Protein AF-A0A2P6U2V3-F1 (afdb_monomer_lite)

Foldseek 3Di:
DVVVVVVVPDDDDPPDPPVLVVLQVVLLVLLVVLLVLLVCPPDPDDRPVVVNLVSLVVNLVSLPDPPHDHDPVSLVVSLVSLVVSLVVQVVVLVVVVDPDDDDDPDDDDDDDDRDPVNVSSVSSNVSSVVSVVVVPVPDPVVVVVVLVPDDPVVNVVVLVVVLVPDPPVVNVVSVVVVVPPDPVVVVVVVVVVVVVVVDDPVVLVVVVVVVCVVQPVPQWDQDDDDDDDDPDVVVVVSLQETEGAHDPDDDQPQVVLLVVLQSHDLQHQEYEDNGDHAEANLLSQLSNQNHAYYAYAAQQQRYDLQPQVSLLSNLCNYQEYHDFNWHFDQDPPDVVDRDTDTAFAAHDLSVLVSQLSNQNHAYYAYHGEDDCSLLSNLVRHHPNYQEYEYAYEQDAQPDPLVSVLVSLLVHDLNHQYAYHYYNHRRLDPDPPCPPPGDARAHEDNLSNNNYAHYAYEDRYDDYPNNLNNLNHQEYHYYADPVVPCPVVVVSCPRHNYYHYDDPPPPPPDPVPVVVVVVVVVQLVVQLVVLVVVLVVVCVDPPDPDLCVVANPVRCVVPSSVVSSLVSVCVVQPQQWDWDCDPNHIHTGGLAGPDAAEDDPPQWAWDAPPDPLGIFIFGQAKDAFFHWDFKLAADKDFPVRQCVVVVVNDQLQWAQLDPTIIGRPVVVVPPRVGDHCSRAEEDDVPAQKDWDHPSVVSIIIIGGSGIHHGGDTHYDHSDPVNCVVVVVVHDD

Structure (mmCIF, N/CA/C/O backbone):
data_AF-A0A2P6U2V3-F1
#
_entry.id   AF-A0A2P6U2V3-F1
#
loop_
_atom_site.group_PDB
_atom_site.id
_atom_site.type_symbol
_atom_site.label_atom_id
_atom_site.label_alt_id
_atom_site.label_comp_id
_atom_site.label_asym_id
_atom_site.label_entity_id
_atom_site.label_seq_id
_atom_site.pdbx_PDB_ins_code
_atom_site.Cartn_x
_atom_site.Cartn_y
_atom_site.Cartn_z
_atom_site.occupancy
_atom_site.B_iso_or_equiv
_atom_site.auth_seq_id
_atom_site.auth_comp_id
_atom_site.auth_asym_id
_atom_site.auth_atom_id
_atom_site.pdbx_PDB_model_num
ATOM 1 N N . MET A 1 1 ? -65.143 -5.814 -38.657 1.00 44.12 1 MET A N 1
ATOM 2 C CA . MET A 1 1 ? -64.408 -4.543 -38.857 1.00 44.12 1 MET A CA 1
ATOM 3 C C . MET A 1 1 ? -65.270 -3.385 -39.364 1.00 44.12 1 MET A C 1
ATOM 5 O O . MET A 1 1 ? -65.677 -2.604 -38.521 1.00 44.12 1 MET A O 1
ATOM 9 N N . GLN A 1 2 ? -65.619 -3.233 -40.656 1.00 37.72 2 GLN A N 1
ATOM 10 C CA . GLN A 1 2 ? -66.459 -2.084 -41.091 1.00 37.72 2 GLN A CA 1
ATOM 11 C C . GLN A 1 2 ? -67.856 -2.068 -40.437 1.00 37.72 2 GLN A C 1
ATOM 13 O O . GLN A 1 2 ? -68.348 -1.009 -40.062 1.00 37.72 2 GLN A O 1
ATOM 18 N N . ALA A 1 3 ? -68.454 -3.244 -40.221 1.00 44.84 3 ALA A N 1
ATOM 19 C CA . ALA A 1 3 ? -69.717 -3.374 -39.491 1.00 44.84 3 ALA A CA 1
ATOM 20 C C . ALA A 1 3 ? -69.583 -3.120 -37.971 1.00 44.84 3 ALA A C 1
ATOM 22 O O . ALA A 1 3 ? -70.525 -2.641 -37.351 1.00 44.84 3 ALA A O 1
ATOM 23 N N . GLU A 1 4 ? -68.412 -3.378 -37.374 1.00 46.75 4 GLU A N 1
ATOM 24 C CA . GLU A 1 4 ? -68.149 -3.109 -35.944 1.00 46.75 4 GLU A CA 1
ATOM 25 C C . GLU A 1 4 ? -67.859 -1.628 -35.686 1.00 46.75 4 GLU A C 1
ATOM 27 O O . GLU A 1 4 ? -68.325 -1.075 -34.696 1.00 46.75 4 GLU A O 1
ATOM 32 N N . ALA A 1 5 ? -67.165 -0.956 -36.610 1.00 47.19 5 ALA A N 1
ATOM 33 C CA . ALA A 1 5 ? -66.918 0.483 -36.532 1.00 47.19 5 ALA A CA 1
ATOM 34 C C . ALA A 1 5 ? -68.221 1.302 -36.621 1.00 47.19 5 ALA A C 1
ATOM 36 O O . ALA A 1 5 ? -68.357 2.319 -35.945 1.00 47.19 5 ALA A O 1
ATOM 37 N N . ALA A 1 6 ? -69.207 0.828 -37.394 1.00 46.38 6 ALA A N 1
ATOM 38 C CA . ALA A 1 6 ? -70.525 1.457 -37.493 1.00 46.38 6 ALA A CA 1
ATOM 39 C C . ALA A 1 6 ? -71.377 1.287 -36.218 1.00 46.38 6 ALA A C 1
ATOM 41 O O . ALA A 1 6 ? -72.174 2.165 -35.898 1.00 46.38 6 ALA A O 1
ATOM 42 N N . ALA A 1 7 ? -71.191 0.198 -35.464 1.00 53.69 7 ALA A N 1
ATOM 43 C CA . ALA A 1 7 ? -71.913 -0.044 -34.212 1.00 53.69 7 ALA A CA 1
ATOM 44 C C . ALA A 1 7 ? -71.367 0.775 -33.022 1.00 53.69 7 ALA A C 1
ATOM 46 O O . ALA A 1 7 ? -72.086 0.989 -32.049 1.00 53.69 7 ALA A O 1
ATOM 47 N N . ALA A 1 8 ? -70.121 1.259 -33.099 1.00 56.78 8 ALA A N 1
ATOM 48 C CA . ALA A 1 8 ? -69.430 1.950 -32.005 1.00 56.78 8 ALA A CA 1
ATOM 49 C C . ALA A 1 8 ? -69.517 3.492 -32.044 1.00 56.78 8 ALA A C 1
ATOM 51 O O . ALA A 1 8 ? -68.922 4.158 -31.200 1.00 56.78 8 ALA A O 1
ATOM 52 N N . GLY A 1 9 ? -70.233 4.082 -33.010 1.00 48.62 9 GLY A N 1
ATOM 53 C CA . GLY A 1 9 ? -70.494 5.529 -33.049 1.00 48.62 9 GLY A CA 1
ATOM 54 C C . GLY A 1 9 ? -69.266 6.432 -33.251 1.00 48.62 9 GLY A C 1
ATOM 55 O O . GLY A 1 9 ? -69.324 7.612 -32.910 1.00 48.62 9 GLY A O 1
ATOM 56 N N . GLN A 1 10 ? -68.154 5.921 -33.793 1.00 40.56 10 GLN A N 1
ATOM 57 C CA . GLN A 1 10 ? -66.978 6.748 -34.088 1.00 40.56 10 GLN A CA 1
ATOM 58 C C . GLN A 1 10 ? -67.164 7.563 -35.386 1.00 40.56 10 GLN A C 1
ATOM 60 O O . GLN A 1 10 ? -67.693 7.034 -36.367 1.00 40.56 10 GLN A O 1
ATOM 65 N N . PRO A 1 11 ? -66.723 8.837 -35.434 1.00 43.31 11 PRO A N 1
ATOM 66 C CA . PRO A 1 11 ? -66.778 9.641 -36.652 1.00 43.31 11 PRO A CA 1
ATOM 67 C C . PRO A 1 11 ? -65.886 9.033 -37.743 1.00 43.31 11 PRO A C 1
ATOM 69 O O . PRO A 1 11 ? -64.780 8.567 -37.472 1.00 43.31 11 PRO A O 1
ATOM 72 N N . ALA A 1 12 ? -66.381 9.038 -38.983 1.00 44.44 12 ALA A N 1
ATOM 73 C CA . ALA A 1 12 ? -65.763 8.383 -40.132 1.00 44.44 12 ALA A CA 1
ATOM 74 C C . ALA A 1 12 ? -64.383 8.978 -40.485 1.00 44.44 12 ALA A C 1
ATOM 76 O O . ALA A 1 12 ? -64.274 9.916 -41.273 1.00 44.44 12 ALA A O 1
ATOM 77 N N . GLY A 1 13 ? -63.319 8.407 -39.919 1.00 52.81 13 GLY A N 1
ATOM 78 C CA . GLY A 1 13 ? -61.969 8.509 -40.468 1.00 52.81 13 GLY A CA 1
ATOM 79 C C . GLY A 1 13 ? -61.869 7.721 -41.776 1.00 52.81 13 GLY A C 1
ATOM 80 O O . GLY A 1 13 ? -62.538 6.699 -41.943 1.00 52.81 13 GLY A O 1
ATOM 81 N N . ALA A 1 14 ? -61.060 8.210 -42.721 1.00 50.09 14 ALA A N 1
ATOM 82 C CA . ALA A 1 14 ? -60.868 7.566 -44.019 1.00 50.09 14 ALA A CA 1
ATOM 83 C C . ALA A 1 14 ? -60.501 6.076 -43.842 1.00 50.09 14 ALA A C 1
ATOM 85 O O . ALA A 1 14 ? -59.654 5.760 -43.002 1.00 50.09 14 ALA A O 1
ATOM 86 N N . PRO A 1 15 ? -61.125 5.152 -44.598 1.00 56.94 15 PRO A N 1
ATOM 87 C CA . PRO A 1 15 ? -60.857 3.729 -44.446 1.00 56.94 15 PRO A CA 1
ATOM 88 C C . PRO A 1 15 ? -59.365 3.449 -44.688 1.00 56.94 15 PRO A C 1
ATOM 90 O O . PRO A 1 15 ? -58.782 4.045 -45.601 1.00 56.94 15 PRO A O 1
ATOM 93 N N . PRO A 1 16 ? -58.738 2.550 -43.904 1.00 60.53 16 PRO A N 1
ATOM 94 C CA . PRO A 1 16 ? -57.352 2.166 -44.131 1.00 60.53 16 PRO A CA 1
ATOM 95 C C . PRO A 1 16 ? -57.192 1.703 -45.577 1.00 60.53 16 PRO A C 1
ATOM 97 O O . PRO A 1 16 ? -58.056 1.007 -46.123 1.00 60.53 16 PRO A O 1
ATOM 100 N N . SER A 1 17 ? -56.097 2.115 -46.216 1.00 70.75 17 SER A N 1
ATOM 101 C CA . SER A 1 17 ? -55.851 1.752 -47.606 1.00 70.75 17 SER A CA 1
ATOM 102 C C . SER A 1 17 ? -55.858 0.227 -47.747 1.00 70.75 17 SER A C 1
ATOM 104 O O . SER A 1 17 ? -55.349 -0.514 -46.901 1.00 70.75 17 SER A O 1
ATOM 106 N N . VAL A 1 18 ? -56.436 -0.268 -48.842 1.00 69.00 18 VAL A N 1
ATOM 107 C CA . VAL A 1 18 ? -56.505 -1.709 -49.139 1.00 69.00 18 VAL A CA 1
ATOM 108 C C . VAL A 1 18 ? -55.108 -2.356 -49.127 1.00 69.00 18 VAL A C 1
ATOM 110 O O . VAL A 1 18 ? -54.987 -3.550 -48.860 1.00 69.00 18 VAL A O 1
ATOM 113 N N . SER A 1 19 ? -54.040 -1.587 -49.374 1.00 67.56 19 SER A N 1
ATOM 114 C CA . SER A 1 19 ? -52.655 -2.051 -49.254 1.00 67.56 19 SER A CA 1
ATOM 115 C C . SER A 1 19 ? -52.228 -2.317 -47.807 1.00 67.56 19 SER A C 1
ATOM 117 O O . SER A 1 19 ? -51.605 -3.347 -47.561 1.00 67.56 19 SER A O 1
ATOM 119 N N . LEU A 1 20 ? -52.607 -1.468 -46.846 1.00 71.44 20 LEU A N 1
ATOM 120 C CA . LEU A 1 20 ? -52.285 -1.662 -45.428 1.00 71.44 20 LEU A CA 1
ATOM 121 C C . LEU A 1 20 ? -52.978 -2.912 -44.868 1.00 71.44 20 LEU A C 1
ATOM 123 O O . LEU A 1 20 ? -52.335 -3.751 -44.240 1.00 71.44 20 LEU A O 1
ATOM 127 N N . LEU A 1 21 ? -54.264 -3.097 -45.189 1.00 71.31 21 LEU A N 1
ATOM 128 C CA . LEU A 1 21 ? -55.024 -4.294 -44.805 1.00 71.31 21 LEU A CA 1
ATOM 129 C C . LEU A 1 21 ? -54.423 -5.576 -45.403 1.00 71.31 21 LEU A C 1
ATOM 131 O O . LEU A 1 21 ? -54.316 -6.593 -44.719 1.00 71.31 21 LEU A O 1
ATOM 135 N N . LYS A 1 22 ? -53.979 -5.531 -46.667 1.00 72.56 22 LYS A N 1
ATOM 136 C CA . LYS A 1 22 ? -53.291 -6.664 -47.309 1.00 72.56 22 LYS A CA 1
ATOM 137 C C . LYS A 1 22 ? -51.947 -6.976 -46.651 1.00 72.56 22 LYS A C 1
ATOM 139 O O . LYS A 1 22 ? -51.613 -8.152 -46.519 1.00 72.56 22 LYS A O 1
ATOM 144 N N . ASN A 1 23 ? -51.194 -5.960 -46.235 1.00 74.88 23 ASN A N 1
ATOM 145 C CA . ASN A 1 23 ? -49.907 -6.149 -45.569 1.00 74.88 23 ASN A CA 1
ATOM 146 C C . ASN A 1 23 ? -50.081 -6.719 -44.155 1.00 74.88 23 ASN A C 1
ATOM 148 O O . ASN A 1 23 ? -49.405 -7.687 -43.824 1.00 74.88 23 ASN A O 1
ATOM 152 N N . ASN A 1 24 ? -51.044 -6.230 -43.369 1.00 73.69 24 ASN A N 1
ATOM 153 C CA . ASN A 1 24 ? -51.336 -6.797 -42.047 1.00 73.69 24 ASN A CA 1
ATOM 154 C C . ASN A 1 24 ? -51.828 -8.245 -42.132 1.00 73.69 24 ASN A C 1
ATOM 156 O O . ASN A 1 24 ? -51.367 -9.098 -41.375 1.00 73.69 24 ASN A O 1
ATOM 160 N N . LEU A 1 25 ? -52.683 -8.569 -43.109 1.00 75.88 25 LEU A N 1
ATOM 161 C CA . LEU A 1 25 ? -53.128 -9.949 -43.314 1.00 75.88 25 LEU A CA 1
ATOM 162 C C . LEU A 1 25 ? -51.969 -10.875 -43.726 1.00 75.88 25 LEU A C 1
ATOM 164 O O . LEU A 1 25 ? -51.863 -11.990 -43.219 1.00 75.88 25 LEU A O 1
ATOM 168 N N . ARG A 1 26 ? -51.074 -10.415 -44.614 1.00 75.56 26 ARG A N 1
ATOM 169 C CA . ARG A 1 26 ? -49.864 -11.166 -45.000 1.00 75.56 26 ARG A CA 1
ATOM 170 C C . ARG A 1 26 ? -48.926 -11.386 -43.818 1.00 75.56 26 ARG A C 1
ATOM 172 O O . ARG A 1 26 ? -48.443 -12.501 -43.646 1.00 75.56 26 ARG A O 1
ATOM 179 N N . PHE A 1 27 ? -48.716 -10.360 -42.997 1.00 81.25 27 PHE A N 1
ATOM 180 C CA . PHE A 1 27 ? -47.897 -10.461 -41.794 1.00 81.25 27 PHE A CA 1
ATOM 181 C C . PHE A 1 27 ? -48.481 -11.476 -40.818 1.00 81.25 27 PHE A C 1
ATOM 183 O O . PHE A 1 27 ? -47.773 -12.370 -40.379 1.00 81.25 27 PHE A O 1
ATOM 190 N N . LYS A 1 28 ? -49.791 -11.410 -40.555 1.00 79.69 28 LYS A N 1
ATOM 191 C CA . LYS A 1 28 ? -50.484 -12.340 -39.657 1.00 79.69 28 LYS A CA 1
ATOM 192 C C . LYS A 1 28 ? -50.369 -13.793 -40.124 1.00 79.69 28 LYS A C 1
ATOM 194 O O . LYS A 1 28 ? -50.131 -14.679 -39.306 1.00 79.69 28 LYS A O 1
ATOM 199 N N . LEU A 1 29 ? -50.473 -14.046 -41.431 1.00 77.06 29 LEU A N 1
ATOM 200 C CA . LEU A 1 29 ? -50.285 -15.383 -42.005 1.00 77.06 29 LEU A CA 1
ATOM 201 C C . LEU A 1 29 ? -48.837 -15.879 -41.862 1.00 77.06 29 LEU A C 1
ATOM 203 O O . LEU A 1 29 ? -48.628 -17.025 -41.468 1.00 77.06 29 LEU A O 1
ATOM 207 N N . LEU A 1 30 ? -47.845 -15.024 -42.129 1.00 74.38 30 LEU A N 1
ATOM 208 C CA . LEU A 1 30 ? -46.426 -15.367 -41.973 1.00 74.38 30 LEU A CA 1
ATOM 209 C C . LEU A 1 30 ? -46.040 -15.579 -40.506 1.00 74.38 30 LEU A C 1
ATOM 211 O O . LEU A 1 30 ? -45.373 -16.560 -40.196 1.00 74.38 30 LEU A O 1
ATOM 215 N N . ALA A 1 31 ? -46.517 -14.722 -39.604 1.00 74.88 31 ALA A N 1
ATOM 216 C CA . ALA A 1 31 ? -46.341 -14.836 -38.160 1.00 74.88 31 ALA A CA 1
ATOM 217 C C . ALA A 1 31 ? -46.933 -16.147 -37.631 1.00 74.88 31 ALA A C 1
ATOM 219 O O . ALA A 1 31 ? -46.287 -16.870 -36.877 1.00 74.88 31 ALA A O 1
ATOM 220 N N . THR A 1 32 ? -48.136 -16.503 -38.092 1.00 79.56 32 THR A N 1
ATOM 221 C CA . THR A 1 32 ? -48.788 -17.770 -37.734 1.00 79.56 32 THR A CA 1
ATOM 222 C C . THR A 1 32 ? -48.001 -18.967 -38.269 1.00 79.56 32 THR A C 1
ATOM 224 O O . THR A 1 32 ? -47.780 -19.927 -37.535 1.00 79.56 32 THR A O 1
ATOM 227 N N . SER A 1 33 ? -47.525 -18.910 -39.519 1.00 76.81 33 SER A N 1
ATOM 228 C CA . SER A 1 33 ? -46.702 -19.973 -40.108 1.00 76.81 33 SER A CA 1
ATOM 229 C C . SER A 1 33 ? -45.363 -20.133 -39.385 1.00 76.81 33 SER A C 1
ATOM 231 O O . SER A 1 33 ? -44.932 -21.257 -39.154 1.00 76.81 33 SER A O 1
ATOM 233 N N . PHE A 1 34 ? -44.714 -19.031 -39.011 1.00 78.00 34 PHE A N 1
ATOM 234 C CA . PHE A 1 34 ? -43.460 -19.036 -38.263 1.00 78.00 34 PHE A CA 1
ATOM 235 C C . PHE A 1 34 ? -43.651 -19.593 -36.850 1.00 78.00 34 PHE A C 1
ATOM 237 O O . PHE A 1 34 ? -42.895 -20.459 -36.422 1.00 78.00 34 PHE A O 1
ATOM 244 N N . ASN A 1 35 ? -44.724 -19.186 -36.167 1.00 74.44 35 ASN A N 1
ATOM 245 C CA . ASN A 1 35 ? -45.099 -19.733 -34.867 1.00 74.44 35 ASN A CA 1
ATOM 246 C C . ASN A 1 35 ? -45.448 -21.226 -34.938 1.00 74.44 35 ASN A C 1
ATOM 248 O O . ASN A 1 35 ? -45.136 -21.950 -33.998 1.00 74.44 35 ASN A O 1
ATOM 252 N N . SER A 1 36 ? -46.074 -21.701 -36.021 1.00 77.69 36 SER A N 1
ATOM 253 C CA . SER A 1 36 ? -46.295 -23.139 -36.234 1.00 77.69 36 SER A CA 1
ATOM 254 C C . SER A 1 36 ? -44.968 -23.869 -36.410 1.00 77.69 36 SER A C 1
ATOM 256 O O . SER A 1 36 ? -44.715 -24.824 -35.690 1.00 77.69 36 SER A O 1
ATOM 258 N N . LEU A 1 37 ? -44.076 -23.366 -37.273 1.00 73.62 37 LEU A N 1
ATOM 259 C CA . LEU A 1 37 ? -42.754 -23.960 -37.499 1.00 73.62 37 LEU A CA 1
ATOM 260 C C . LEU A 1 37 ? -41.916 -24.020 -36.211 1.00 73.62 37 LEU A C 1
ATOM 262 O O . LEU A 1 37 ? -41.277 -25.033 -35.959 1.00 73.62 37 LEU A O 1
ATOM 266 N N . LEU A 1 38 ? -41.974 -22.985 -35.364 1.00 74.19 38 LEU A N 1
ATOM 267 C CA . LEU A 1 38 ? -41.325 -22.956 -34.043 1.00 74.19 38 LEU A CA 1
ATOM 268 C C . LEU A 1 38 ? -41.960 -23.899 -33.010 1.00 74.19 38 LEU A C 1
ATOM 270 O O . LEU A 1 38 ? -41.327 -24.225 -32.006 1.00 74.19 38 LEU A O 1
ATOM 274 N N . ARG A 1 39 ? -43.220 -24.307 -33.192 1.00 73.81 39 ARG A N 1
ATOM 275 C CA . ARG A 1 39 ? -43.846 -25.352 -32.365 1.00 73.81 39 ARG A CA 1
ATOM 276 C C . ARG A 1 39 ? -43.484 -26.738 -32.887 1.00 73.81 39 ARG A C 1
ATOM 278 O O . ARG A 1 39 ? -43.159 -27.611 -32.085 1.00 73.81 39 ARG A O 1
ATOM 285 N N . ASP A 1 40 ? -43.482 -26.902 -34.206 1.00 69.56 40 ASP A N 1
ATOM 286 C CA . ASP A 1 40 ? -43.179 -28.153 -34.900 1.00 69.56 40 ASP A CA 1
ATOM 287 C C . ASP A 1 40 ? -41.690 -28.525 -34.801 1.00 69.56 40 ASP A C 1
ATOM 289 O O . ASP A 1 40 ? -41.364 -29.708 -34.812 1.00 69.56 40 ASP A O 1
ATOM 293 N N . THR A 1 41 ? -40.788 -27.558 -34.565 1.00 61.59 41 THR A N 1
ATOM 294 C CA . THR A 1 41 ? -39.362 -27.805 -34.255 1.00 61.59 41 THR A CA 1
ATOM 295 C C . THR A 1 41 ? -39.120 -28.665 -33.011 1.00 61.59 41 THR A C 1
ATOM 297 O O . THR A 1 41 ? -37.984 -29.024 -32.724 1.00 61.59 41 THR A O 1
ATOM 300 N N . TRP A 1 42 ? -40.168 -28.998 -32.258 1.00 65.19 42 TRP A N 1
ATOM 301 C CA . TRP A 1 42 ? -40.085 -29.825 -31.055 1.00 65.19 42 TRP A CA 1
ATOM 302 C C . TRP A 1 42 ? -40.798 -31.176 -31.193 1.00 65.19 42 TRP A C 1
ATOM 304 O O . TRP A 1 42 ? -40.917 -31.902 -30.204 1.00 65.19 42 TRP A O 1
ATOM 314 N N . ALA A 1 43 ? -41.267 -31.515 -32.398 1.00 59.00 43 ALA A N 1
ATOM 315 C CA . ALA A 1 43 ? -41.661 -32.868 -32.772 1.00 59.00 43 ALA A CA 1
ATOM 316 C C . ALA A 1 43 ? -40.409 -33.712 -33.120 1.00 59.00 43 ALA A C 1
ATOM 318 O O . ALA A 1 43 ? -39.371 -33.148 -33.455 1.00 59.00 43 ALA A O 1
ATOM 319 N N . PRO A 1 44 ? -40.466 -35.054 -33.046 1.00 47.06 44 PRO A N 1
ATOM 320 C CA . PRO A 1 44 ? -39.307 -35.927 -33.288 1.00 47.06 44 PRO A CA 1
ATOM 321 C C . PRO A 1 44 ? -38.817 -36.001 -34.752 1.00 47.06 44 PRO A C 1
ATOM 323 O O . PRO A 1 44 ? -37.866 -36.733 -35.025 1.00 47.06 44 PRO A O 1
ATOM 326 N N . ASP A 1 45 ? -39.433 -35.271 -35.683 1.00 51.16 45 ASP A N 1
ATOM 327 C CA . ASP A 1 45 ? -39.071 -35.264 -37.105 1.00 51.16 45 ASP A CA 1
ATOM 328 C C . ASP A 1 45 ? -37.977 -34.221 -37.431 1.00 51.16 45 ASP A C 1
ATOM 330 O O . ASP A 1 45 ? -37.838 -33.219 -36.724 1.00 51.16 45 ASP A O 1
ATOM 334 N N . PRO A 1 46 ? -37.173 -34.424 -38.496 1.00 57.84 46 PRO A N 1
ATOM 335 C CA . PRO A 1 46 ? -36.079 -33.521 -38.848 1.00 57.84 46 PRO A CA 1
ATOM 336 C C . PRO A 1 46 ? -36.578 -32.109 -39.188 1.00 57.84 46 PRO A C 1
ATOM 338 O O . PRO A 1 46 ? -37.432 -31.916 -40.053 1.00 57.84 46 PRO A O 1
ATOM 341 N N . ILE A 1 47 ? -35.992 -31.118 -38.514 1.00 72.06 47 ILE A N 1
ATOM 342 C CA . ILE A 1 47 ? -36.326 -29.700 -38.660 1.00 72.06 47 ILE A CA 1
ATOM 343 C C . ILE A 1 47 ? -35.892 -29.192 -40.040 1.00 72.06 47 ILE A C 1
ATOM 345 O O . ILE A 1 47 ? -34.715 -29.256 -40.402 1.00 72.06 47 ILE A O 1
ATOM 349 N N . ASP A 1 48 ? -36.829 -28.604 -40.784 1.00 79.12 48 ASP A N 1
ATOM 350 C CA . ASP A 1 48 ? -36.539 -27.874 -42.020 1.00 79.12 48 ASP A CA 1
ATOM 351 C C . ASP A 1 48 ? -36.056 -26.448 -41.695 1.00 79.12 48 ASP A C 1
ATOM 353 O O . ASP A 1 48 ? -36.799 -25.462 -41.761 1.00 79.12 48 ASP A O 1
ATOM 357 N N . TYR A 1 49 ? -34.788 -26.347 -41.287 1.00 76.69 49 TYR A N 1
ATOM 358 C CA . TYR A 1 49 ? -34.149 -25.078 -40.927 1.00 76.69 49 TYR A CA 1
ATOM 359 C C . TYR A 1 49 ? -34.155 -24.067 -42.076 1.00 76.69 49 TYR A C 1
ATOM 361 O O . TYR A 1 49 ? -34.283 -22.870 -41.827 1.00 76.69 49 TYR A O 1
ATOM 369 N N . ALA A 1 50 ? -34.075 -24.533 -43.325 1.00 72.94 50 ALA A N 1
ATOM 370 C CA . ALA A 1 50 ? -34.116 -23.665 -44.497 1.00 72.94 50 ALA A CA 1
ATOM 371 C C . ALA A 1 50 ? -35.479 -22.970 -44.623 1.00 72.94 50 ALA A C 1
ATOM 373 O O . ALA A 1 50 ? -35.555 -21.778 -44.931 1.00 72.94 50 ALA A O 1
ATOM 374 N N . ARG A 1 51 ? -36.568 -23.686 -44.322 1.00 75.75 51 ARG A N 1
ATOM 375 C CA . ARG A 1 51 ? -37.914 -23.108 -44.304 1.00 75.75 51 ARG A CA 1
ATOM 376 C C . ARG A 1 51 ? -38.131 -22.153 -43.131 1.00 75.75 51 ARG A C 1
ATOM 378 O O . ARG A 1 51 ? -38.789 -21.127 -43.318 1.00 75.75 51 ARG A O 1
ATOM 385 N N . LEU A 1 52 ? -37.586 -22.453 -41.948 1.00 76.44 52 LEU A N 1
ATOM 386 C CA . LEU A 1 52 ? -37.661 -21.558 -40.786 1.00 76.44 52 LEU A CA 1
ATOM 387 C C . LEU A 1 52 ? -36.910 -20.244 -41.047 1.00 76.44 52 LEU A C 1
ATOM 389 O O . LEU A 1 52 ? -37.478 -19.171 -40.844 1.00 76.44 52 LEU A O 1
ATOM 393 N N . ASP A 1 53 ? -35.683 -20.329 -41.562 1.00 77.19 53 ASP A N 1
ATOM 394 C CA . ASP A 1 53 ? -34.846 -19.169 -41.883 1.00 77.19 53 ASP A CA 1
ATOM 395 C C . ASP A 1 53 ? -35.471 -18.322 -43.004 1.00 77.19 53 ASP A C 1
ATOM 397 O O . ASP A 1 53 ? -35.665 -17.118 -42.848 1.00 77.19 53 ASP A O 1
ATOM 401 N N . SER A 1 54 ? -35.956 -18.956 -44.079 1.00 78.81 54 SER A N 1
ATOM 402 C CA . SER A 1 54 ? -36.667 -18.252 -45.157 1.00 78.81 54 SER A CA 1
ATOM 403 C C . SER A 1 54 ? -37.948 -17.554 -44.676 1.00 78.81 54 SER A C 1
ATOM 405 O O . SER A 1 54 ? -38.300 -16.473 -45.159 1.00 78.81 54 SER A O 1
ATOM 407 N N . THR A 1 55 ? -38.662 -18.139 -43.708 1.00 78.12 55 THR A N 1
ATOM 408 C CA . THR A 1 55 ? -39.853 -17.507 -43.117 1.00 78.12 55 THR A CA 1
ATOM 409 C C . THR A 1 55 ? -39.462 -16.320 -42.226 1.00 78.12 55 THR A C 1
ATOM 411 O O . THR A 1 55 ? -40.120 -15.278 -42.280 1.00 78.12 55 THR A O 1
ATOM 414 N N . ALA A 1 56 ? -38.368 -16.437 -41.464 1.00 77.44 56 ALA A N 1
ATOM 415 C CA . ALA A 1 56 ? -37.813 -15.351 -40.658 1.00 77.44 56 ALA A CA 1
ATOM 416 C C . ALA A 1 56 ? -37.354 -14.167 -41.527 1.00 77.44 56 ALA A C 1
ATOM 418 O O . ALA A 1 56 ? -37.700 -13.024 -41.235 1.00 77.44 56 ALA A O 1
ATOM 419 N N . GLU A 1 57 ? -36.652 -14.418 -42.634 1.00 80.56 57 GLU A N 1
ATOM 420 C CA . GLU A 1 57 ? -36.216 -13.363 -43.558 1.00 80.56 57 GLU A CA 1
ATOM 421 C C . GLU A 1 57 ? -37.395 -12.604 -44.182 1.00 80.56 57 GLU A C 1
ATOM 423 O O . GLU A 1 57 ? -37.360 -11.375 -44.290 1.00 80.56 57 GLU A O 1
ATOM 428 N N . HIS A 1 58 ? -38.475 -13.301 -44.550 1.00 79.12 58 HIS A N 1
ATOM 429 C CA . HIS A 1 58 ? -39.680 -12.646 -45.061 1.00 79.12 58 HIS A CA 1
ATOM 430 C C . HIS A 1 58 ? -40.363 -11.767 -44.006 1.00 79.12 58 HIS A C 1
ATOM 432 O O . HIS A 1 58 ? -40.823 -10.672 -44.343 1.00 79.12 58 HIS A O 1
ATOM 438 N N . LEU A 1 59 ? -40.400 -12.205 -42.743 1.00 77.69 59 LEU A N 1
ATOM 439 C CA . LEU A 1 59 ? -40.917 -11.404 -41.630 1.00 77.69 59 LEU A CA 1
ATOM 440 C C . LEU A 1 59 ? -40.068 -10.152 -41.401 1.00 77.69 59 LEU A C 1
ATOM 442 O O . LEU A 1 59 ? -40.613 -9.052 -41.334 1.00 77.69 59 LEU A O 1
ATOM 446 N N . LEU A 1 60 ? -38.741 -10.296 -41.375 1.00 78.50 60 LEU A N 1
ATOM 447 C CA . LEU A 1 60 ? -37.806 -9.178 -41.229 1.00 78.50 60 LEU A CA 1
ATOM 448 C C . LEU A 1 60 ? -37.943 -8.164 -42.368 1.00 78.50 60 LEU A C 1
ATOM 450 O O . LEU A 1 60 ? -37.986 -6.958 -42.133 1.00 78.50 60 LEU A O 1
ATOM 454 N N . LYS A 1 61 ? -38.084 -8.642 -43.609 1.00 81.69 61 LYS A N 1
ATOM 455 C CA . LYS A 1 61 ? -38.289 -7.778 -44.776 1.00 81.69 61 LYS A CA 1
ATOM 456 C C . LYS A 1 61 ? -39.612 -7.016 -44.718 1.00 81.69 61 LYS A C 1
ATOM 458 O O . LYS A 1 61 ? -39.688 -5.921 -45.268 1.00 81.69 61 LYS A O 1
ATOM 463 N N . MET A 1 62 ? -40.651 -7.588 -44.107 1.00 77.00 62 MET A N 1
ATOM 464 C CA . MET A 1 62 ? -41.929 -6.904 -43.902 1.00 77.00 62 MET A CA 1
ATOM 465 C C . MET A 1 62 ? -41.857 -5.861 -42.790 1.00 77.00 62 MET A C 1
ATOM 467 O O . MET A 1 62 ? -42.353 -4.757 -42.991 1.00 77.00 62 MET A O 1
ATOM 471 N N . LEU A 1 63 ? -41.217 -6.194 -41.666 1.00 76.69 63 LEU A N 1
ATOM 472 C CA . LEU A 1 63 ? -41.000 -5.275 -40.545 1.00 76.69 63 LEU A CA 1
ATOM 473 C C . LEU A 1 63 ? -40.192 -4.041 -40.981 1.00 76.69 63 LEU A C 1
ATOM 475 O O . LEU A 1 63 ? -40.587 -2.918 -40.704 1.00 76.69 63 LEU A O 1
ATOM 479 N N . GLY A 1 64 ? -39.175 -4.229 -41.827 1.00 73.06 64 GLY A N 1
ATOM 480 C CA . GLY A 1 64 ? -38.389 -3.127 -42.390 1.00 73.06 64 GLY A CA 1
ATOM 481 C C . GLY A 1 64 ? -39.074 -2.277 -43.476 1.00 73.06 64 GLY A C 1
ATOM 482 O O . GLY A 1 64 ? -38.411 -1.412 -44.053 1.00 73.06 64 GLY A O 1
ATOM 483 N N . GLN A 1 65 ? -40.351 -2.505 -43.826 1.00 80.50 65 GLN A N 1
ATOM 484 C CA . GLN A 1 65 ? -41.038 -1.669 -44.824 1.00 80.50 65 GLN A CA 1
ATOM 485 C C . GLN A 1 65 ? -41.460 -0.317 -44.223 1.00 80.50 65 GLN A C 1
ATOM 487 O O . GLN A 1 65 ? -42.160 -0.294 -43.210 1.00 80.50 65 GLN A O 1
ATOM 492 N N . PRO A 1 66 ? -41.137 0.824 -44.866 1.00 70.69 66 PRO A N 1
ATOM 493 C CA . PRO A 1 66 ? -41.528 2.139 -44.367 1.00 70.69 66 PRO A CA 1
ATOM 494 C C . PRO A 1 66 ? -43.047 2.258 -44.180 1.00 70.69 66 PRO A C 1
ATOM 496 O O . PRO A 1 66 ? -43.815 2.070 -45.124 1.00 70.69 66 PRO A O 1
ATOM 499 N N . GLY A 1 67 ? -43.477 2.594 -42.961 1.00 77.31 67 GLY A N 1
ATOM 500 C CA . GLY A 1 67 ? -44.890 2.785 -42.618 1.00 77.31 67 GLY A CA 1
ATOM 501 C C . GLY A 1 67 ? -45.676 1.499 -42.345 1.00 77.31 67 GLY A C 1
ATOM 502 O O . GLY A 1 67 ? -46.890 1.571 -42.155 1.00 77.31 67 GLY A O 1
ATOM 503 N N . PHE A 1 68 ? -45.022 0.334 -42.314 1.00 79.56 68 PHE A N 1
ATOM 504 C CA . PHE A 1 68 ? -45.631 -0.895 -41.820 1.00 79.56 68 PHE A CA 1
ATOM 505 C C . PHE A 1 68 ? -45.490 -0.974 -40.293 1.00 79.56 68 PHE A C 1
ATOM 507 O O . PHE A 1 68 ? -44.403 -0.814 -39.753 1.00 79.56 68 PHE A O 1
ATOM 514 N N . SER A 1 69 ? -46.597 -1.214 -39.592 1.00 79.25 69 SER A N 1
ATOM 515 C CA . SER A 1 69 ? -46.610 -1.491 -38.155 1.00 79.25 69 SER A CA 1
ATOM 516 C C . SER A 1 69 ? -47.600 -2.632 -37.918 1.00 79.25 69 SER A C 1
ATOM 518 O O . SER A 1 69 ? -48.759 -2.500 -38.332 1.00 79.25 69 SER A O 1
ATOM 520 N N . PRO A 1 70 ? -47.159 -3.770 -37.350 1.00 78.62 70 PRO A N 1
ATOM 521 C CA . PRO A 1 70 ? -48.040 -4.909 -37.135 1.00 78.62 70 PRO A CA 1
ATOM 522 C C . PRO A 1 70 ? -49.134 -4.566 -36.119 1.00 78.62 70 PRO A C 1
ATOM 524 O O . PRO A 1 70 ? -48.948 -3.727 -35.238 1.00 78.62 70 PRO A O 1
ATOM 527 N N . GLU A 1 71 ? -50.282 -5.242 -36.221 1.00 78.88 71 GLU A N 1
ATOM 528 C CA . GLU A 1 71 ? -51.315 -5.144 -35.186 1.00 78.88 71 GLU A CA 1
ATOM 529 C C . GLU A 1 71 ? -50.725 -5.555 -33.820 1.00 78.88 71 GLU A C 1
ATOM 531 O O . GLU A 1 71 ? -50.060 -6.597 -33.754 1.00 78.88 71 GLU A O 1
ATOM 536 N N . PRO A 1 72 ? -50.964 -4.781 -32.740 1.00 69.31 72 PRO A N 1
ATOM 537 C CA . PRO A 1 72 ? -50.354 -5.016 -31.429 1.00 69.31 72 PRO A CA 1
ATOM 538 C C . PRO A 1 72 ? -50.515 -6.451 -30.923 1.00 69.31 72 PRO A C 1
ATOM 540 O O . PRO A 1 72 ? -49.542 -7.053 -30.479 1.00 69.31 72 PRO A O 1
ATOM 543 N N . ASP A 1 73 ? -51.707 -7.030 -31.079 1.00 64.62 73 ASP A N 1
ATOM 544 C CA . ASP A 1 73 ? -52.005 -8.394 -30.628 1.00 64.62 73 ASP A CA 1
ATOM 545 C C . ASP A 1 73 ? -51.143 -9.440 -31.359 1.00 64.62 73 ASP A C 1
ATOM 547 O O . ASP A 1 73 ? -50.645 -10.385 -30.754 1.00 64.62 73 ASP A O 1
ATOM 551 N N . VAL A 1 74 ? -50.877 -9.237 -32.656 1.00 70.44 74 VAL A N 1
ATOM 552 C CA . VAL A 1 74 ? -50.042 -10.146 -33.463 1.00 70.44 74 VAL A CA 1
ATOM 553 C C . VAL A 1 74 ? -48.563 -10.025 -33.080 1.00 70.44 74 VAL A C 1
ATOM 555 O O . VAL A 1 74 ? -47.841 -11.023 -33.080 1.00 70.44 74 VAL A O 1
ATOM 558 N N . ALA A 1 75 ? -48.104 -8.817 -32.743 1.00 66.81 75 ALA A N 1
ATOM 559 C CA . ALA A 1 75 ? -46.739 -8.592 -32.271 1.00 66.81 75 ALA A CA 1
ATOM 560 C C . ALA A 1 75 ? -46.504 -9.225 -30.889 1.00 66.81 75 ALA A C 1
ATOM 562 O O . ALA A 1 75 ? -45.467 -9.857 -30.677 1.00 66.81 75 ALA A O 1
ATOM 563 N N . VAL A 1 76 ? -47.477 -9.114 -29.977 1.00 64.62 76 VAL A N 1
ATOM 564 C CA . VAL A 1 76 ? -47.436 -9.742 -28.646 1.00 64.62 76 VAL A CA 1
ATOM 565 C C . VAL A 1 76 ? -47.399 -11.268 -28.762 1.00 64.62 76 VAL A C 1
ATOM 567 O O . VAL A 1 76 ? -46.502 -11.893 -28.198 1.00 64.62 76 VAL A O 1
ATOM 570 N N . ASP A 1 77 ? -48.275 -11.862 -29.577 1.00 67.94 77 ASP A N 1
ATOM 571 C CA . ASP A 1 77 ? -48.308 -13.315 -29.793 1.00 67.94 77 ASP A CA 1
ATOM 572 C C . ASP A 1 77 ? -46.983 -13.866 -30.362 1.00 67.94 77 ASP A C 1
ATOM 574 O O . ASP A 1 77 ? -46.559 -14.978 -30.029 1.00 67.94 77 ASP A O 1
ATOM 578 N N . MET A 1 78 ? -46.301 -13.107 -31.229 1.00 70.06 78 MET A N 1
ATOM 579 C CA . MET A 1 78 ? -44.974 -13.477 -31.740 1.00 70.06 78 MET A CA 1
ATOM 580 C C . MET A 1 78 ? -43.875 -13.353 -30.682 1.00 70.06 78 MET A C 1
ATOM 582 O O . MET A 1 78 ? -43.007 -14.224 -30.603 1.00 70.06 78 MET A O 1
ATOM 586 N N . LEU A 1 79 ? -43.891 -12.287 -29.878 1.00 62.34 79 LEU A N 1
ATOM 587 C CA . LEU A 1 79 ? -42.897 -12.068 -28.824 1.00 62.34 79 LEU A CA 1
ATOM 588 C C . LEU A 1 79 ? -42.966 -13.158 -27.750 1.00 62.34 79 LEU A C 1
ATOM 590 O O . LEU A 1 79 ? -41.919 -13.644 -27.309 1.00 62.34 79 LEU A O 1
ATOM 594 N N . ASP A 1 80 ? -44.169 -13.591 -27.380 1.00 61.34 80 ASP A N 1
ATOM 595 C CA . ASP A 1 80 ? -44.366 -14.686 -26.430 1.00 61.34 80 ASP A CA 1
ATOM 596 C C . ASP A 1 80 ? -43.868 -16.023 -26.994 1.00 61.34 80 ASP A C 1
ATOM 598 O O . ASP A 1 80 ? -43.139 -16.755 -26.313 1.00 61.34 80 ASP A O 1
ATOM 602 N N . ALA A 1 81 ? -44.171 -16.321 -28.262 1.00 68.06 81 ALA A N 1
ATOM 603 C CA . ALA A 1 81 ? -43.701 -17.538 -28.923 1.00 68.06 81 ALA A CA 1
ATOM 604 C C . ALA A 1 81 ? -42.165 -17.593 -29.040 1.00 68.06 81 ALA A C 1
ATOM 606 O O . ALA A 1 81 ? -41.555 -18.622 -28.734 1.00 68.06 81 ALA A O 1
ATOM 607 N N . LEU A 1 82 ? -41.525 -16.483 -29.424 1.00 66.44 82 LEU A N 1
ATOM 608 C CA . LEU A 1 82 ? -40.067 -16.389 -29.558 1.00 66.44 82 LEU A CA 1
ATOM 609 C C . LEU A 1 82 ? -39.347 -16.464 -28.212 1.00 66.44 82 LEU A C 1
ATOM 611 O O . LEU A 1 82 ? -38.327 -17.146 -28.091 1.00 66.44 82 LEU A O 1
ATOM 615 N N . SER A 1 83 ? -39.905 -15.817 -27.188 1.00 53.00 83 SER A N 1
ATOM 616 C CA . SER A 1 83 ? -39.383 -15.883 -25.821 1.00 53.00 83 SER A CA 1
ATOM 617 C C . SER A 1 83 ? -39.448 -17.310 -25.273 1.00 53.00 83 SER A C 1
ATOM 619 O O . SER A 1 83 ? -38.478 -17.794 -24.688 1.00 53.00 83 SER A O 1
ATOM 621 N N . GLY A 1 84 ? -40.562 -18.013 -25.506 1.00 66.81 84 GLY A N 1
ATOM 622 C CA . GLY A 1 84 ? -40.714 -19.417 -25.130 1.00 66.81 84 GLY A CA 1
ATOM 623 C C . GLY A 1 84 ? -39.697 -20.333 -25.821 1.00 66.81 84 GLY A C 1
ATOM 624 O O . GLY A 1 84 ? -39.097 -21.186 -25.164 1.00 66.81 84 GLY A O 1
ATOM 625 N N . ALA A 1 85 ? -39.454 -20.129 -27.120 1.00 66.12 85 ALA A N 1
ATOM 626 C CA . ALA A 1 85 ? -38.478 -20.904 -27.886 1.00 66.12 85 ALA A CA 1
ATOM 627 C C . ALA A 1 85 ? -37.031 -20.677 -27.404 1.00 66.12 85 ALA A C 1
ATOM 629 O O . ALA A 1 85 ? -36.294 -21.644 -27.215 1.00 66.12 85 ALA A O 1
ATOM 630 N N . ALA A 1 86 ? -36.640 -19.426 -27.128 1.00 54.59 86 ALA A N 1
ATOM 631 C CA . ALA A 1 86 ? -35.302 -19.092 -26.632 1.00 54.59 86 ALA A CA 1
ATOM 632 C C . ALA A 1 86 ? -35.010 -19.709 -25.253 1.00 54.59 86 ALA A C 1
ATOM 634 O O . ALA A 1 86 ? -33.941 -20.280 -25.037 1.00 54.59 86 ALA A O 1
ATOM 635 N N . ILE A 1 87 ? -35.974 -19.642 -24.326 1.00 49.38 87 ILE A N 1
ATOM 636 C CA . ILE A 1 87 ? -35.841 -20.218 -22.977 1.00 49.38 87 ILE A CA 1
ATOM 637 C C . ILE A 1 87 ? -35.668 -21.738 -23.049 1.00 49.38 87 ILE A C 1
ATOM 639 O O . ILE A 1 87 ? -34.822 -22.310 -22.358 1.00 49.38 87 ILE A O 1
ATOM 643 N N . LYS A 1 88 ? -36.463 -22.400 -23.895 1.00 62.69 88 LYS A N 1
ATOM 644 C CA . LYS A 1 88 ? -36.429 -23.857 -24.037 1.00 62.69 88 LYS A CA 1
ATOM 645 C C . LYS A 1 88 ? -35.118 -24.343 -24.663 1.00 62.69 88 LYS A C 1
ATOM 647 O O . LYS A 1 88 ? -34.596 -25.371 -24.242 1.00 62.69 88 LYS A O 1
ATOM 652 N N . GLU A 1 89 ? -34.545 -23.576 -25.589 1.00 63.97 89 GLU A N 1
ATOM 653 C CA . GLU A 1 89 ? -33.255 -23.901 -26.203 1.00 63.97 89 GLU A CA 1
ATOM 654 C C . GLU A 1 89 ? -32.088 -23.792 -25.213 1.00 63.97 89 GLU A C 1
ATOM 656 O O . GLU A 1 89 ? -31.237 -24.682 -25.144 1.00 63.97 89 GLU A O 1
ATOM 661 N N . VAL A 1 90 ? -32.082 -22.754 -24.371 1.00 47.66 90 VAL A N 1
ATOM 662 C CA . VAL A 1 90 ? -31.102 -22.618 -23.279 1.00 47.66 90 VAL A CA 1
ATOM 663 C C . VAL A 1 90 ? -31.199 -23.805 -22.312 1.00 47.66 90 VAL A C 1
ATOM 665 O O . VAL A 1 90 ? -30.175 -24.333 -21.875 1.00 47.66 90 VAL A O 1
ATOM 668 N N . HIS A 1 91 ? -32.417 -24.273 -22.024 1.00 51.56 91 HIS A N 1
ATOM 669 C CA . HIS A 1 91 ? -32.647 -25.419 -21.145 1.00 51.56 91 HIS A CA 1
ATOM 670 C C . HIS A 1 91 ? -32.124 -26.739 -21.737 1.00 51.56 91 HIS A C 1
ATOM 672 O O . HIS A 1 91 ? -31.331 -27.423 -21.094 1.00 51.56 91 HIS A O 1
ATOM 678 N N . ASN A 1 92 ? -32.472 -27.053 -22.990 1.00 60.19 92 ASN A N 1
ATOM 679 C CA . ASN A 1 92 ? -32.010 -28.272 -23.669 1.00 60.19 92 ASN A CA 1
ATOM 680 C C . ASN A 1 92 ? -30.481 -28.308 -23.830 1.00 60.19 92 ASN A C 1
ATOM 682 O O . ASN A 1 92 ? -29.851 -29.361 -23.714 1.00 60.19 92 ASN A O 1
ATOM 686 N N . THR A 1 93 ? -29.874 -27.143 -24.062 1.00 54.03 93 THR A N 1
ATOM 687 C CA . THR A 1 93 ? -28.418 -27.007 -24.179 1.00 54.03 93 THR A CA 1
ATOM 688 C C . THR A 1 93 ? -27.726 -27.289 -22.840 1.00 54.03 93 THR A C 1
ATOM 690 O O . THR A 1 93 ? -26.715 -27.994 -22.807 1.00 54.03 93 THR A O 1
ATOM 693 N N . SER A 1 94 ? -28.311 -26.813 -21.733 1.00 47.09 94 SER A N 1
ATOM 694 C CA . SER A 1 94 ? -27.832 -27.053 -20.366 1.00 47.09 94 SER A CA 1
ATOM 695 C C . SER A 1 94 ? -27.917 -28.528 -19.958 1.00 47.09 94 SER A C 1
ATOM 697 O O . SER A 1 94 ? -27.000 -29.033 -19.310 1.00 47.09 94 SER A O 1
ATOM 699 N N . ASP A 1 95 ? -28.975 -29.237 -20.353 1.00 47.16 95 ASP A N 1
ATOM 700 C CA . ASP A 1 95 ? -29.143 -30.656 -20.013 1.00 47.16 95 ASP A CA 1
ATOM 701 C C . ASP A 1 95 ? -28.152 -31.558 -20.770 1.00 47.16 95 ASP A C 1
ATOM 703 O O . ASP A 1 95 ? -27.654 -32.536 -20.206 1.00 47.16 95 ASP A O 1
ATOM 707 N N . SER A 1 96 ? -27.772 -31.207 -22.008 1.00 51.06 96 SER A N 1
ATOM 708 C CA . SER A 1 96 ? -26.757 -31.969 -22.762 1.00 51.06 96 SER A CA 1
ATOM 709 C C . SER A 1 96 ? -25.344 -31.861 -22.163 1.00 51.06 96 SER A C 1
ATOM 711 O O . SER A 1 96 ? -24.533 -32.777 -22.309 1.00 51.06 96 SER A O 1
ATOM 713 N N . LEU A 1 97 ? -25.063 -30.773 -21.435 1.00 45.91 97 LEU A N 1
ATOM 714 C CA . LEU A 1 97 ? -23.779 -30.525 -20.772 1.00 45.91 97 LEU A CA 1
ATOM 715 C C . LEU A 1 97 ? -23.614 -31.319 -19.462 1.00 45.91 97 LEU A C 1
ATOM 717 O O . LEU A 1 97 ? -22.491 -31.487 -18.991 1.00 45.91 97 LEU A O 1
ATOM 721 N N . MET A 1 98 ? -24.706 -31.841 -18.888 1.00 41.12 98 MET A N 1
ATOM 722 C CA . MET A 1 98 ? -24.746 -32.424 -17.535 1.00 41.12 98 MET A CA 1
ATOM 723 C C . MET A 1 98 ? -24.922 -33.956 -17.508 1.00 41.12 98 MET A C 1
ATOM 725 O O . MET A 1 98 ? -25.357 -34.524 -16.505 1.00 41.12 98 MET A O 1
ATOM 729 N N . GLY A 1 99 ? -24.559 -34.662 -18.586 1.00 39.44 99 GLY A N 1
ATOM 730 C CA . GLY A 1 99 ? -24.611 -36.130 -18.632 1.00 39.44 99 GLY A CA 1
ATOM 731 C C . GLY A 1 99 ? -23.788 -36.816 -17.515 1.00 39.44 99 GLY A C 1
ATOM 732 O O . GLY A 1 99 ? -22.752 -36.294 -17.091 1.00 39.44 99 GLY A O 1
ATOM 733 N N . PRO A 1 100 ? -24.199 -38.007 -17.027 1.00 42.28 100 PRO A N 1
ATOM 734 C CA . PRO A 1 100 ? -23.614 -38.628 -15.840 1.00 42.28 100 PRO A CA 1
ATOM 735 C C . PRO A 1 100 ? -22.194 -39.139 -16.119 1.00 42.28 100 PRO A C 1
ATOM 737 O O . PRO A 1 100 ? -21.994 -40.218 -16.677 1.00 42.28 100 PRO A O 1
ATOM 740 N N . THR A 1 101 ? -21.180 -38.389 -15.692 1.00 41.06 101 THR A N 1
ATOM 741 C CA . THR A 1 101 ? -19.772 -38.781 -15.825 1.00 41.06 101 THR A CA 1
ATOM 742 C C . THR A 1 101 ? -19.282 -39.495 -14.564 1.00 41.06 101 THR A C 1
ATOM 744 O O . THR A 1 101 ? -18.768 -38.900 -13.622 1.00 41.06 101 THR A O 1
ATOM 747 N N . LYS A 1 102 ? -19.392 -40.830 -14.551 1.00 38.09 102 LYS A N 1
ATOM 748 C CA . LYS A 1 102 ? -18.572 -41.672 -13.667 1.00 38.09 102 LYS A CA 1
ATOM 749 C C . LYS A 1 102 ? -17.234 -41.974 -14.349 1.00 38.09 102 LYS A C 1
ATOM 751 O O . LYS A 1 102 ? -17.171 -42.789 -15.259 1.00 38.09 102 LYS A O 1
ATOM 756 N N . GLY A 1 103 ? -16.171 -41.344 -13.845 1.00 41.72 103 GLY A N 1
ATOM 757 C CA . GLY A 1 103 ? -14.800 -41.867 -13.849 1.00 41.72 103 GLY A CA 1
ATOM 758 C C . GLY A 1 103 ? -14.013 -41.841 -15.167 1.00 41.72 103 GLY A C 1
ATOM 759 O O . GLY A 1 103 ? -14.000 -42.828 -15.893 1.00 41.72 103 GLY A O 1
ATOM 760 N N . ARG A 1 104 ? -13.241 -40.766 -15.388 1.00 34.25 104 ARG A N 1
ATOM 761 C CA . ARG A 1 104 ? -11.829 -40.757 -15.856 1.00 34.25 104 ARG A CA 1
ATOM 762 C C . ARG A 1 104 ? -11.394 -39.310 -16.137 1.00 34.25 104 ARG A C 1
ATOM 764 O O . ARG A 1 104 ? -11.958 -38.652 -17.004 1.00 34.25 104 ARG A O 1
ATOM 771 N N . ARG A 1 105 ? -10.385 -38.824 -15.400 1.00 44.38 105 ARG A N 1
ATOM 772 C CA . ARG A 1 105 ? -9.691 -37.550 -15.666 1.00 44.38 105 ARG A CA 1
ATOM 773 C C . ARG A 1 105 ? -8.911 -37.652 -16.985 1.00 44.38 105 ARG A C 1
ATOM 775 O O . ARG A 1 105 ? -8.356 -38.708 -17.276 1.00 44.38 105 ARG A O 1
ATOM 782 N N . ASN A 1 106 ? -8.859 -36.537 -17.715 1.00 44.50 106 ASN A N 1
ATOM 783 C CA . ASN A 1 106 ? -8.223 -36.289 -19.021 1.00 44.50 106 ASN A CA 1
ATOM 784 C C . ASN A 1 106 ? -9.089 -36.534 -20.269 1.00 44.50 106 ASN A C 1
ATOM 786 O O . ASN A 1 106 ? -8.842 -37.462 -21.037 1.00 44.50 106 ASN A O 1
ATOM 790 N N . LYS A 1 107 ? -10.007 -35.601 -20.558 1.00 36.66 107 LYS A N 1
ATOM 791 C CA . LYS A 1 107 ? -10.290 -35.175 -21.940 1.00 36.66 107 LYS A CA 1
ATOM 792 C C . LYS A 1 107 ? -10.476 -33.657 -21.990 1.00 36.66 107 LYS A C 1
ATOM 794 O O . LYS A 1 107 ? -11.213 -33.101 -21.184 1.00 36.66 107 LYS A O 1
ATOM 799 N N . ARG A 1 108 ? -9.777 -33.015 -22.935 1.00 44.75 108 ARG A N 1
ATOM 800 C CA . ARG A 1 108 ? -9.950 -31.608 -23.327 1.00 44.75 108 ARG A CA 1
ATOM 801 C C . ARG A 1 108 ? -11.431 -31.357 -23.634 1.00 44.75 108 ARG A C 1
ATOM 803 O O . ARG A 1 108 ? -12.008 -32.103 -24.425 1.00 44.75 108 ARG A O 1
ATOM 810 N N . GLN A 1 109 ? -12.025 -30.346 -23.005 1.00 39.00 109 GLN A N 1
ATOM 811 C CA . GLN A 1 109 ? -13.372 -29.881 -23.336 1.00 39.00 109 GLN A CA 1
ATOM 812 C C . GLN A 1 109 ? -13.359 -29.346 -24.776 1.00 39.00 109 GLN A C 1
ATOM 814 O O . GLN A 1 109 ? -12.488 -28.552 -25.130 1.00 39.00 109 GLN A O 1
ATOM 819 N N . GLN A 1 110 ? -14.264 -29.834 -25.628 1.00 36.75 110 GLN A N 1
ATOM 820 C CA . GLN A 1 110 ? -14.472 -29.242 -26.949 1.00 36.75 110 GLN A CA 1
ATOM 821 C C . GLN A 1 110 ? -15.228 -27.912 -26.803 1.00 36.75 110 GLN A C 1
ATOM 823 O O . GLN A 1 110 ? -16.077 -27.804 -25.916 1.00 36.75 110 GLN A O 1
ATOM 828 N N . PRO A 1 111 ? -14.935 -26.909 -27.649 1.00 40.66 111 PRO A N 1
ATOM 829 C CA . PRO A 1 111 ? -15.622 -25.627 -27.610 1.00 40.66 111 PRO A CA 1
ATOM 830 C C . PRO A 1 111 ? -17.112 -25.785 -27.933 1.00 40.66 111 PRO A C 1
ATOM 832 O O . PRO A 1 111 ? -17.505 -26.544 -28.819 1.00 40.66 111 PRO A O 1
ATOM 835 N N . PHE A 1 112 ? -17.920 -25.033 -27.192 1.00 42.00 112 PHE A N 1
ATOM 836 C CA . PHE A 1 112 ? -19.358 -24.872 -27.361 1.00 42.00 112 PHE A CA 1
ATOM 837 C C . PHE A 1 112 ? -19.716 -24.491 -28.808 1.00 42.00 112 PHE A C 1
ATOM 839 O O . PHE A 1 112 ? -19.199 -23.504 -29.332 1.00 42.00 112 PHE A O 1
ATOM 846 N N . GLN A 1 113 ? -20.618 -25.245 -29.444 1.00 46.72 113 GLN A N 1
ATOM 847 C CA . GLN A 1 113 ? -21.252 -24.845 -30.702 1.00 46.72 113 GLN A CA 1
ATOM 848 C C . GLN A 1 113 ? -22.743 -24.587 -30.450 1.00 46.72 113 GLN A C 1
ATOM 850 O O . GLN A 1 113 ? -23.468 -25.538 -30.151 1.00 46.72 113 GLN A O 1
ATOM 855 N N . PRO A 1 114 ? -23.211 -23.327 -30.520 1.00 54.22 114 PRO A N 1
ATOM 856 C CA . PRO A 1 114 ? -24.622 -23.019 -30.343 1.00 54.22 114 PRO A CA 1
ATOM 857 C C . PRO A 1 114 ? -25.456 -23.613 -31.481 1.00 54.22 114 PRO A C 1
ATOM 859 O O . PRO A 1 114 ? -25.007 -23.716 -32.624 1.00 54.22 114 PRO A O 1
ATOM 862 N N . SER A 1 115 ? -26.697 -23.966 -31.161 1.00 72.81 115 SER A N 1
ATOM 863 C CA . SER A 1 115 ? -27.674 -24.437 -32.140 1.00 72.81 115 SER A CA 1
ATOM 864 C C . SER A 1 115 ? -27.944 -23.390 -33.234 1.00 72.81 115 SER A C 1
ATOM 866 O O . SER A 1 115 ? -28.051 -22.195 -32.928 1.00 72.81 115 SER A O 1
ATOM 868 N N . PRO A 1 116 ? -28.131 -23.809 -34.501 1.00 70.88 116 PRO A N 1
ATOM 869 C CA . PRO A 1 116 ? -28.468 -22.910 -35.607 1.00 70.88 116 PRO A CA 1
ATOM 870 C C . PRO A 1 116 ? -29.821 -22.188 -35.441 1.00 70.88 116 PRO A C 1
ATOM 872 O O . PRO A 1 116 ? -30.079 -21.225 -36.159 1.00 70.88 116 PRO A O 1
ATOM 875 N N . LEU A 1 117 ? -30.670 -22.591 -34.485 1.00 68.06 117 LEU A N 1
ATOM 876 C CA . LEU A 1 117 ? -31.938 -21.917 -34.152 1.00 68.06 117 LEU A CA 1
ATOM 877 C C . LEU A 1 117 ? -31.738 -20.581 -33.420 1.00 68.06 117 LEU A C 1
ATOM 879 O O . LEU A 1 117 ? -32.508 -19.639 -33.621 1.00 68.06 117 LEU A O 1
ATOM 883 N N . TYR A 1 118 ? -30.702 -20.479 -32.584 1.00 70.38 118 TYR A N 1
ATOM 884 C CA . TYR A 1 118 ? -30.499 -19.325 -31.705 1.00 70.38 118 TYR A CA 1
ATOM 885 C C . TYR A 1 118 ? -30.289 -18.002 -32.473 1.00 70.38 118 TYR A C 1
ATOM 887 O O . TYR A 1 118 ? -30.977 -17.022 -32.169 1.00 70.38 118 TYR A O 1
ATOM 895 N N . PRO A 1 119 ? -29.440 -17.941 -33.522 1.00 70.62 119 PRO A N 1
ATOM 896 C CA . PRO A 1 119 ? -29.268 -16.720 -34.310 1.00 70.62 119 PRO A CA 1
ATOM 897 C C . PRO A 1 119 ? -30.547 -16.274 -35.034 1.00 70.62 119 PRO A C 1
ATOM 899 O O . PRO A 1 119 ? -30.769 -15.075 -35.196 1.00 70.62 119 PRO A O 1
ATOM 902 N N . ILE A 1 120 ? -31.391 -17.218 -35.463 1.00 72.06 120 ILE A N 1
ATOM 903 C CA . ILE A 1 120 ? -32.637 -16.935 -36.194 1.00 72.06 120 ILE A CA 1
ATOM 904 C C . ILE A 1 120 ? -33.663 -16.295 -35.249 1.00 72.06 120 ILE A C 1
ATOM 906 O O . ILE A 1 120 ? -34.244 -15.258 -35.574 1.00 72.06 120 ILE A O 1
ATOM 910 N N . ILE A 1 121 ? -33.830 -16.856 -34.046 1.00 69.62 121 ILE A N 1
ATOM 911 C CA . ILE A 1 121 ? -34.753 -16.338 -33.023 1.00 69.62 121 ILE A CA 1
ATOM 912 C C . ILE A 1 121 ? -34.356 -14.919 -32.595 1.00 69.62 121 ILE A C 1
ATOM 914 O O . ILE A 1 121 ? -35.203 -14.024 -32.558 1.00 69.62 121 ILE A O 1
ATOM 918 N N . MET A 1 122 ? -33.065 -14.687 -32.332 1.00 70.62 122 MET A N 1
ATOM 919 C CA . MET A 1 122 ? -32.582 -13.388 -31.850 1.00 70.62 122 MET A CA 1
ATOM 920 C C . MET A 1 122 ? -32.718 -12.276 -32.898 1.00 70.62 122 MET A C 1
ATOM 922 O O . MET A 1 122 ? -33.046 -11.144 -32.543 1.00 70.62 122 MET A O 1
ATOM 926 N N . LYS A 1 123 ? -32.543 -12.587 -34.190 1.00 73.19 123 LYS A N 1
ATOM 927 C CA . LYS A 1 123 ? -32.743 -11.618 -35.282 1.00 73.19 123 LYS A CA 1
ATOM 928 C C . LYS A 1 123 ? -34.188 -11.117 -35.358 1.00 73.19 123 LYS A C 1
ATOM 930 O O . LYS A 1 123 ? -34.405 -9.912 -35.462 1.00 73.19 123 LYS A O 1
ATOM 935 N N . VAL A 1 124 ? -35.169 -12.021 -35.284 1.00 68.25 124 VAL A N 1
ATOM 936 C CA . VAL A 1 124 ? -36.597 -11.655 -35.352 1.00 68.25 124 VAL A CA 1
ATOM 937 C C . VAL A 1 124 ? -37.031 -10.898 -34.096 1.00 68.25 124 VAL A C 1
ATOM 939 O O . VAL A 1 124 ? -37.736 -9.894 -34.201 1.00 68.25 124 VAL A O 1
ATOM 942 N N . LEU A 1 125 ? -36.557 -11.322 -32.919 1.00 67.19 125 LEU A N 1
ATOM 943 C CA . LEU A 1 125 ? -36.847 -10.653 -31.649 1.00 67.19 125 LEU A CA 1
ATOM 944 C C . LEU A 1 125 ? -36.327 -9.205 -31.638 1.00 67.19 125 LEU A C 1
ATOM 946 O O . LEU A 1 125 ? -37.049 -8.287 -31.255 1.00 67.19 125 LEU A O 1
ATOM 950 N N . HIS A 1 126 ? -35.095 -8.993 -32.109 1.00 65.31 126 HIS A N 1
ATOM 951 C CA . HIS A 1 126 ? -34.483 -7.669 -32.178 1.00 65.31 126 HIS A CA 1
ATOM 952 C C . HIS A 1 126 ? -35.265 -6.716 -33.096 1.00 65.31 126 HIS A C 1
ATOM 954 O O . HIS A 1 126 ? -35.551 -5.589 -32.702 1.00 65.31 126 HIS A O 1
ATOM 960 N N . ALA A 1 127 ? -35.669 -7.166 -34.289 1.00 68.00 127 ALA A N 1
ATOM 961 C CA . ALA A 1 127 ? -36.435 -6.334 -35.220 1.00 68.00 127 ALA A CA 1
ATOM 962 C C . ALA A 1 127 ? -37.801 -5.909 -34.650 1.00 68.00 127 ALA A C 1
ATOM 964 O O . ALA A 1 127 ? -38.156 -4.734 -34.716 1.00 68.00 127 ALA A O 1
ATOM 965 N N . LEU A 1 128 ? -38.529 -6.834 -34.011 1.00 64.50 128 LEU A N 1
ATOM 966 C CA . LEU A 1 128 ? -39.816 -6.531 -33.372 1.00 64.50 128 LEU A CA 1
ATOM 967 C C . LEU A 1 128 ? -39.682 -5.490 -32.251 1.00 64.50 128 LEU A C 1
ATOM 969 O O . LEU A 1 128 ? -40.547 -4.625 -32.109 1.00 64.50 128 LEU A O 1
ATOM 973 N N . LEU A 1 129 ? -38.602 -5.550 -31.467 1.00 57.94 129 LEU A N 1
ATOM 974 C CA . LEU A 1 129 ? -38.351 -4.613 -30.368 1.00 57.94 129 LEU A CA 1
ATOM 975 C C . LEU A 1 129 ? -37.946 -3.219 -30.870 1.00 57.94 129 LEU A C 1
ATOM 977 O O . LEU A 1 129 ? -38.427 -2.217 -30.337 1.00 57.94 129 LEU A O 1
ATOM 981 N N . VAL A 1 130 ? -37.115 -3.143 -31.913 1.00 62.59 130 VAL A N 1
ATOM 982 C CA . VAL A 1 130 ? -36.671 -1.871 -32.507 1.00 62.59 130 VAL A CA 1
ATOM 983 C C . VAL A 1 130 ? -37.829 -1.122 -33.171 1.00 62.59 130 VAL A C 1
ATOM 985 O O . VAL A 1 130 ? -37.976 0.082 -32.950 1.00 62.59 130 VAL A O 1
ATOM 988 N N . ASP A 1 131 ? -38.692 -1.811 -33.919 1.00 56.66 131 ASP A N 1
ATOM 989 C CA . ASP A 1 131 ? -39.830 -1.164 -34.587 1.00 56.66 131 ASP A CA 1
ATOM 990 C C . ASP A 1 131 ? -40.926 -0.753 -33.595 1.00 56.66 131 ASP A C 1
ATOM 992 O O . ASP A 1 131 ? -41.486 0.343 -33.702 1.00 56.66 131 ASP A O 1
ATOM 996 N N . SER A 1 132 ? -41.171 -1.569 -32.562 1.00 52.47 132 SER A N 1
ATOM 997 C CA . SER A 1 132 ? -42.071 -1.204 -31.456 1.00 52.47 132 SER A CA 1
ATOM 998 C C . SER A 1 132 ? -41.584 0.058 -30.735 1.00 52.47 132 SER A C 1
ATOM 1000 O O . SER A 1 132 ? -42.384 0.915 -30.363 1.00 52.47 132 SER A O 1
ATOM 1002 N N . TRP A 1 133 ? -40.267 0.222 -30.591 1.00 44.59 133 TRP A N 1
ATOM 1003 C CA . TRP A 1 133 ? -39.654 1.410 -29.998 1.00 44.59 133 TRP A CA 1
ATOM 1004 C C . TRP A 1 133 ? -39.746 2.653 -30.900 1.00 44.59 133 TRP A C 1
ATOM 1006 O O . TRP A 1 133 ? -40.016 3.757 -30.419 1.00 44.59 133 TRP A O 1
ATOM 1016 N N . GLN A 1 134 ? -39.579 2.496 -32.218 1.00 46.56 134 GLN A N 1
ATOM 1017 C CA . GLN A 1 134 ? -39.716 3.598 -33.178 1.00 46.56 134 GLN A CA 1
ATOM 1018 C C . GLN A 1 134 ? -41.160 4.115 -33.277 1.00 46.56 134 GLN A C 1
ATOM 1020 O O . GLN A 1 134 ? -41.366 5.330 -33.324 1.00 46.56 134 GLN A O 1
ATOM 1025 N N . ALA A 1 135 ? -42.162 3.231 -33.209 1.00 47.34 135 ALA A N 1
ATOM 1026 C CA . ALA A 1 135 ? -43.575 3.617 -33.163 1.00 47.34 135 ALA A CA 1
ATOM 1027 C C . ALA A 1 135 ? -43.926 4.449 -31.909 1.00 47.34 135 ALA A C 1
ATOM 1029 O O . ALA A 1 135 ? -44.752 5.361 -31.970 1.00 47.34 135 ALA A O 1
ATOM 1030 N N . VAL A 1 136 ? -43.250 4.199 -30.782 1.00 40.72 136 VAL A N 1
ATOM 1031 C CA . VAL A 1 136 ? -43.455 4.914 -29.507 1.00 40.72 136 VAL A CA 1
ATOM 1032 C C . VAL A 1 136 ? -42.854 6.329 -29.518 1.00 40.72 136 VAL A C 1
ATOM 1034 O O . VAL A 1 136 ? -43.359 7.217 -28.827 1.00 40.72 136 VAL A O 1
ATOM 1037 N N . ARG A 1 137 ? -41.832 6.596 -30.344 1.00 35.00 137 ARG A N 1
ATOM 1038 C CA . ARG A 1 137 ? -41.176 7.917 -30.442 1.00 35.00 137 ARG A CA 1
ATOM 1039 C C . ARG A 1 137 ? -42.037 9.007 -31.102 1.00 35.00 137 ARG A C 1
ATOM 1041 O O . ARG A 1 137 ? -41.733 10.185 -30.930 1.00 35.00 137 ARG A O 1
ATOM 1048 N N . GLY A 1 138 ? -43.087 8.644 -31.844 1.00 40.19 138 GLY A N 1
ATOM 1049 C CA . GLY A 1 138 ? -43.835 9.573 -32.704 1.00 40.19 138 GLY A CA 1
ATOM 1050 C C . GLY A 1 138 ? -45.025 10.308 -32.074 1.00 40.19 138 GLY A C 1
ATOM 1051 O O . GLY A 1 138 ? -45.465 11.313 -32.625 1.00 40.19 138 GLY A O 1
ATOM 1052 N N . THR A 1 139 ? -45.564 9.865 -30.934 1.00 37.25 139 THR A N 1
ATOM 1053 C CA . THR A 1 139 ? -46.798 10.452 -30.370 1.00 37.25 139 THR A CA 1
ATOM 1054 C C . THR A 1 139 ? -46.837 10.352 -28.844 1.00 37.25 139 THR A C 1
ATOM 1056 O O . THR A 1 139 ? -47.271 9.344 -28.289 1.00 37.25 139 THR A O 1
ATOM 1059 N N . ALA A 1 140 ? -46.453 11.432 -28.154 1.00 37.56 140 ALA A N 1
ATOM 1060 C CA . ALA A 1 140 ? -46.465 11.532 -26.686 1.00 37.56 140 ALA A CA 1
ATOM 1061 C C . ALA A 1 140 ? -47.859 11.333 -26.043 1.00 37.56 140 ALA A C 1
ATOM 1063 O O . ALA A 1 140 ? -47.956 11.013 -24.864 1.00 37.56 140 ALA A O 1
ATOM 1064 N N . ALA A 1 141 ? -48.945 11.477 -26.810 1.00 34.47 141 ALA A N 1
ATOM 1065 C CA . ALA A 1 141 ? -50.309 11.253 -26.325 1.00 34.47 141 ALA A CA 1
ATOM 1066 C C . ALA A 1 141 ? -50.737 9.768 -26.339 1.00 34.47 141 ALA A C 1
ATOM 1068 O O . ALA A 1 141 ? -51.594 9.367 -25.554 1.00 34.47 141 ALA A O 1
ATOM 1069 N N . LEU A 1 142 ? -50.129 8.933 -27.192 1.00 33.97 142 LEU A N 1
ATOM 1070 C CA . LEU A 1 142 ? -50.449 7.500 -27.296 1.00 33.97 142 LEU A CA 1
ATOM 1071 C C . LEU A 1 142 ? -49.721 6.672 -26.229 1.00 33.97 142 LEU A C 1
ATOM 1073 O O . LEU A 1 142 ? -50.304 5.734 -25.690 1.00 33.97 142 LEU A O 1
ATOM 1077 N N . SER A 1 143 ? -48.500 7.061 -25.842 1.00 43.53 143 SER A N 1
ATOM 1078 C CA . SER A 1 143 ? -47.743 6.393 -24.771 1.00 43.53 143 SER A CA 1
ATOM 1079 C C . SER A 1 143 ? -48.403 6.552 -23.397 1.00 43.53 143 SER A C 1
ATOM 1081 O O . SER A 1 143 ? -48.395 5.619 -22.598 1.00 43.53 143 SER A O 1
ATOM 1083 N N . GLN A 1 144 ? -49.053 7.689 -23.141 1.00 40.62 144 GLN A N 1
ATOM 1084 C CA . GLN A 1 144 ? -49.772 7.938 -21.892 1.00 40.62 144 GLN A CA 1
ATOM 1085 C C . GLN A 1 144 ? -51.111 7.184 -21.832 1.00 40.62 144 GLN A C 1
ATOM 1087 O O . GLN A 1 144 ? -51.493 6.705 -20.769 1.00 40.62 144 GLN A O 1
ATOM 1092 N N . GLY A 1 145 ? -51.791 6.999 -22.971 1.00 40.78 145 GLY A N 1
ATOM 1093 C CA . GLY A 1 145 ? -52.998 6.172 -23.068 1.00 40.78 145 GLY A CA 1
ATOM 1094 C C . GLY A 1 145 ? -52.721 4.675 -22.893 1.00 40.78 145 GLY A C 1
ATOM 1095 O O . GLY A 1 145 ? -53.427 4.016 -22.134 1.00 40.78 145 GLY A O 1
ATOM 1096 N N . LEU A 1 146 ? -51.662 4.153 -23.528 1.00 38.69 146 LEU A N 1
ATOM 1097 C CA . LEU A 1 146 ? -51.295 2.733 -23.441 1.00 38.69 146 LEU A CA 1
ATOM 1098 C C . LEU A 1 146 ? -50.787 2.346 -22.040 1.00 38.69 146 LEU A C 1
ATOM 1100 O O . LEU A 1 146 ? -51.181 1.315 -21.501 1.00 38.69 146 LEU A O 1
ATOM 1104 N N . LEU A 1 147 ? -49.956 3.191 -21.416 1.00 41.69 147 LEU A N 1
ATOM 1105 C CA . LEU A 1 147 ? -49.428 2.946 -20.065 1.00 41.69 147 LEU A CA 1
ATOM 1106 C C . LEU A 1 147 ? -50.490 3.089 -18.966 1.00 41.69 147 LEU A C 1
ATOM 1108 O O . LEU A 1 147 ? -50.365 2.443 -17.931 1.00 41.69 147 LEU A O 1
ATOM 1112 N N . ASN A 1 148 ? -51.542 3.884 -19.190 1.00 44.41 148 ASN A N 1
ATOM 1113 C CA . ASN A 1 148 ? -52.664 4.020 -18.254 1.00 44.41 148 ASN A CA 1
ATOM 1114 C C . ASN A 1 148 ? -53.699 2.885 -18.369 1.00 44.41 148 ASN A C 1
ATOM 1116 O O . ASN A 1 148 ? -54.535 2.742 -17.481 1.00 44.41 148 ASN A O 1
ATOM 1120 N N . GLN A 1 149 ? -53.671 2.104 -19.454 1.00 38.00 149 GLN A N 1
ATOM 1121 C CA . GLN A 1 149 ? -54.575 0.966 -19.670 1.00 38.00 149 GLN A CA 1
ATOM 1122 C C . GLN A 1 149 ? -53.936 -0.386 -19.323 1.00 38.00 149 GLN A C 1
ATOM 1124 O O . GLN A 1 149 ? -54.647 -1.382 -19.196 1.00 38.00 149 GLN A O 1
ATOM 1129 N N . LEU A 1 150 ? -52.614 -0.434 -19.132 1.00 35.28 150 LEU A N 1
ATOM 1130 C CA . LEU A 1 150 ? -51.926 -1.633 -18.668 1.00 35.28 150 LEU A CA 1
ATOM 1131 C C . LEU A 1 150 ? -52.102 -1.805 -17.149 1.00 35.28 150 LEU A C 1
ATOM 1133 O O . LEU A 1 150 ? -51.884 -0.855 -16.394 1.00 35.28 150 LEU A O 1
ATOM 1137 N N . PRO A 1 151 ? -52.423 -3.019 -16.665 1.00 41.00 151 PRO A N 1
ATOM 1138 C CA . PRO A 1 151 ? -52.304 -3.341 -15.248 1.00 41.00 151 PRO A CA 1
ATOM 1139 C C . PRO A 1 151 ? -50.886 -3.008 -14.753 1.00 41.00 151 PRO A C 1
ATOM 1141 O O . PRO A 1 151 ? -49.907 -3.313 -15.438 1.00 41.00 151 PRO A O 1
ATOM 1144 N N . ALA A 1 152 ? -50.757 -2.398 -13.568 1.00 43.38 152 ALA A N 1
ATOM 1145 C CA . ALA A 1 152 ? -49.480 -1.910 -13.013 1.00 43.38 152 ALA A CA 1
ATOM 1146 C C . ALA A 1 152 ? -48.355 -2.973 -12.999 1.00 43.38 152 ALA A C 1
ATOM 1148 O O . ALA A 1 152 ? -47.163 -2.665 -13.095 1.00 43.38 152 ALA A O 1
ATOM 1149 N N . GLU A 1 153 ? -48.761 -4.237 -12.925 1.00 38.53 153 GLU A N 1
ATOM 1150 C CA . GLU A 1 153 ? -47.938 -5.443 -12.976 1.00 38.53 153 GLU A CA 1
ATOM 1151 C C . GLU A 1 153 ? -47.222 -5.621 -14.331 1.00 38.53 153 GLU A C 1
ATOM 1153 O O . GLU A 1 153 ? -46.037 -5.950 -14.356 1.00 38.53 153 GLU A O 1
ATOM 1158 N N . LEU A 1 154 ? -47.886 -5.320 -15.455 1.00 35.75 154 LEU A N 1
ATOM 1159 C CA . LEU A 1 154 ? -47.325 -5.425 -16.812 1.00 35.75 154 LEU A CA 1
ATOM 1160 C C . LEU A 1 154 ? -46.469 -4.212 -17.190 1.00 35.75 154 LEU A C 1
ATOM 1162 O O . LEU A 1 154 ? -45.437 -4.370 -17.842 1.00 35.75 154 LEU A O 1
ATOM 1166 N N . ALA A 1 155 ? -46.839 -3.017 -16.722 1.00 45.56 155 ALA A N 1
ATOM 1167 C CA . ALA A 1 155 ? -46.034 -1.812 -16.919 1.00 45.56 155 ALA A CA 1
ATOM 1168 C C . ALA A 1 155 ? -44.663 -1.930 -16.227 1.00 45.56 155 ALA A C 1
ATOM 1170 O O . ALA A 1 155 ? -43.643 -1.528 -16.783 1.00 45.56 155 ALA A O 1
ATOM 1171 N N . THR A 1 156 ? -44.620 -2.557 -15.048 1.00 45.50 156 THR A N 1
ATOM 1172 C CA . THR A 1 156 ? -43.376 -2.773 -14.296 1.00 45.50 156 THR A CA 1
ATOM 1173 C C . THR A 1 156 ? -42.501 -3.840 -14.959 1.00 45.50 156 THR A C 1
ATOM 1175 O O . THR A 1 156 ? -41.290 -3.658 -15.057 1.00 45.50 156 THR A O 1
ATOM 1178 N N . LEU A 1 157 ? -43.091 -4.917 -15.492 1.00 38.84 157 LEU A N 1
ATOM 1179 C CA . LEU A 1 157 ? -42.350 -5.988 -16.168 1.00 38.84 157 LEU A CA 1
ATOM 1180 C C . LEU A 1 157 ? -41.779 -5.555 -17.531 1.00 38.84 157 LEU A C 1
ATOM 1182 O O . LEU A 1 157 ? -40.650 -5.917 -17.868 1.00 38.84 157 LEU A O 1
ATOM 1186 N N . ALA A 1 158 ? -42.525 -4.746 -18.292 1.00 40.56 158 ALA A N 1
ATOM 1187 C CA . ALA A 1 158 ? -42.080 -4.188 -19.570 1.00 40.56 158 ALA A CA 1
ATOM 1188 C C . ALA A 1 158 ? -40.925 -3.190 -19.384 1.00 40.56 158 ALA A C 1
ATOM 1190 O O . ALA A 1 158 ? -39.935 -3.239 -20.112 1.00 40.56 158 ALA A O 1
ATOM 1191 N N . VAL A 1 159 ? -40.996 -2.338 -18.357 1.00 46.84 159 VAL A N 1
ATOM 1192 C CA . VAL A 1 159 ? -39.928 -1.384 -18.010 1.00 46.84 159 VAL A CA 1
ATOM 1193 C C . VAL A 1 159 ? -38.687 -2.109 -17.477 1.00 46.84 159 VAL A C 1
ATOM 1195 O O . VAL A 1 159 ? -37.573 -1.775 -17.876 1.00 46.84 159 VAL A O 1
ATOM 1198 N N . TYR A 1 160 ? -38.863 -3.160 -16.669 1.00 42.66 160 TYR A N 1
ATOM 1199 C CA . TYR A 1 160 ? -37.760 -3.982 -16.154 1.00 42.66 160 TYR A CA 1
ATOM 1200 C C . TYR A 1 160 ? -37.018 -4.734 -17.273 1.00 42.66 160 TYR A C 1
ATOM 1202 O O . TYR A 1 160 ? -35.792 -4.763 -17.292 1.00 42.66 160 TYR A O 1
ATOM 1210 N N . ARG A 1 161 ? -37.738 -5.277 -18.267 1.00 41.78 161 ARG A N 1
ATOM 1211 C CA . ARG A 1 161 ? -37.130 -5.914 -19.454 1.00 41.78 161 ARG A CA 1
ATOM 1212 C C . ARG A 1 161 ? -36.471 -4.927 -20.415 1.00 41.78 161 ARG A C 1
ATOM 1214 O O . ARG A 1 161 ? -35.527 -5.306 -21.103 1.00 41.78 161 ARG A O 1
ATOM 1221 N N . THR A 1 162 ? -36.946 -3.684 -20.456 1.00 42.12 162 THR A N 1
ATOM 1222 C CA . THR A 1 162 ? -36.328 -2.631 -21.272 1.00 42.12 162 THR A CA 1
ATOM 1223 C C . THR A 1 162 ? -35.012 -2.175 -20.639 1.00 42.12 162 THR A C 1
ATOM 1225 O O . THR A 1 162 ? -34.013 -2.073 -21.337 1.00 42.12 162 THR A O 1
ATOM 1228 N N . ALA A 1 163 ? -34.969 -2.019 -19.310 1.00 42.66 163 ALA A N 1
ATOM 1229 C CA . ALA A 1 163 ? -33.758 -1.645 -18.575 1.00 42.66 163 ALA A CA 1
ATOM 1230 C C . ALA A 1 163 ? -32.615 -2.674 -18.684 1.00 42.66 163 ALA A C 1
ATOM 1232 O O . ALA A 1 163 ? -31.454 -2.288 -18.650 1.00 42.66 163 ALA A O 1
ATOM 1233 N N . LEU A 1 164 ? -32.932 -3.961 -18.866 1.00 42.66 164 LEU A N 1
ATOM 1234 C CA . LEU A 1 164 ? -31.944 -5.039 -19.033 1.00 42.66 164 LEU A CA 1
ATOM 1235 C C . LEU A 1 164 ? -31.232 -5.045 -20.400 1.00 42.66 164 LEU A C 1
ATOM 1237 O O . LEU A 1 164 ? -30.275 -5.792 -20.566 1.00 42.66 164 LEU A O 1
ATOM 1241 N N . ASN A 1 165 ? -31.692 -4.247 -21.369 1.00 40.75 165 ASN A N 1
ATOM 1242 C CA . ASN A 1 165 ? -31.112 -4.165 -22.717 1.00 40.75 165 ASN A CA 1
ATOM 1243 C C . ASN A 1 165 ? -30.621 -2.750 -23.077 1.00 40.75 165 ASN A C 1
ATOM 1245 O O . ASN A 1 165 ? -30.325 -2.478 -24.240 1.00 40.75 165 ASN A O 1
ATOM 1249 N N . LEU A 1 166 ? -30.574 -1.840 -22.101 1.00 39.25 166 LEU A N 1
ATOM 1250 C CA . LEU A 1 166 ? -30.012 -0.500 -22.255 1.00 39.25 166 LEU A CA 1
ATOM 1251 C C . LEU A 1 166 ? -28.536 -0.504 -21.846 1.00 39.25 166 LEU A C 1
ATOM 1253 O O . LEU A 1 166 ? -28.116 -1.331 -21.037 1.00 39.25 166 LEU A O 1
ATOM 1257 N N . ASP A 1 167 ? -27.755 0.435 -22.382 1.00 43.41 167 ASP A N 1
ATOM 1258 C CA . ASP A 1 167 ? -26.443 0.721 -21.805 1.00 43.41 167 ASP A CA 1
ATOM 1259 C C . ASP A 1 167 ? -26.579 1.270 -20.372 1.00 43.41 167 ASP A C 1
ATOM 1261 O O . ASP A 1 167 ? -27.661 1.683 -19.929 1.00 43.41 167 ASP A O 1
ATOM 1265 N N . ALA A 1 168 ? -25.469 1.229 -19.635 1.00 37.09 168 ALA A N 1
ATOM 1266 C CA . ALA A 1 168 ? -25.435 1.542 -18.213 1.00 37.09 168 ALA A CA 1
ATOM 1267 C C . ALA A 1 168 ? -25.963 2.955 -17.901 1.00 37.09 168 ALA A C 1
ATOM 1269 O O . ALA A 1 168 ? -26.709 3.130 -16.936 1.00 37.09 168 ALA A O 1
ATOM 1270 N N . ASP A 1 169 ? -25.672 3.943 -18.748 1.00 39.81 169 ASP A N 1
ATOM 1271 C CA . ASP A 1 169 ? -26.070 5.334 -18.524 1.00 39.81 169 ASP A CA 1
ATOM 1272 C C . ASP A 1 169 ? -27.577 5.531 -18.745 1.00 39.81 169 ASP A C 1
ATOM 1274 O O . ASP A 1 169 ? -28.257 6.215 -17.970 1.00 39.81 169 ASP A O 1
ATOM 1278 N N . ALA A 1 170 ? -28.143 4.867 -19.756 1.00 41.69 170 ALA A N 1
ATOM 1279 C CA . ALA A 1 170 ? -29.575 4.887 -20.031 1.00 41.69 170 ALA A CA 1
ATOM 1280 C C . ALA A 1 170 ? -30.391 4.115 -18.975 1.00 41.69 170 ALA A C 1
ATOM 1282 O O . ALA A 1 170 ? -31.483 4.555 -18.594 1.00 41.69 170 ALA A O 1
ATOM 1283 N N . ALA A 1 171 ? -29.859 3.006 -18.451 1.00 43.69 171 ALA A N 1
ATOM 1284 C CA . ALA A 1 171 ? -30.469 2.267 -17.345 1.00 43.69 171 ALA A CA 1
ATOM 1285 C C . ALA A 1 171 ? -30.488 3.101 -16.048 1.00 43.69 171 ALA A C 1
ATOM 1287 O O . ALA A 1 171 ? -31.514 3.162 -15.361 1.00 43.69 171 ALA A O 1
ATOM 1288 N N . VAL A 1 172 ? -29.396 3.815 -15.751 1.00 43.62 172 VAL A N 1
ATOM 1289 C CA . VAL A 1 172 ? -29.284 4.713 -14.590 1.00 43.62 172 VAL A CA 1
ATOM 1290 C C . VAL A 1 172 ? -30.234 5.905 -14.708 1.00 43.62 172 VAL A C 1
ATOM 1292 O O . VAL A 1 172 ? -30.961 6.198 -13.756 1.00 43.62 172 VAL A O 1
ATOM 1295 N N . ALA A 1 173 ? -30.322 6.554 -15.873 1.00 46.25 173 ALA A N 1
ATOM 1296 C CA . ALA A 1 173 ? -31.252 7.664 -16.092 1.00 46.25 173 ALA A CA 1
ATOM 1297 C C . ALA A 1 173 ? -32.724 7.239 -15.911 1.00 46.25 173 ALA A C 1
ATOM 1299 O O . ALA A 1 173 ? -33.524 7.969 -15.316 1.00 46.25 173 ALA A O 1
ATOM 1300 N N . LEU A 1 174 ? -33.080 6.031 -16.362 1.00 43.31 174 LEU A N 1
ATOM 1301 C CA . LEU A 1 174 ? -34.423 5.467 -16.222 1.00 43.31 174 LEU A CA 1
ATOM 1302 C C . LEU A 1 174 ? -34.761 5.142 -14.756 1.00 43.31 174 LEU A C 1
ATOM 1304 O O . LEU A 1 174 ? -35.848 5.480 -14.280 1.00 43.31 174 LEU A O 1
ATOM 1308 N N . LEU A 1 175 ? -33.822 4.548 -14.013 1.00 44.88 175 LEU A N 1
ATOM 1309 C CA . LEU A 1 175 ? -33.979 4.254 -12.583 1.00 44.88 175 LEU A CA 1
ATOM 1310 C C . LEU A 1 175 ? -34.059 5.536 -11.740 1.00 44.88 175 LEU A C 1
ATOM 1312 O O . LEU A 1 175 ? -34.898 5.633 -10.842 1.00 44.88 175 LEU A O 1
ATOM 1316 N N . GLN A 1 176 ? -33.267 6.557 -12.070 1.00 46.09 176 GLN A N 1
ATOM 1317 C CA . GLN A 1 176 ? -33.334 7.875 -11.434 1.00 46.09 176 GLN A CA 1
ATOM 1318 C C . GLN A 1 176 ? -34.653 8.599 -11.734 1.00 46.09 176 GLN A C 1
ATOM 1320 O O . GLN A 1 176 ? -35.202 9.263 -10.854 1.00 46.09 176 GLN A O 1
ATOM 1325 N N . MET A 1 177 ? -35.196 8.464 -12.947 1.00 49.47 177 MET A N 1
ATOM 1326 C CA . MET A 1 177 ? -36.507 9.011 -13.308 1.00 49.47 177 MET A CA 1
ATOM 1327 C C . MET A 1 177 ? -37.638 8.340 -12.508 1.00 49.47 177 MET A C 1
ATOM 1329 O O . MET A 1 177 ? -38.559 9.022 -12.054 1.00 49.47 177 MET A O 1
ATOM 1333 N N . LEU A 1 178 ? -37.554 7.026 -12.274 1.00 45.22 178 LEU A N 1
ATOM 1334 C CA . LEU A 1 178 ? -38.518 6.273 -11.461 1.00 45.22 178 LEU A CA 1
ATOM 1335 C C . LEU A 1 178 ? -38.408 6.601 -9.965 1.00 45.22 178 LEU A C 1
ATOM 1337 O O . LEU A 1 178 ? -39.430 6.759 -9.295 1.00 45.22 178 LEU A O 1
ATOM 1341 N N . ALA A 1 179 ? -37.189 6.784 -9.450 1.00 45.97 179 ALA A N 1
ATOM 1342 C CA . ALA A 1 179 ? -36.947 7.168 -8.059 1.00 45.97 179 ALA A CA 1
ATOM 1343 C C . ALA A 1 179 ? -37.543 8.543 -7.697 1.00 45.97 179 ALA A C 1
ATOM 1345 O O . ALA A 1 179 ? -37.901 8.774 -6.544 1.00 45.97 179 ALA A O 1
ATOM 1346 N N . ARG A 1 180 ? -37.720 9.436 -8.681 1.00 44.78 180 ARG A N 1
ATOM 1347 C CA . ARG A 1 180 ? -38.304 10.776 -8.491 1.00 44.78 180 ARG A CA 1
ATOM 1348 C C . ARG A 1 180 ? -39.838 10.795 -8.421 1.00 44.78 180 ARG A C 1
ATOM 1350 O O . ARG A 1 180 ? -40.400 11.855 -8.162 1.00 44.78 180 ARG A O 1
ATOM 1357 N N . ARG A 1 181 ? -40.538 9.674 -8.665 1.00 44.12 181 ARG A N 1
ATOM 1358 C CA . ARG A 1 181 ? -41.994 9.688 -8.922 1.00 44.12 181 ARG A CA 1
ATOM 1359 C C . ARG A 1 181 ? -42.921 9.544 -7.702 1.00 44.12 181 ARG A C 1
ATOM 1361 O O . ARG A 1 181 ? -44.106 9.783 -7.882 1.00 44.12 181 ARG A O 1
ATOM 1368 N N . ALA A 1 182 ? -42.403 9.202 -6.514 1.00 46.03 182 ALA A N 1
ATOM 1369 C CA . ALA A 1 182 ? -42.965 9.415 -5.158 1.00 46.03 182 ALA A CA 1
ATOM 1370 C C . ALA A 1 182 ? -42.509 8.290 -4.190 1.00 46.03 182 ALA A C 1
ATOM 1372 O O . ALA A 1 182 ? -42.493 7.123 -4.605 1.00 46.03 182 ALA A O 1
ATOM 1373 N N . PRO A 1 183 ? -42.218 8.592 -2.902 1.00 47.88 183 PRO A N 1
ATOM 1374 C CA . PRO A 1 183 ? -41.704 7.633 -1.904 1.00 47.88 183 PRO A CA 1
ATOM 1375 C C . PRO A 1 183 ? -42.585 6.394 -1.671 1.00 47.88 183 PRO A C 1
ATOM 1377 O O . PRO A 1 183 ? -42.085 5.311 -1.370 1.00 47.88 183 PRO A O 1
ATOM 1380 N N . GLU A 1 184 ? -43.899 6.520 -1.855 1.00 42.84 184 GLU A N 1
ATOM 1381 C CA . GLU A 1 184 ? -44.861 5.437 -1.607 1.00 42.84 184 GLU A CA 1
ATOM 1382 C C . GLU A 1 184 ? -44.723 4.280 -2.614 1.00 42.84 184 GLU A C 1
ATOM 1384 O O . GLU A 1 184 ? -44.948 3.114 -2.282 1.00 42.84 184 GLU A O 1
ATOM 1389 N N . THR A 1 185 ? -44.237 4.576 -3.823 1.00 46.00 185 THR A N 1
ATOM 1390 C CA . THR A 1 185 ? -43.983 3.584 -4.881 1.00 46.00 185 THR A CA 1
ATOM 1391 C C . THR A 1 185 ? -42.769 2.705 -4.563 1.00 46.00 185 THR A C 1
ATOM 1393 O O . THR A 1 185 ? -42.771 1.516 -4.873 1.00 46.00 185 THR A O 1
ATOM 1396 N N . GLN A 1 186 ? -41.749 3.252 -3.887 1.00 47.53 186 GLN A N 1
ATOM 1397 C CA . GLN A 1 186 ? -40.557 2.500 -3.469 1.00 47.53 186 GLN A CA 1
ATOM 1398 C C . GLN A 1 186 ? -40.899 1.475 -2.379 1.00 47.53 186 GLN A C 1
ATOM 1400 O O . GLN A 1 186 ? -40.431 0.336 -2.422 1.00 47.53 186 GLN A O 1
ATOM 1405 N N . LEU A 1 187 ? -41.778 1.850 -1.445 1.00 43.66 187 LEU A N 1
ATOM 1406 C CA . LEU A 1 187 ? -42.226 0.978 -0.361 1.00 43.66 187 LEU A CA 1
ATOM 1407 C C . LEU A 1 187 ? -43.192 -0.112 -0.857 1.00 43.66 187 LEU A C 1
ATOM 1409 O O . LEU A 1 187 ? -43.108 -1.253 -0.405 1.00 43.66 187 LEU A O 1
ATOM 1413 N N . ALA A 1 188 ? -44.060 0.200 -1.826 1.00 42.91 188 ALA A N 1
ATOM 1414 C CA . ALA A 1 188 ? -44.957 -0.775 -2.449 1.00 42.91 188 ALA A CA 1
ATOM 1415 C C . ALA A 1 188 ? -44.197 -1.822 -3.286 1.00 42.91 188 ALA A C 1
ATOM 1417 O O . ALA A 1 188 ? -44.489 -3.017 -3.189 1.00 42.91 188 ALA A O 1
ATOM 1418 N N . VAL A 1 189 ? -43.175 -1.400 -4.043 1.00 42.22 189 VAL A N 1
ATOM 1419 C CA . VAL A 1 189 ? -42.290 -2.302 -4.803 1.00 42.22 189 VAL A CA 1
ATOM 1420 C C . VAL A 1 189 ? -41.460 -3.177 -3.857 1.00 42.22 189 VAL A C 1
ATOM 1422 O O . VAL A 1 189 ? -41.421 -4.396 -4.033 1.00 42.22 189 VAL A O 1
ATOM 1425 N N . ALA A 1 190 ? -40.876 -2.604 -2.799 1.00 45.88 190 ALA A N 1
ATOM 1426 C CA . ALA A 1 190 ? -40.112 -3.354 -1.798 1.00 45.88 190 ALA A CA 1
ATOM 1427 C C . ALA A 1 190 ? -40.980 -4.355 -1.006 1.00 45.88 190 ALA A C 1
ATOM 1429 O O . ALA A 1 190 ? -40.590 -5.510 -0.825 1.00 45.88 190 ALA A O 1
ATOM 1430 N N . SER A 1 191 ? -42.188 -3.953 -0.596 1.00 42.53 191 SER A N 1
ATOM 1431 C CA . SER A 1 191 ? -43.149 -4.797 0.130 1.00 42.53 191 SER A CA 1
ATOM 1432 C C . SER A 1 191 ? -43.691 -5.944 -0.736 1.00 42.53 191 SER A C 1
ATOM 1434 O O . SER A 1 191 ? -43.821 -7.083 -0.275 1.00 42.53 191 SER A O 1
ATOM 1436 N N . LYS A 1 192 ? -43.930 -5.710 -2.037 1.00 42.22 192 LYS A N 1
ATOM 1437 C CA . LYS A 1 192 ? -44.388 -6.770 -2.950 1.00 42.22 192 LYS A CA 1
ATOM 1438 C C . LYS A 1 192 ? -43.263 -7.735 -3.345 1.00 42.22 192 LYS A C 1
ATOM 1440 O O . LYS A 1 192 ? -43.515 -8.942 -3.366 1.00 42.22 192 LYS A O 1
ATOM 1445 N N . LEU A 1 193 ? -42.026 -7.255 -3.524 1.00 40.72 193 LEU A N 1
ATOM 1446 C CA . LEU A 1 193 ? -40.823 -8.100 -3.648 1.00 40.72 193 LEU A CA 1
ATOM 1447 C C . LEU A 1 193 ? -40.608 -8.975 -2.400 1.00 40.72 193 LEU A C 1
ATOM 1449 O O . LEU A 1 193 ? -40.246 -10.146 -2.510 1.00 40.72 193 LEU A O 1
ATOM 1453 N N . GLN A 1 194 ? -40.917 -8.453 -1.211 1.00 40.59 194 GLN A N 1
ATOM 1454 C CA . GLN A 1 194 ? -40.903 -9.211 0.043 1.00 40.59 194 GLN A CA 1
ATOM 1455 C C . GLN A 1 194 ? -42.035 -10.254 0.126 1.00 40.59 194 GLN A C 1
ATOM 1457 O O . GLN A 1 194 ? -41.842 -11.320 0.708 1.00 40.59 194 GLN A O 1
ATOM 1462 N N . SER A 1 195 ? -43.191 -10.005 -0.501 1.00 37.69 195 SER A N 1
ATOM 1463 C CA . SER A 1 195 ? -44.274 -10.999 -0.611 1.00 37.69 195 SER A CA 1
ATOM 1464 C C . SER A 1 195 ? -43.935 -12.145 -1.579 1.00 37.69 195 SER A C 1
ATOM 1466 O O . SER A 1 195 ? -44.279 -13.294 -1.309 1.00 37.69 195 SER A O 1
ATOM 1468 N N . LEU A 1 196 ? -43.178 -11.856 -2.646 1.00 33.16 196 LEU A N 1
ATOM 1469 C CA . LEU A 1 196 ? -42.685 -12.841 -3.619 1.00 33.16 196 LEU A CA 1
ATOM 1470 C C . LEU A 1 196 ? -41.525 -13.694 -3.061 1.00 33.16 196 LEU A C 1
ATOM 1472 O O . LEU A 1 196 ? -41.313 -14.816 -3.512 1.00 33.16 196 LEU A O 1
ATOM 1476 N N . ARG A 1 197 ? -40.830 -13.222 -2.012 1.00 40.88 197 ARG A N 1
ATOM 1477 C CA . ARG A 1 197 ? -39.799 -13.977 -1.265 1.00 40.88 197 ARG A CA 1
ATOM 1478 C C . ARG A 1 197 ? -40.336 -15.175 -0.475 1.00 40.88 197 ARG A C 1
ATOM 1480 O O . ARG A 1 197 ? -39.544 -16.033 -0.092 1.00 40.88 197 ARG A O 1
ATOM 1487 N N . LYS A 1 198 ? -41.650 -15.281 -0.237 1.00 35.91 198 LYS A N 1
ATOM 1488 C CA . LYS A 1 198 ? -42.227 -16.464 0.432 1.00 35.91 198 LYS A CA 1
ATOM 1489 C C . LYS A 1 198 ? -42.231 -17.719 -0.447 1.00 35.91 198 LYS A C 1
ATOM 1491 O O . LYS A 1 198 ? -42.549 -18.793 0.058 1.00 35.91 198 LYS A O 1
ATOM 1496 N N . THR A 1 199 ? -41.840 -17.626 -1.720 1.00 31.59 199 THR A N 1
ATOM 1497 C CA . THR A 1 199 ? -41.799 -18.780 -2.622 1.00 31.59 199 THR A CA 1
ATOM 1498 C C . THR A 1 199 ? -40.439 -18.883 -3.324 1.00 31.59 199 THR A C 1
ATOM 1500 O O . THR A 1 199 ? -40.165 -18.223 -4.319 1.00 31.59 199 THR A O 1
ATOM 1503 N N . SER A 1 200 ? -39.617 -19.785 -2.782 1.00 35.41 200 SER A N 1
ATOM 1504 C CA . SER A 1 200 ? -38.486 -20.486 -3.412 1.00 35.41 200 SER A CA 1
ATOM 1505 C C . SER A 1 200 ? -37.110 -19.796 -3.524 1.00 35.41 200 SER A C 1
ATOM 1507 O O . SER A 1 200 ? -36.898 -18.789 -4.193 1.00 35.41 200 SER A O 1
ATOM 1509 N N . TYR A 1 201 ? -36.134 -20.517 -2.957 1.00 31.33 201 TYR A N 1
ATOM 1510 C CA . TYR A 1 201 ? -34.675 -20.326 -2.855 1.00 31.33 201 TYR A CA 1
ATOM 1511 C C . TYR A 1 201 ? -33.931 -19.940 -4.160 1.00 31.33 201 TYR A C 1
ATOM 1513 O O . TYR A 1 201 ? -32.806 -19.458 -4.106 1.00 31.33 201 TYR A O 1
ATOM 1521 N N . ARG A 1 202 ? -34.543 -20.111 -5.342 1.00 30.83 202 ARG A N 1
ATOM 1522 C CA . ARG A 1 202 ? -33.908 -19.880 -6.658 1.00 30.83 202 ARG A CA 1
ATOM 1523 C C . ARG A 1 202 ? -33.792 -18.403 -7.057 1.00 30.83 202 ARG A C 1
ATOM 1525 O O . ARG A 1 202 ? -32.892 -18.067 -7.817 1.00 30.83 202 ARG A O 1
ATOM 1532 N N . MET A 1 203 ? -34.647 -17.511 -6.543 1.00 32.59 203 MET A N 1
ATOM 1533 C CA . MET A 1 203 ? -34.547 -16.074 -6.860 1.00 32.59 203 MET A CA 1
ATOM 1534 C C . MET A 1 203 ? -33.401 -15.366 -6.127 1.00 32.59 203 MET A C 1
ATOM 1536 O O . MET A 1 203 ? -32.914 -14.350 -6.612 1.00 32.59 203 MET A O 1
ATOM 1540 N N . ILE A 1 204 ? -32.936 -15.905 -4.995 1.00 39.34 204 ILE A N 1
ATOM 1541 C CA . ILE A 1 204 ? -31.818 -15.328 -4.230 1.00 39.34 204 ILE A CA 1
ATOM 1542 C C . ILE A 1 204 ? -30.501 -15.526 -4.989 1.00 39.34 204 ILE A C 1
ATOM 1544 O O . ILE A 1 204 ? -29.716 -14.590 -5.087 1.00 39.34 204 ILE A O 1
ATOM 1548 N N . THR A 1 205 ? -30.308 -16.685 -5.625 1.00 33.38 205 THR A N 1
ATOM 1549 C CA . THR A 1 205 ? -29.154 -16.952 -6.498 1.00 33.38 205 THR A CA 1
ATOM 1550 C C . THR A 1 205 ? -29.170 -16.078 -7.753 1.00 33.38 205 THR A C 1
ATOM 1552 O O . THR A 1 205 ? -28.128 -15.587 -8.164 1.00 33.38 205 THR A O 1
ATOM 1555 N N . VAL A 1 206 ? -30.345 -15.822 -8.342 1.00 34.66 206 VAL A N 1
ATOM 1556 C CA . VAL A 1 206 ? -30.465 -14.931 -9.510 1.00 34.66 206 VAL A CA 1
ATOM 1557 C C . VAL A 1 206 ? -30.202 -13.477 -9.119 1.00 34.66 206 VAL A C 1
ATOM 1559 O O . VAL A 1 206 ? -29.417 -12.827 -9.787 1.00 34.66 206 VAL A O 1
ATOM 1562 N N . ALA A 1 207 ? -30.757 -12.979 -8.010 1.00 38.69 207 ALA A N 1
ATOM 1563 C CA . ALA A 1 207 ? -30.489 -11.618 -7.542 1.00 38.69 207 ALA A CA 1
ATOM 1564 C C . ALA A 1 207 ? -29.018 -11.414 -7.135 1.00 38.69 207 ALA A C 1
ATOM 1566 O O . ALA A 1 207 ? -28.439 -10.390 -7.478 1.00 38.69 207 ALA A O 1
ATOM 1567 N N . ALA A 1 208 ? -28.397 -12.392 -6.467 1.00 39.12 208 ALA A N 1
ATOM 1568 C CA . ALA A 1 208 ? -26.972 -12.354 -6.135 1.00 39.12 208 ALA A CA 1
ATOM 1569 C C . ALA A 1 208 ? -26.089 -12.385 -7.394 1.00 39.12 208 ALA A C 1
ATOM 1571 O O . ALA A 1 208 ? -25.159 -11.594 -7.495 1.00 39.12 208 ALA A O 1
ATOM 1572 N N . ASN A 1 209 ? -26.430 -13.212 -8.390 1.00 38.09 209 ASN A N 1
ATOM 1573 C CA . ASN A 1 209 ? -25.720 -13.256 -9.671 1.00 38.09 209 ASN A CA 1
ATOM 1574 C C . ASN A 1 209 ? -25.938 -11.987 -10.508 1.00 38.09 209 ASN A C 1
ATOM 1576 O O . ASN A 1 209 ? -25.018 -11.548 -11.183 1.00 38.09 209 ASN A O 1
ATOM 1580 N N . THR A 1 210 ? -27.118 -11.364 -10.452 1.00 39.34 210 THR A N 1
ATOM 1581 C CA . THR A 1 210 ? -27.402 -10.091 -11.132 1.00 39.34 210 THR A CA 1
ATOM 1582 C C . THR A 1 210 ? -26.699 -8.916 -10.449 1.00 39.34 210 THR A C 1
ATOM 1584 O O . THR A 1 210 ? -26.200 -8.035 -11.136 1.00 39.34 210 THR A O 1
ATOM 1587 N N . ILE A 1 211 ? -26.584 -8.913 -9.116 1.00 42.34 211 ILE A N 1
ATOM 1588 C CA . ILE A 1 211 ? -25.788 -7.925 -8.368 1.00 42.34 211 ILE A CA 1
ATOM 1589 C C . ILE A 1 211 ? -24.288 -8.133 -8.633 1.00 42.34 211 ILE A C 1
ATOM 1591 O O . ILE A 1 211 ? -23.586 -7.162 -8.881 1.00 42.34 211 ILE A O 1
ATOM 1595 N N . ALA A 1 212 ? -23.810 -9.381 -8.682 1.00 39.19 212 ALA A N 1
ATOM 1596 C CA . ALA A 1 212 ? -22.437 -9.706 -9.073 1.00 39.19 212 ALA A CA 1
ATOM 1597 C C . ALA A 1 212 ? -22.141 -9.359 -10.545 1.00 39.19 212 ALA A C 1
ATOM 1599 O O . ALA A 1 212 ? -21.025 -8.984 -10.872 1.00 39.19 212 ALA A O 1
ATOM 1600 N N . GLN A 1 213 ? -23.128 -9.425 -11.443 1.00 41.22 213 GLN A N 1
ATOM 1601 C CA . GLN A 1 213 ? -22.986 -8.965 -12.831 1.00 41.22 213 GLN A CA 1
ATOM 1602 C C . GLN A 1 213 ? -23.025 -7.436 -12.968 1.00 41.22 213 GLN A C 1
ATOM 1604 O O . GLN A 1 213 ? -22.357 -6.905 -13.847 1.00 41.22 213 GLN A O 1
ATOM 1609 N N . LEU A 1 214 ? -23.790 -6.734 -12.122 1.00 37.91 214 LEU A N 1
ATOM 1610 C CA . LEU A 1 214 ? -23.898 -5.268 -12.130 1.00 37.91 214 LEU A CA 1
ATOM 1611 C C . LEU A 1 214 ? -22.710 -4.573 -11.468 1.00 37.91 214 LEU A C 1
ATOM 1613 O O . LEU A 1 214 ? -22.353 -3.472 -11.867 1.00 37.91 214 LEU A O 1
ATOM 1617 N N . LEU A 1 215 ? -22.139 -5.194 -10.441 1.00 42.28 215 LEU A N 1
ATOM 1618 C CA . LEU A 1 215 ? -21.004 -4.649 -9.713 1.00 42.28 215 LEU A CA 1
ATOM 1619 C C . LEU A 1 215 ? -19.680 -5.181 -10.307 1.00 42.28 215 LEU A C 1
ATOM 1621 O O . LEU A 1 215 ? -18.691 -4.463 -10.345 1.00 42.28 215 LEU A O 1
ATOM 1625 N N . GLY A 1 216 ? -19.656 -6.410 -10.827 1.00 37.56 216 GLY A N 1
ATOM 1626 C CA . GLY A 1 216 ? -18.448 -7.133 -11.235 1.00 37.56 216 GLY A CA 1
ATOM 1627 C C . GLY A 1 216 ? -18.258 -8.379 -10.354 1.00 37.56 216 GLY A C 1
ATOM 1628 O O . GLY A 1 216 ? -18.480 -8.304 -9.141 1.00 37.56 216 GLY A O 1
ATOM 1629 N N . PRO A 1 217 ? -17.879 -9.545 -10.921 1.00 36.25 217 PRO A N 1
ATOM 1630 C CA . PRO A 1 217 ? -17.909 -10.831 -10.213 1.00 36.25 217 PRO A CA 1
ATOM 1631 C C . PRO A 1 217 ? -16.958 -10.926 -9.005 1.00 36.25 217 PRO A C 1
ATOM 1633 O O . PRO A 1 217 ? -17.071 -11.870 -8.229 1.00 36.25 217 PRO A O 1
ATOM 1636 N N . GLU A 1 218 ? -16.063 -9.953 -8.812 1.00 42.34 218 GLU A N 1
ATOM 1637 C CA . GLU A 1 218 ? -15.093 -9.907 -7.709 1.00 42.34 218 GLU A CA 1
ATOM 1638 C C . GLU A 1 218 ? -15.603 -9.217 -6.422 1.00 42.34 218 GLU A C 1
ATOM 1640 O O . GLU A 1 218 ? -14.945 -9.300 -5.387 1.00 42.34 218 GLU A O 1
ATOM 1645 N N . LEU A 1 219 ? -16.766 -8.549 -6.437 1.00 44.56 219 LEU A N 1
ATOM 1646 C CA . LEU A 1 219 ? -17.197 -7.658 -5.334 1.00 44.56 219 LEU A CA 1
ATOM 1647 C C . LEU A 1 219 ? -17.956 -8.346 -4.188 1.00 44.56 219 LEU A C 1
ATOM 1649 O O . LEU A 1 219 ? -18.233 -7.723 -3.162 1.00 44.56 219 LEU A O 1
ATOM 1653 N N . LEU A 1 220 ? -18.282 -9.631 -4.336 1.00 43.19 220 LEU A N 1
ATOM 1654 C CA . LEU A 1 220 ? -18.930 -10.445 -3.307 1.00 43.19 220 LEU A CA 1
ATOM 1655 C C . LEU A 1 220 ? -18.067 -11.675 -3.031 1.00 43.19 220 LEU A C 1
ATOM 1657 O O . LEU A 1 220 ? -18.114 -12.648 -3.780 1.00 43.19 220 LEU A O 1
ATOM 1661 N N . SER A 1 221 ? -17.290 -11.641 -1.947 1.00 41.47 221 SER A N 1
ATOM 1662 C CA . SER A 1 221 ? -16.527 -12.807 -1.490 1.00 41.47 221 SER A CA 1
ATOM 1663 C C . SER A 1 221 ? -17.167 -13.399 -0.234 1.00 41.47 221 SER A C 1
ATOM 1665 O O . SER A 1 221 ? -17.439 -12.693 0.738 1.00 41.47 221 SER A O 1
ATOM 1667 N N . VAL A 1 222 ? -17.436 -14.706 -0.266 1.00 42.66 222 VAL A N 1
ATOM 1668 C CA . VAL A 1 222 ? -17.812 -15.493 0.916 1.00 42.66 222 VAL A CA 1
ATOM 1669 C C . VAL A 1 222 ? -16.524 -16.100 1.460 1.00 42.66 222 VAL A C 1
ATOM 1671 O O . VAL A 1 222 ? -15.744 -16.681 0.707 1.00 42.66 222 VAL A O 1
ATOM 1674 N N . ARG A 1 223 ? -16.257 -15.919 2.754 1.00 38.19 223 ARG A N 1
ATOM 1675 C CA . ARG A 1 223 ? -15.021 -16.396 3.379 1.00 38.19 223 ARG A CA 1
ATOM 1676 C C . ARG A 1 223 ? -15.103 -17.915 3.560 1.00 38.19 223 ARG A C 1
ATOM 1678 O O . ARG A 1 223 ? -15.904 -18.400 4.353 1.00 38.19 223 ARG A O 1
ATOM 1685 N N . ASP A 1 224 ? -14.283 -18.646 2.813 1.00 34.34 224 ASP A N 1
ATOM 1686 C CA . ASP A 1 224 ? -14.271 -20.110 2.799 1.00 34.34 224 ASP A CA 1
ATOM 1687 C C . ASP A 1 224 ? -13.235 -20.634 3.816 1.00 34.34 224 ASP A C 1
ATOM 1689 O O . ASP A 1 224 ? -12.050 -20.789 3.517 1.00 34.34 224 ASP A O 1
ATOM 1693 N N . GLU A 1 225 ? -13.654 -20.854 5.067 1.00 35.34 225 GLU A N 1
ATOM 1694 C CA . GLU A 1 225 ? -12.840 -21.593 6.042 1.00 35.34 225 GLU A CA 1
ATOM 1695 C C . GLU A 1 225 ? -13.132 -23.096 5.920 1.00 35.34 225 GLU A C 1
ATOM 1697 O O . GLU A 1 225 ? -14.206 -23.581 6.279 1.00 35.34 225 GLU A O 1
ATOM 1702 N N . GLN A 1 226 ? -12.147 -23.839 5.406 1.00 35.81 226 GLN A N 1
ATOM 1703 C CA . GLN A 1 226 ? -12.195 -25.278 5.136 1.00 35.81 226 GLN A CA 1
ATOM 1704 C C . GLN A 1 226 ? -12.963 -26.125 6.175 1.00 35.81 226 GLN A C 1
ATOM 1706 O O . GLN A 1 226 ? -12.514 -26.302 7.311 1.00 35.81 226 GLN A O 1
ATOM 1711 N N . LYS A 1 227 ? -14.022 -26.807 5.713 1.00 33.72 227 LYS A N 1
ATOM 1712 C CA . LYS A 1 227 ? -14.238 -28.261 5.890 1.00 33.72 227 LYS A CA 1
ATOM 1713 C C . LYS A 1 227 ? -15.405 -28.744 5.026 1.00 33.72 227 LYS A C 1
ATOM 1715 O O . LYS A 1 227 ? -16.570 -28.475 5.305 1.00 33.72 227 LYS A O 1
ATOM 1720 N N . GLU A 1 228 ? -15.064 -29.519 4.002 1.00 40.78 228 GLU A N 1
ATOM 1721 C CA . GLU A 1 228 ? -16.012 -30.240 3.156 1.00 40.78 228 GLU A CA 1
ATOM 1722 C C . GLU A 1 228 ? -16.847 -31.259 3.964 1.00 40.78 228 GLU A C 1
ATOM 1724 O O . GLU A 1 228 ? -16.345 -31.948 4.855 1.00 40.78 228 GLU A O 1
ATOM 1729 N N . ALA A 1 229 ? -18.114 -31.380 3.550 1.00 38.53 229 ALA A N 1
ATOM 1730 C CA . ALA A 1 229 ? -19.146 -32.358 3.916 1.00 38.53 229 ALA A CA 1
ATOM 1731 C C . ALA A 1 229 ? -19.963 -32.138 5.214 1.00 38.53 229 ALA A C 1
ATOM 1733 O O . ALA A 1 229 ? -19.682 -32.716 6.264 1.00 38.53 229 ALA A O 1
ATOM 1734 N N . LYS A 1 230 ? -21.121 -31.465 5.072 1.00 32.25 230 LYS A N 1
ATOM 1735 C CA . LYS A 1 230 ? -22.473 -32.017 5.362 1.00 32.25 230 LYS A CA 1
ATOM 1736 C C . LYS A 1 230 ? -23.578 -31.022 4.960 1.00 32.25 230 LYS A C 1
ATOM 1738 O O . LYS A 1 230 ? -23.579 -29.870 5.376 1.00 32.25 230 LYS A O 1
ATOM 1743 N N . GLY A 1 231 ? -24.518 -31.499 4.141 1.00 38.91 231 GLY A N 1
ATOM 1744 C CA . GLY A 1 231 ? -25.534 -30.696 3.456 1.00 38.91 231 GLY A CA 1
ATOM 1745 C C . GLY A 1 231 ? -26.541 -29.944 4.337 1.00 38.91 231 GLY A C 1
ATOM 1746 O O . GLY A 1 231 ? -26.751 -30.256 5.509 1.00 38.91 231 GLY A O 1
ATOM 1747 N N . ILE A 1 232 ? -27.174 -28.956 3.696 1.00 34.34 232 ILE A N 1
ATOM 1748 C CA . ILE A 1 232 ? -28.289 -28.084 4.120 1.00 34.34 232 ILE A CA 1
ATOM 1749 C C . ILE A 1 232 ? -28.004 -27.187 5.344 1.00 34.34 232 ILE A C 1
ATOM 1751 O O . ILE A 1 232 ? -28.393 -26.029 5.319 1.00 34.34 232 ILE A O 1
ATOM 1755 N N . LYS A 1 233 ? -27.246 -27.631 6.358 1.00 33.38 233 LYS A N 1
ATOM 1756 C CA . LYS A 1 233 ? -26.798 -26.770 7.477 1.00 33.38 233 LYS A CA 1
ATOM 1757 C C . LYS A 1 233 ? -25.572 -25.902 7.160 1.00 33.38 233 LYS A C 1
ATOM 1759 O O . LYS A 1 233 ? -25.335 -24.934 7.872 1.00 33.38 233 LYS A O 1
ATOM 1764 N N . ALA A 1 234 ? -24.799 -26.240 6.127 1.00 40.12 234 ALA A N 1
ATOM 1765 C CA . ALA A 1 234 ? -23.648 -25.440 5.698 1.00 40.12 234 ALA A CA 1
ATOM 1766 C C . ALA A 1 234 ? -24.072 -24.111 5.039 1.00 40.12 234 ALA A C 1
ATOM 1768 O O . ALA A 1 234 ? -23.456 -23.085 5.294 1.00 40.12 234 ALA A O 1
ATOM 1769 N N . VAL A 1 235 ? -25.194 -24.104 4.310 1.00 41.88 235 VAL A N 1
ATOM 1770 C CA . VAL A 1 235 ? -25.656 -22.930 3.547 1.00 41.88 235 VAL A CA 1
ATOM 1771 C C . VAL A 1 235 ? -26.189 -21.813 4.458 1.00 41.88 235 VAL A C 1
ATOM 1773 O O . VAL A 1 235 ? -25.916 -20.648 4.208 1.00 41.88 235 VAL A O 1
ATOM 1776 N N . ASP A 1 236 ? -26.865 -22.134 5.570 1.00 45.62 236 ASP A N 1
ATOM 1777 C CA . ASP A 1 236 ? -27.275 -21.111 6.556 1.00 45.62 236 ASP A CA 1
ATOM 1778 C C . ASP A 1 236 ? -26.073 -20.475 7.281 1.00 45.62 236 ASP A C 1
ATOM 1780 O O . ASP A 1 236 ? -26.157 -19.337 7.740 1.00 45.62 236 ASP A O 1
ATOM 1784 N N . LYS A 1 237 ? -24.942 -21.189 7.371 1.00 49.91 237 LYS A N 1
ATOM 1785 C CA . LYS A 1 237 ? -23.701 -20.675 7.967 1.00 49.91 237 LYS A CA 1
ATOM 1786 C C . LYS A 1 237 ? -22.924 -19.780 6.990 1.00 49.91 237 LYS A C 1
ATOM 1788 O O . LYS A 1 237 ? -22.289 -18.824 7.418 1.00 49.91 237 LYS A O 1
ATOM 1793 N N . GLU A 1 238 ? -23.014 -20.049 5.688 1.00 53.34 238 GLU A N 1
ATOM 1794 C CA . GLU A 1 238 ? -22.364 -19.250 4.636 1.00 53.34 238 GLU A CA 1
ATOM 1795 C C . GLU A 1 238 ? -22.959 -17.840 4.492 1.00 53.34 238 GLU A C 1
ATOM 1797 O O . GLU A 1 238 ? -22.241 -16.913 4.136 1.00 53.34 238 GLU A O 1
ATOM 1802 N N . PHE A 1 239 ? -24.234 -17.630 4.843 1.00 60.84 239 PHE A N 1
ATOM 1803 C CA . PHE A 1 239 ? -24.867 -16.301 4.808 1.00 60.84 239 PHE A CA 1
ATOM 1804 C C . PHE A 1 239 ? -24.798 -15.532 6.133 1.00 60.84 239 PHE A C 1
ATOM 1806 O O . PHE A 1 239 ? -25.370 -14.446 6.224 1.00 60.84 239 PHE A O 1
ATOM 1813 N N . SER A 1 240 ? -24.136 -16.062 7.170 1.00 80.69 240 SER A N 1
ATOM 1814 C CA . SER A 1 240 ? -24.026 -15.359 8.456 1.00 80.69 240 SER A CA 1
ATOM 1815 C C . SER A 1 240 ? -22.904 -14.319 8.487 1.00 80.69 240 SER A C 1
ATOM 1817 O O . SER A 1 240 ? -22.919 -13.439 9.344 1.00 80.69 240 SER A O 1
ATOM 1819 N N . GLN A 1 241 ? -21.943 -14.407 7.566 1.00 84.69 241 GLN A N 1
ATOM 1820 C CA . GLN A 1 241 ? -20.819 -13.480 7.447 1.00 84.69 241 GLN A CA 1
ATOM 1821 C C . GLN A 1 241 ? -20.743 -12.952 6.019 1.00 84.69 241 GLN A C 1
ATOM 1823 O O . GLN A 1 241 ? -20.899 -13.722 5.073 1.00 84.69 241 GLN A O 1
ATOM 1828 N N . MET A 1 242 ? -20.497 -11.656 5.852 1.00 86.19 242 MET A N 1
ATOM 1829 C CA . MET A 1 242 ? -20.419 -11.051 4.526 1.00 86.19 242 MET A CA 1
ATOM 1830 C C . MET A 1 242 ? -19.342 -9.975 4.462 1.00 86.19 242 MET A C 1
ATOM 1832 O O . MET A 1 242 ? -19.297 -9.101 5.324 1.00 86.19 242 MET A O 1
ATOM 1836 N N . ASN A 1 243 ? -18.507 -10.029 3.422 1.00 84.25 243 ASN A N 1
ATOM 1837 C CA . ASN A 1 243 ? -17.521 -9.000 3.109 1.00 84.25 243 ASN A CA 1
ATOM 1838 C C . ASN A 1 243 ? -17.911 -8.323 1.782 1.00 84.25 243 ASN A C 1
ATOM 1840 O O . ASN A 1 243 ? -18.038 -8.990 0.750 1.00 84.25 243 ASN A O 1
ATOM 1844 N N . ILE A 1 244 ? -18.142 -7.010 1.834 1.00 82.56 244 ILE A N 1
ATOM 1845 C CA . ILE A 1 244 ? -18.372 -6.154 0.669 1.00 82.56 244 ILE A CA 1
ATOM 1846 C C . ILE A 1 244 ? -17.051 -5.462 0.349 1.00 82.56 244 ILE A C 1
ATOM 1848 O O . ILE A 1 244 ? -16.640 -4.569 1.087 1.00 82.56 244 ILE A O 1
ATOM 1852 N N . ARG A 1 245 ? -16.415 -5.852 -0.758 1.00 79.06 245 ARG A N 1
ATOM 1853 C CA . ARG A 1 245 ? -15.160 -5.245 -1.219 1.00 79.06 245 ARG A CA 1
ATOM 1854 C C . ARG A 1 245 ? -15.427 -4.178 -2.265 1.00 79.06 245 ARG A C 1
ATOM 1856 O O . ARG A 1 245 ? -16.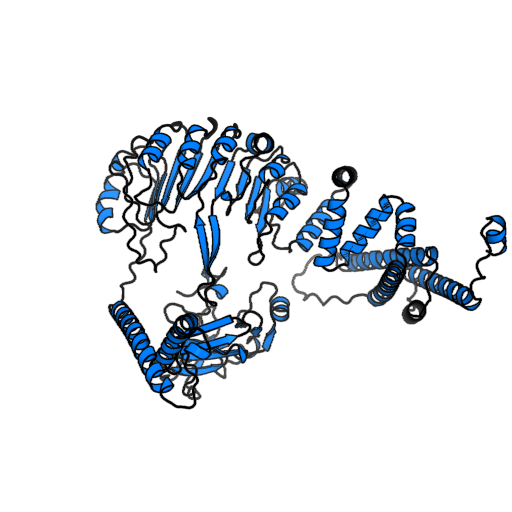420 -4.272 -2.976 1.00 79.06 245 ARG A O 1
ATOM 1863 N N . GLY A 1 246 ? -14.556 -3.179 -2.354 1.00 69.38 246 GLY A N 1
ATOM 1864 C CA . GLY A 1 246 ? -14.551 -2.166 -3.409 1.00 69.38 246 GLY A CA 1
ATOM 1865 C C . GLY A 1 246 ? -13.533 -2.516 -4.493 1.00 69.38 246 GLY A C 1
ATOM 1866 O O . GLY A 1 246 ? -12.447 -3.010 -4.195 1.00 69.38 246 GLY A O 1
ATOM 1867 N N . GLY A 1 247 ? -13.869 -2.271 -5.761 1.00 59.06 247 GLY A N 1
ATOM 1868 C CA . GLY A 1 247 ? -12.946 -2.490 -6.875 1.00 59.06 247 GLY A CA 1
ATOM 1869 C C . GLY A 1 247 ? -11.788 -1.476 -6.857 1.00 59.06 247 GLY A C 1
ATOM 1870 O O . GLY A 1 247 ? -11.984 -0.335 -6.443 1.00 59.06 247 GLY A O 1
ATOM 1871 N N . PRO A 1 248 ? -10.584 -1.840 -7.335 1.00 48.31 248 PRO A N 1
ATOM 1872 C CA . PRO A 1 248 ? -9.393 -0.989 -7.248 1.00 48.31 248 PRO A CA 1
ATOM 1873 C C . PRO A 1 248 ? -9.393 0.251 -8.167 1.00 48.31 248 PRO A C 1
ATOM 1875 O O . PRO A 1 248 ? -8.445 1.031 -8.100 1.00 48.31 248 PRO A O 1
ATOM 1878 N N . THR A 1 249 ? -10.384 0.431 -9.053 1.00 42.53 249 THR A N 1
ATOM 1879 C CA . THR A 1 249 ? -10.268 1.351 -10.207 1.00 42.53 249 THR A CA 1
ATOM 1880 C C . THR A 1 249 ? -11.426 2.319 -10.449 1.00 42.53 249 THR A C 1
ATOM 1882 O O . THR A 1 249 ? -11.382 3.038 -11.444 1.00 42.53 249 THR A O 1
ATOM 1885 N N . GLU A 1 250 ? -12.444 2.393 -9.594 1.00 43.81 250 GLU A N 1
ATOM 1886 C CA . GLU A 1 250 ? -13.572 3.308 -9.824 1.00 43.81 250 GLU A CA 1
ATOM 1887 C C . GLU A 1 250 ? -13.686 4.382 -8.745 1.00 43.81 250 GLU A C 1
ATOM 1889 O O . GLU A 1 250 ? -13.363 4.157 -7.579 1.00 43.81 250 GLU A O 1
ATOM 1894 N N . SER A 1 251 ? -14.150 5.568 -9.162 1.00 50.34 251 SER A N 1
ATOM 1895 C CA . SER A 1 251 ? -14.553 6.645 -8.259 1.00 50.34 251 SER A CA 1
ATOM 1896 C C . SER A 1 251 ? -15.437 6.041 -7.170 1.00 50.34 251 SER A C 1
ATOM 1898 O O . SER A 1 251 ? -16.450 5.430 -7.521 1.00 50.34 251 SER A O 1
ATOM 1900 N N . PRO A 1 252 ? -15.096 6.192 -5.878 1.00 52.50 252 PRO A N 1
ATOM 1901 C CA . PRO A 1 252 ? -15.914 5.637 -4.818 1.00 52.50 252 PRO A CA 1
ATOM 1902 C C . PRO A 1 252 ? -17.330 6.180 -5.005 1.00 52.50 252 PRO A C 1
ATOM 1904 O O . PRO A 1 252 ? -17.538 7.394 -5.041 1.00 52.50 252 PRO A O 1
ATOM 1907 N N . GLN A 1 253 ? -18.300 5.286 -5.185 1.00 68.81 253 GLN A N 1
ATOM 1908 C CA . GLN A 1 253 ? -19.714 5.617 -5.060 1.00 68.81 253 GLN A CA 1
ATOM 1909 C C . GLN A 1 253 ? -20.156 5.157 -3.670 1.00 68.81 253 GLN A C 1
ATOM 1911 O O . GLN A 1 253 ? -20.812 4.122 -3.540 1.00 68.81 253 GLN A O 1
ATOM 1916 N N . PRO A 1 254 ? -19.765 5.879 -2.606 1.00 68.12 254 PRO A N 1
ATOM 1917 C CA . PRO A 1 254 ? -20.003 5.439 -1.238 1.00 68.12 254 PRO A CA 1
ATOM 1918 C C . PRO A 1 254 ? -21.500 5.276 -0.919 1.00 68.12 254 PRO A C 1
ATOM 1920 O O . PRO A 1 254 ? -21.864 4.477 -0.056 1.00 68.12 254 PRO A O 1
ATOM 1923 N N . ASP A 1 255 ? -22.372 5.954 -1.673 1.00 73.44 255 ASP A N 1
ATOM 1924 C CA . ASP A 1 255 ? -23.827 5.831 -1.576 1.00 73.44 255 ASP A CA 1
ATOM 1925 C C . ASP A 1 255 ? -24.362 4.464 -2.051 1.00 73.44 255 ASP A C 1
ATOM 1927 O O . ASP A 1 255 ? -25.423 4.025 -1.595 1.00 73.44 255 ASP A O 1
ATOM 1931 N N . LEU A 1 256 ? -23.641 3.745 -2.926 1.00 78.81 256 LEU A N 1
ATOM 1932 C CA . LEU A 1 256 ? -24.062 2.415 -3.387 1.00 78.81 256 LEU A CA 1
ATOM 1933 C C . LEU A 1 256 ? -24.060 1.390 -2.253 1.00 78.81 256 LEU A C 1
ATOM 1935 O O . LEU A 1 256 ? -24.910 0.496 -2.248 1.00 78.81 256 LEU A O 1
ATOM 1939 N N . VAL A 1 257 ? -23.168 1.537 -1.267 1.00 83.94 257 VAL A N 1
ATOM 1940 C CA . VAL A 1 257 ? -23.074 0.624 -0.117 1.00 83.94 257 VAL A CA 1
ATOM 1941 C C . VAL A 1 257 ? -24.412 0.560 0.618 1.00 83.94 257 VAL A C 1
ATOM 1943 O O . VAL A 1 257 ? -24.902 -0.525 0.922 1.00 83.94 257 VAL A O 1
ATOM 1946 N N . VAL A 1 258 ? -25.076 1.702 0.819 1.00 85.94 258 VAL A N 1
ATOM 1947 C CA . VAL A 1 258 ? -26.407 1.769 1.448 1.00 85.94 258 VAL A CA 1
ATOM 1948 C C . VAL A 1 258 ? -27.442 0.962 0.654 1.00 85.94 258 VAL A C 1
ATOM 1950 O O . VAL A 1 258 ? -28.242 0.228 1.242 1.00 85.94 258 VAL A O 1
ATOM 1953 N N . GLY A 1 259 ? -27.407 1.056 -0.679 1.00 82.44 259 GLY A N 1
ATOM 1954 C CA . GLY A 1 259 ? -28.268 0.279 -1.572 1.00 82.44 259 GLY A CA 1
ATOM 1955 C C . GLY A 1 259 ? -28.006 -1.225 -1.481 1.00 82.44 259 GLY A C 1
ATOM 1956 O O . GLY A 1 259 ? -28.952 -2.004 -1.363 1.00 82.44 259 GLY A O 1
ATOM 1957 N N . VAL A 1 260 ? -26.735 -1.637 -1.456 1.00 81.38 260 VAL A N 1
ATOM 1958 C CA . VAL A 1 260 ? -26.336 -3.046 -1.308 1.00 81.38 260 VAL A CA 1
ATOM 1959 C C . VAL A 1 260 ? -26.801 -3.602 0.037 1.00 81.38 260 VAL A C 1
ATOM 1961 O O . VAL A 1 260 ? -27.469 -4.636 0.068 1.00 81.38 260 VAL A O 1
ATOM 1964 N N . LEU A 1 261 ? -26.555 -2.887 1.141 1.00 85.62 261 LEU A N 1
ATOM 1965 C CA . LEU A 1 261 ? -27.004 -3.286 2.481 1.00 85.62 261 LEU A CA 1
ATOM 1966 C C . LEU A 1 261 ? -28.526 -3.471 2.552 1.00 85.62 261 LEU A C 1
ATOM 1968 O O . LEU A 1 261 ? -29.016 -4.380 3.225 1.00 85.62 261 LEU A O 1
ATOM 1972 N N . ALA A 1 262 ? -29.297 -2.676 1.805 1.00 84.62 262 ALA A N 1
ATOM 1973 C CA . ALA A 1 262 ? -30.748 -2.824 1.736 1.00 84.62 262 ALA A CA 1
ATOM 1974 C C . ALA A 1 262 ? -31.212 -4.128 1.045 1.00 84.62 262 ALA A C 1
ATOM 1976 O O . ALA A 1 262 ? -32.351 -4.571 1.251 1.00 84.62 262 ALA A O 1
ATOM 1977 N N . LEU A 1 263 ? -30.355 -4.775 0.256 1.00 83.56 263 LEU A N 1
ATOM 1978 C CA . LEU A 1 263 ? -30.668 -6.021 -0.449 1.00 83.56 263 LEU A CA 1
ATOM 1979 C C . LEU A 1 263 ? -30.280 -7.268 0.355 1.00 83.56 263 LEU A C 1
ATOM 1981 O O . LEU A 1 263 ? -30.906 -8.320 0.171 1.00 83.56 263 LEU A O 1
ATOM 1985 N N . LEU A 1 264 ? -29.337 -7.135 1.293 1.00 82.75 264 LEU A N 1
ATOM 1986 C CA . LEU A 1 264 ? -28.812 -8.245 2.086 1.00 82.75 264 LEU A CA 1
ATOM 1987 C C . LEU A 1 264 ? -29.847 -8.875 3.046 1.00 82.75 264 LEU A C 1
ATOM 1989 O O . LEU A 1 264 ? -30.812 -8.209 3.469 1.00 82.75 264 LEU A O 1
ATOM 1993 N N . PRO A 1 265 ? -29.671 -10.163 3.409 1.00 86.69 265 PRO A N 1
ATOM 1994 C CA . PRO A 1 265 ? -30.509 -10.843 4.397 1.00 86.69 265 PRO A CA 1
ATOM 1995 C C . PRO A 1 265 ? -30.451 -10.168 5.775 1.00 86.69 265 PRO A C 1
ATOM 1997 O O . PRO A 1 265 ? -29.392 -9.765 6.233 1.00 86.69 265 PRO A O 1
ATOM 2000 N N . ALA A 1 266 ? -31.587 -10.084 6.477 1.00 90.56 266 ALA A N 1
ATOM 2001 C CA . ALA A 1 266 ? -31.669 -9.442 7.799 1.00 90.56 266 ALA A CA 1
ATOM 2002 C C . ALA A 1 266 ? -30.985 -10.234 8.941 1.00 90.56 266 ALA A C 1
ATOM 2004 O O . ALA A 1 266 ? -30.821 -9.702 10.036 1.00 90.56 266 ALA A O 1
ATOM 2005 N N . GLY A 1 267 ? -30.626 -11.500 8.700 1.00 91.56 267 GLY A N 1
ATOM 2006 C CA . GLY A 1 267 ? -30.013 -12.412 9.677 1.00 91.56 267 GLY A CA 1
ATOM 2007 C C . GLY A 1 267 ? -28.483 -12.467 9.627 1.00 91.56 267 GLY A C 1
ATOM 2008 O O . GLY A 1 267 ? -27.913 -13.485 9.998 1.00 91.56 267 GLY A O 1
ATOM 2009 N N . LEU A 1 268 ? -27.823 -11.426 9.112 1.00 92.81 268 LEU A N 1
ATOM 2010 C CA . LEU A 1 268 ? -26.361 -11.338 9.121 1.00 92.81 268 LEU A CA 1
ATOM 2011 C C . LEU A 1 268 ? -25.836 -11.199 10.556 1.00 92.81 268 LEU A C 1
ATOM 2013 O O . LEU A 1 268 ? -26.374 -10.401 11.322 1.00 92.81 268 LEU A O 1
ATOM 2017 N N . LEU A 1 269 ? -24.786 -11.958 10.885 1.00 94.00 269 LEU A N 1
ATOM 2018 C CA . LEU A 1 269 ? -24.081 -11.915 12.171 1.00 94.00 269 LEU A CA 1
ATOM 2019 C C . LEU A 1 269 ? -22.811 -11.060 12.099 1.00 94.00 269 LEU A C 1
ATOM 2021 O O . LEU A 1 269 ? -22.484 -10.383 13.067 1.00 94.00 269 LEU A O 1
ATOM 2025 N N . SER A 1 270 ? -22.108 -11.071 10.966 1.00 94.19 270 SER A N 1
ATOM 2026 C CA . SER A 1 270 ? -20.877 -10.301 10.758 1.00 94.19 270 SER A CA 1
ATOM 2027 C C . SER A 1 270 ? -20.891 -9.615 9.394 1.00 94.19 270 SER A C 1
ATOM 2029 O O . SER A 1 270 ? -21.280 -10.223 8.390 1.00 94.19 270 SER A O 1
ATOM 2031 N N . LEU A 1 271 ? -20.492 -8.346 9.366 1.00 94.00 271 LEU A N 1
ATOM 2032 C CA . LEU A 1 271 ? -20.443 -7.514 8.169 1.00 94.00 271 LEU A CA 1
ATOM 2033 C C . LEU A 1 271 ? -19.115 -6.757 8.107 1.00 94.00 271 LEU A C 1
ATOM 2035 O O . LEU A 1 271 ? -18.794 -5.984 9.006 1.00 94.00 271 LEU A O 1
ATOM 2039 N N . GLU A 1 272 ? -18.383 -6.935 7.015 1.00 94.62 272 GLU A N 1
ATOM 2040 C CA . GLU A 1 272 ? -17.157 -6.203 6.708 1.00 94.62 272 GLU A CA 1
ATOM 2041 C C . GLU A 1 272 ? -17.368 -5.338 5.459 1.00 94.62 272 GLU A C 1
ATOM 2043 O O . GLU A 1 272 ? -17.820 -5.830 4.423 1.00 94.62 272 GLU A O 1
ATOM 2048 N N . LEU A 1 273 ? -17.080 -4.042 5.574 1.00 92.31 273 LEU A N 1
ATOM 2049 C CA . LEU A 1 273 ? -17.221 -3.042 4.517 1.00 92.31 273 LEU A CA 1
ATOM 2050 C C . LEU A 1 273 ? -15.837 -2.611 4.027 1.00 92.31 273 LEU A C 1
ATOM 2052 O O . LEU A 1 273 ? -15.388 -1.510 4.325 1.00 92.31 273 LEU A O 1
ATOM 2056 N N . ASP A 1 274 ? -15.168 -3.485 3.283 1.00 85.44 274 ASP A N 1
ATOM 2057 C CA . ASP A 1 274 ? -13.850 -3.257 2.671 1.00 85.44 274 ASP A CA 1
ATOM 2058 C C . ASP A 1 274 ? -13.964 -2.447 1.368 1.00 85.44 274 ASP A C 1
ATOM 2060 O O . ASP A 1 274 ? -13.514 -2.817 0.283 1.00 85.44 274 ASP A O 1
ATOM 2064 N N . THR A 1 275 ? -14.675 -1.328 1.469 1.00 83.50 275 THR A N 1
ATOM 2065 C CA . THR A 1 275 ? -14.906 -0.362 0.400 1.00 83.50 275 THR A CA 1
ATOM 2066 C C . THR A 1 275 ? -15.149 1.006 1.022 1.00 83.50 275 THR A C 1
ATOM 2068 O O . THR A 1 275 ? -15.798 1.083 2.069 1.00 83.50 275 THR A O 1
ATOM 2071 N N . PRO A 1 276 ? -14.732 2.106 0.369 1.00 82.06 276 PRO A N 1
ATOM 2072 C CA . PRO A 1 276 ? -15.118 3.433 0.809 1.00 82.06 276 PRO A CA 1
ATOM 2073 C C . PRO A 1 276 ? -16.641 3.538 0.951 1.00 82.06 276 PRO A C 1
ATOM 2075 O O . PRO A 1 276 ? -17.386 3.338 -0.010 1.00 82.06 276 PRO A O 1
ATOM 2078 N N . CYS A 1 277 ? -17.107 3.839 2.157 1.00 86.00 277 CYS A N 1
ATOM 2079 C CA . CYS A 1 277 ? -18.512 4.012 2.484 1.00 86.00 277 CYS A CA 1
ATOM 2080 C C . CYS A 1 277 ? -18.733 5.388 3.124 1.00 86.00 277 CYS A C 1
ATOM 2082 O O . CYS A 1 277 ? -17.854 5.947 3.773 1.00 86.00 277 CYS A O 1
ATOM 2084 N N . SER A 1 278 ? -19.887 5.998 2.887 1.00 87.75 278 SER A N 1
ATOM 2085 C CA . SER A 1 278 ? -20.224 7.310 3.440 1.00 87.75 278 SER A CA 1
ATOM 2086 C C . SER A 1 278 ? -21.729 7.420 3.629 1.00 87.75 278 SER A C 1
ATOM 2088 O O . SER A 1 278 ? -22.504 6.559 3.203 1.00 87.75 278 SER A O 1
ATOM 2090 N N . GLY A 1 279 ? -22.155 8.460 4.339 1.00 87.50 279 GLY A N 1
ATOM 2091 C CA . GLY A 1 279 ? -23.574 8.690 4.571 1.00 87.50 279 GLY A CA 1
ATOM 2092 C C . GLY A 1 279 ? -24.177 7.687 5.568 1.00 87.50 279 GLY A C 1
ATOM 2093 O O . GLY A 1 279 ? -23.510 7.280 6.524 1.00 87.50 279 GLY A O 1
ATOM 2094 N N . PRO A 1 280 ? -25.465 7.313 5.431 1.00 90.31 280 PRO A N 1
ATOM 2095 C CA . PRO A 1 280 ? -26.230 6.638 6.481 1.00 90.31 280 PRO A CA 1
ATOM 2096 C C . PRO A 1 280 ? -26.003 5.113 6.533 1.00 90.31 280 PRO A C 1
ATOM 2098 O O . PRO A 1 280 ? -26.953 4.352 6.727 1.00 90.31 280 PRO A O 1
ATOM 2101 N N . VAL A 1 281 ? -24.756 4.652 6.396 1.00 91.25 281 VAL A N 1
ATOM 2102 C CA . VAL A 1 281 ? -24.370 3.225 6.405 1.00 91.25 281 VAL A CA 1
ATOM 2103 C C . VAL A 1 281 ? -24.896 2.507 7.649 1.00 91.25 281 VAL A C 1
ATOM 2105 O O . VAL A 1 281 ? -25.512 1.449 7.541 1.00 91.25 281 VAL A O 1
ATOM 2108 N N . LEU A 1 282 ? -24.757 3.118 8.829 1.00 92.38 282 LEU A N 1
ATOM 2109 C CA . LEU A 1 282 ? -25.255 2.546 10.085 1.00 92.38 282 LEU A CA 1
ATOM 2110 C C . LEU A 1 282 ? -26.780 2.451 10.127 1.00 92.38 282 LEU A C 1
ATOM 2112 O O . LEU A 1 282 ? -27.324 1.508 10.693 1.00 92.38 282 LEU A O 1
ATOM 2116 N N . ALA A 1 283 ? -27.485 3.393 9.496 1.00 90.19 283 ALA A N 1
ATOM 2117 C CA . ALA A 1 283 ? -28.936 3.311 9.391 1.00 90.19 283 ALA A CA 1
ATOM 2118 C C . ALA A 1 283 ? -29.365 2.125 8.525 1.00 90.19 283 ALA A C 1
ATOM 2120 O O . ALA A 1 283 ? -30.318 1.427 8.868 1.00 90.19 283 ALA A O 1
ATOM 2121 N N . ALA A 1 284 ? -28.640 1.873 7.433 1.00 91.50 284 ALA A N 1
ATOM 2122 C CA . ALA A 1 284 ? -28.861 0.705 6.593 1.00 91.50 284 ALA A CA 1
ATOM 2123 C C . ALA A 1 284 ? -28.519 -0.592 7.338 1.00 91.50 284 ALA A C 1
ATOM 2125 O O . ALA A 1 284 ? -29.300 -1.539 7.281 1.00 91.50 284 ALA A O 1
ATOM 2126 N N . ALA A 1 285 ? -27.413 -0.608 8.091 1.00 92.25 285 ALA A N 1
ATOM 2127 C CA . ALA A 1 285 ? -27.000 -1.743 8.912 1.00 92.25 285 ALA A CA 1
ATOM 2128 C C . ALA A 1 285 ? -27.982 -2.053 10.055 1.00 92.25 285 ALA A C 1
ATOM 2130 O O . ALA A 1 285 ? -28.125 -3.206 10.451 1.00 92.25 285 ALA A O 1
ATOM 2131 N N . GLY A 1 286 ? -28.737 -1.058 10.533 1.00 92.50 286 GLY A N 1
ATOM 2132 C CA . GLY A 1 286 ? -29.741 -1.235 11.584 1.00 92.50 286 GLY A CA 1
ATOM 2133 C C . GLY A 1 286 ? -30.810 -2.284 11.272 1.00 92.50 286 GLY A C 1
ATOM 2134 O O . GLY A 1 286 ? -31.394 -2.841 12.190 1.00 92.50 286 GLY A O 1
ATOM 2135 N N . ARG A 1 287 ? -31.049 -2.633 10.003 1.00 93.25 287 ARG A N 1
ATOM 2136 C CA . ARG A 1 287 ? -31.985 -3.717 9.647 1.00 93.25 287 ARG A CA 1
ATOM 2137 C C . ARG A 1 287 ? -31.526 -5.109 10.103 1.00 93.25 287 ARG A C 1
ATOM 2139 O O . ARG A 1 287 ? -32.338 -6.037 10.123 1.00 93.25 287 ARG A O 1
ATOM 2146 N N . PHE A 1 288 ? -30.234 -5.285 10.377 1.00 94.75 288 PHE A N 1
ATOM 2147 C CA . PHE A 1 288 ? -29.642 -6.570 10.724 1.00 94.75 288 PHE A CA 1
ATOM 2148 C C . PHE A 1 288 ? -29.789 -6.816 12.227 1.00 94.75 288 PHE A C 1
ATOM 2150 O O . PHE A 1 288 ? -28.886 -6.569 13.017 1.00 94.75 288 PHE A O 1
ATOM 2157 N N . SER A 1 289 ? -30.957 -7.317 12.633 1.00 93.62 289 SER A N 1
ATOM 2158 C CA . SER A 1 289 ? -31.294 -7.540 14.052 1.00 93.62 289 SER A CA 1
ATOM 2159 C C . SER A 1 289 ? -30.376 -8.522 14.800 1.00 93.62 289 SER A C 1
ATOM 2161 O O . SER A 1 289 ? -30.441 -8.596 16.026 1.00 93.62 289 SER A O 1
ATOM 2163 N N . GLN A 1 290 ? -29.555 -9.286 14.072 1.00 94.81 290 GLN A N 1
ATOM 2164 C CA . GLN A 1 290 ? -28.612 -10.264 14.617 1.00 94.81 290 GLN A CA 1
ATOM 2165 C C . GLN A 1 290 ? -27.146 -9.868 14.393 1.00 94.81 290 GLN A C 1
ATOM 2167 O O . GLN A 1 290 ? -26.273 -10.684 14.654 1.00 94.81 290 GLN A O 1
ATOM 2172 N N . LEU A 1 291 ? -26.861 -8.649 13.920 1.00 95.81 291 LEU A N 1
ATOM 2173 C CA . LEU A 1 291 ? -25.490 -8.232 13.641 1.00 95.81 291 LEU A CA 1
ATOM 2174 C C . LEU A 1 291 ? -24.701 -8.111 14.948 1.00 95.81 291 LEU A C 1
ATOM 2176 O O . LEU A 1 291 ? -24.992 -7.266 15.790 1.00 95.81 291 LEU A O 1
ATOM 2180 N N . GLU A 1 292 ? -23.707 -8.973 15.115 1.00 96.62 292 GLU A N 1
ATOM 2181 C CA . GLU A 1 292 ? -22.826 -9.025 16.278 1.00 96.62 292 GLU A CA 1
ATOM 2182 C C . GLU A 1 292 ? -21.477 -8.359 16.000 1.00 96.62 292 GLU A C 1
ATOM 2184 O O . GLU A 1 292 ? -20.837 -7.885 16.940 1.00 96.62 292 GLU A O 1
ATOM 2189 N N . GLU A 1 293 ? -21.055 -8.304 14.738 1.00 97.19 293 GLU A N 1
ATOM 2190 C CA . GLU A 1 293 ? -19.768 -7.763 14.315 1.00 97.19 293 GLU A CA 1
ATOM 2191 C C . GLU A 1 293 ? -19.922 -6.846 13.100 1.00 97.19 293 GLU A C 1
ATOM 2193 O O . GLU A 1 293 ? -20.552 -7.199 12.103 1.00 97.19 293 GLU A O 1
ATOM 2198 N N . LEU A 1 294 ? -19.325 -5.660 13.196 1.00 96.44 294 LEU A N 1
ATOM 2199 C CA . LEU A 1 294 ? -19.217 -4.709 12.100 1.00 96.44 294 LEU A CA 1
ATOM 2200 C C . LEU A 1 294 ? -17.760 -4.269 11.968 1.00 96.44 294 LEU A C 1
ATOM 2202 O O . LEU A 1 294 ? -17.155 -3.817 12.938 1.00 96.44 294 LEU A O 1
ATOM 2206 N N . SER A 1 295 ? -17.215 -4.374 10.765 1.00 96.50 295 SER A N 1
ATOM 2207 C CA . SER A 1 295 ? -15.877 -3.902 10.427 1.00 96.50 295 SER A CA 1
ATOM 2208 C C . SER A 1 295 ? -15.968 -2.924 9.263 1.00 96.50 295 SER A C 1
ATOM 2210 O O . SER A 1 295 ? -16.585 -3.229 8.244 1.00 96.50 295 SER A O 1
ATOM 2212 N N . ILE A 1 296 ? -15.371 -1.747 9.422 1.00 95.19 296 ILE A N 1
ATOM 2213 C CA . ILE A 1 296 ? -15.248 -0.725 8.379 1.00 95.19 296 ILE A CA 1
ATOM 2214 C C . ILE A 1 296 ? -13.752 -0.428 8.217 1.00 95.19 296 ILE A C 1
ATOM 2216 O O . ILE A 1 296 ? -13.267 0.554 8.788 1.00 95.19 296 ILE A O 1
ATOM 2220 N N . PRO A 1 297 ? -12.997 -1.311 7.534 1.00 86.44 297 PRO A N 1
ATOM 2221 C CA . PRO A 1 297 ? -11.615 -1.024 7.189 1.00 86.44 297 PRO A CA 1
ATOM 2222 C C . PRO A 1 297 ? -11.594 0.080 6.118 1.00 86.44 297 PRO A C 1
ATOM 2224 O O . PRO A 1 297 ? -12.379 0.055 5.170 1.00 86.44 297 PRO A O 1
ATOM 2227 N N . GLY A 1 298 ? -10.755 1.100 6.278 1.00 84.81 298 GLY A N 1
ATOM 2228 C CA . GLY A 1 298 ? -10.740 2.273 5.397 1.00 84.81 298 GLY A CA 1
ATOM 2229 C C . GLY A 1 298 ? -11.407 3.529 5.965 1.00 84.81 298 GLY A C 1
ATOM 2230 O O . GLY A 1 298 ? -10.902 4.116 6.900 1.00 84.81 298 GLY A O 1
ATOM 2231 N N . ASN A 1 299 ? -12.467 4.055 5.350 1.00 87.81 299 ASN A N 1
ATOM 2232 C CA . ASN A 1 299 ? -12.861 5.465 5.504 1.00 87.81 299 ASN A CA 1
ATOM 2233 C C . ASN A 1 299 ? -13.954 5.727 6.569 1.00 87.81 299 ASN A C 1
ATOM 2235 O O . ASN A 1 299 ? -14.876 6.510 6.321 1.00 87.81 299 ASN A O 1
ATOM 2239 N N . ALA A 1 300 ? -13.879 5.125 7.764 1.00 93.19 300 ALA A N 1
ATOM 2240 C CA . ALA A 1 300 ? -14.936 5.256 8.784 1.00 93.19 300 ALA A CA 1
ATOM 2241 C C . ALA A 1 300 ? -15.238 6.713 9.206 1.00 93.19 300 ALA A C 1
ATOM 2243 O O . ALA A 1 300 ? -16.338 7.009 9.689 1.00 93.19 300 ALA A O 1
ATOM 2244 N N . ALA A 1 301 ? -14.305 7.641 8.965 1.00 91.62 301 ALA A N 1
ATOM 2245 C CA . ALA A 1 301 ? -14.499 9.083 9.126 1.00 91.62 301 ALA A CA 1
ATOM 2246 C C . ALA A 1 301 ? -15.657 9.654 8.279 1.00 91.62 301 ALA A C 1
ATOM 2248 O O . ALA A 1 301 ? -16.289 10.626 8.686 1.00 91.62 301 ALA A O 1
ATOM 2249 N N . ALA A 1 302 ? -15.969 9.048 7.127 1.00 91.25 302 ALA A N 1
ATOM 2250 C CA . ALA A 1 302 ? -17.003 9.515 6.199 1.00 91.25 302 ALA A CA 1
ATOM 2251 C C . ALA A 1 302 ? -18.421 8.999 6.527 1.00 91.25 302 ALA A C 1
ATOM 2253 O O . ALA A 1 302 ? -19.402 9.389 5.882 1.00 91.25 302 ALA A O 1
ATOM 2254 N N . VAL A 1 303 ? -18.556 8.110 7.515 1.00 93.31 303 VAL A N 1
ATOM 2255 C CA . VAL A 1 303 ? -19.849 7.565 7.951 1.00 93.31 303 VAL A CA 1
ATOM 2256 C C . VAL A 1 303 ? -20.623 8.618 8.756 1.00 93.31 303 VAL A C 1
ATOM 2258 O O . VAL A 1 303 ? -20.067 9.327 9.590 1.00 93.31 303 VAL A O 1
ATOM 2261 N N . ALA A 1 304 ? -21.936 8.726 8.532 1.00 92.88 304 ALA A N 1
ATOM 2262 C CA . ALA A 1 304 ? -22.789 9.676 9.249 1.00 92.88 304 ALA A CA 1
ATOM 2263 C C . ALA A 1 304 ? -23.113 9.189 10.679 1.00 92.88 304 ALA A C 1
ATOM 2265 O O . ALA A 1 304 ? -24.109 8.494 10.905 1.00 92.88 304 ALA A O 1
ATOM 2266 N N . TRP A 1 305 ? -22.264 9.563 11.642 1.00 93.62 305 TRP A N 1
ATOM 2267 C CA . TRP A 1 305 ? -22.373 9.211 13.069 1.00 93.62 305 TRP A CA 1
ATOM 2268 C C . TRP A 1 305 ? -23.342 10.098 13.883 1.00 93.62 305 TRP A C 1
ATOM 2270 O O . TRP A 1 305 ? -23.505 9.912 15.085 1.00 93.62 305 TRP A O 1
ATOM 2280 N N . ASP A 1 306 ? -24.001 11.074 13.265 1.00 89.69 306 ASP A N 1
ATOM 2281 C CA . ASP A 1 306 ? -24.885 12.044 13.928 1.00 89.69 306 ASP A CA 1
ATOM 2282 C C . ASP A 1 306 ? -26.359 11.586 14.019 1.00 89.69 306 ASP A C 1
ATOM 2284 O O . ASP A 1 306 ? -27.171 12.152 14.759 1.00 89.69 306 ASP A O 1
ATOM 2288 N N . ARG A 1 307 ? -26.740 10.514 13.312 1.00 88.12 307 ARG A N 1
ATOM 2289 C CA . ARG A 1 307 ? -28.132 10.032 13.214 1.00 88.12 307 ARG A CA 1
ATOM 2290 C C . ARG A 1 307 ? -28.543 9.104 14.359 1.00 88.12 307 ARG A C 1
ATOM 2292 O O . ARG A 1 307 ? -28.851 7.927 14.157 1.00 88.12 307 ARG A O 1
ATOM 2299 N N . ARG A 1 308 ? -28.648 9.668 15.565 1.00 84.56 308 ARG A N 1
ATOM 2300 C CA . ARG A 1 308 ? -28.888 8.960 16.841 1.00 84.56 308 ARG A CA 1
ATOM 2301 C C . ARG A 1 308 ? -29.914 7.815 16.796 1.00 84.56 308 ARG A C 1
ATOM 2303 O O . ARG A 1 308 ? -29.620 6.725 17.276 1.00 84.56 308 ARG A O 1
ATOM 2310 N N . ALA A 1 309 ? -31.103 8.038 16.227 1.00 83.25 309 ALA A N 1
ATOM 2311 C CA . ALA A 1 309 ? -32.177 7.035 16.221 1.00 83.25 309 ALA A CA 1
ATOM 2312 C C . ALA A 1 309 ? -31.821 5.783 15.402 1.00 83.25 309 ALA A C 1
ATOM 2314 O O . ALA A 1 309 ? -32.096 4.660 15.818 1.00 83.25 309 ALA A O 1
ATOM 2315 N N . ALA A 1 310 ? -31.176 5.973 14.252 1.00 80.19 310 ALA A N 1
ATOM 2316 C CA . ALA A 1 310 ? -30.782 4.872 13.385 1.00 80.19 310 ALA A CA 1
ATOM 2317 C C . ALA A 1 310 ? -29.624 4.060 13.990 1.00 80.19 310 ALA A C 1
ATOM 2319 O O . ALA A 1 310 ? -29.541 2.843 13.835 1.00 80.19 310 ALA A O 1
ATOM 2320 N N . MET A 1 311 ? -28.764 4.741 14.742 1.00 86.19 311 MET A N 1
ATOM 2321 C CA . MET A 1 311 ? -27.567 4.167 15.343 1.00 86.19 311 MET A CA 1
ATOM 2322 C C . MET A 1 311 ? -27.864 3.358 16.595 1.00 86.19 311 MET A C 1
ATOM 2324 O O . MET A 1 311 ? -27.246 2.321 16.797 1.00 86.19 311 MET A O 1
ATOM 2328 N N . GLN A 1 312 ? -28.841 3.777 17.403 1.00 88.88 312 GLN A N 1
ATOM 2329 C CA . GLN A 1 312 ? -29.261 3.013 18.581 1.00 88.88 312 GLN A CA 1
ATOM 2330 C C . GLN A 1 312 ? -29.663 1.581 18.230 1.00 88.88 312 GLN A C 1
ATOM 2332 O O . GLN A 1 312 ? -29.352 0.658 18.978 1.00 88.88 312 GLN A O 1
ATOM 2337 N N . HIS A 1 313 ? -30.326 1.386 17.087 1.00 87.94 313 HIS A N 1
ATOM 2338 C CA . HIS A 1 313 ? -30.736 0.053 16.671 1.00 87.94 313 HIS A CA 1
ATOM 2339 C C . HIS A 1 313 ? -29.553 -0.784 16.169 1.00 87.94 313 HIS A C 1
ATOM 2341 O O . HIS A 1 313 ? -29.372 -1.904 16.639 1.00 87.94 313 HIS A O 1
ATOM 2347 N N . ALA A 1 314 ? -28.724 -0.225 15.279 1.00 91.00 314 ALA A N 1
ATOM 2348 C CA . ALA A 1 314 ? -27.569 -0.924 14.714 1.00 91.00 314 ALA A CA 1
ATOM 2349 C C . ALA A 1 314 ? -26.502 -1.245 15.770 1.00 91.00 314 ALA A C 1
ATOM 2351 O O . ALA A 1 314 ? -26.063 -2.381 15.890 1.00 91.00 314 ALA A O 1
ATOM 2352 N N . LEU A 1 315 ? -26.109 -0.255 16.574 1.00 93.19 315 LEU A N 1
ATOM 2353 C CA . LEU A 1 315 ? -25.045 -0.401 17.568 1.00 93.19 315 LEU A CA 1
ATOM 2354 C C . LEU A 1 315 ? -25.501 -1.179 18.807 1.00 93.19 315 LEU A C 1
ATOM 2356 O O . LEU A 1 315 ? -24.681 -1.798 19.478 1.00 93.19 315 LEU A O 1
ATOM 2360 N N . GLY A 1 316 ? -26.801 -1.171 19.118 1.00 93.88 316 GLY A N 1
ATOM 2361 C CA . GLY A 1 316 ? -27.342 -1.830 20.308 1.00 93.88 316 GLY A CA 1
ATOM 2362 C C . GLY A 1 316 ? -27.212 -3.356 20.297 1.00 93.88 316 GLY A C 1
ATOM 2363 O O . GLY A 1 316 ? -27.283 -3.973 21.360 1.00 93.88 316 GLY A O 1
ATOM 2364 N N . VAL A 1 317 ? -27.016 -3.969 19.125 1.00 95.38 317 VAL A N 1
ATOM 2365 C CA . VAL A 1 317 ? -26.838 -5.423 18.969 1.00 95.38 317 VAL A CA 1
ATOM 2366 C C . VAL A 1 317 ? -25.375 -5.853 18.832 1.00 95.38 317 VAL A C 1
ATOM 2368 O O . VAL A 1 317 ? -25.069 -7.003 19.149 1.00 95.38 317 VAL A O 1
ATOM 2371 N N . LEU A 1 318 ? -24.478 -4.933 18.460 1.00 97.50 318 LEU A N 1
ATOM 2372 C CA . LEU A 1 318 ? -23.070 -5.231 18.212 1.00 97.50 318 LEU A CA 1
ATOM 2373 C C . LEU A 1 318 ? -22.325 -5.632 19.486 1.00 97.50 318 LEU A C 1
ATOM 2375 O O . LEU A 1 318 ? -22.457 -5.024 20.549 1.00 97.50 318 LEU A O 1
ATOM 2379 N N . THR A 1 319 ? -21.472 -6.639 19.335 1.00 97.94 319 THR A N 1
ATOM 2380 C CA . THR A 1 319 ? -20.501 -7.086 20.338 1.00 97.94 319 THR A CA 1
ATOM 2381 C C . THR A 1 319 ? -19.068 -6.763 19.928 1.00 97.94 319 THR A C 1
ATOM 2383 O O . THR A 1 319 ? -18.217 -6.602 20.805 1.00 97.94 319 THR A O 1
ATOM 2386 N N . ARG A 1 320 ? -18.803 -6.610 18.625 1.00 98.00 320 ARG A N 1
ATOM 2387 C CA . ARG A 1 320 ? -17.502 -6.240 18.066 1.00 98.00 320 ARG A CA 1
ATOM 2388 C C . ARG A 1 320 ? -17.652 -5.130 17.037 1.00 98.00 320 ARG A C 1
ATOM 2390 O O . ARG A 1 320 ? -18.542 -5.185 16.189 1.00 98.00 320 ARG A O 1
ATOM 2397 N N . LEU A 1 321 ? -16.772 -4.141 17.115 1.00 97.62 321 LEU A N 1
ATOM 2398 C CA . LEU A 1 321 ? -16.703 -3.050 16.156 1.00 97.62 321 LEU A CA 1
ATOM 2399 C C . LEU A 1 321 ? -15.242 -2.759 15.818 1.00 97.62 321 LEU A C 1
ATOM 2401 O O . LEU A 1 321 ? -14.438 -2.538 16.722 1.00 97.62 321 LEU A O 1
ATOM 2405 N N . ARG A 1 322 ? -14.920 -2.733 14.526 1.00 97.44 322 ARG A N 1
ATOM 2406 C CA . ARG A 1 322 ? -13.624 -2.285 14.007 1.00 97.44 322 ARG A CA 1
ATOM 2407 C C . ARG A 1 322 ? -13.833 -1.080 13.104 1.00 97.44 322 ARG A C 1
ATOM 2409 O O . ARG A 1 322 ? -14.625 -1.148 12.165 1.00 97.44 322 ARG A O 1
ATOM 2416 N N . LEU A 1 323 ? -13.130 0.003 13.408 1.00 96.94 323 LEU A N 1
ATOM 2417 C CA . LEU A 1 323 ? -13.156 1.255 12.667 1.00 96.94 323 LEU A CA 1
ATOM 2418 C C . LEU A 1 323 ? -11.730 1.621 12.297 1.00 96.94 323 LEU A C 1
ATOM 2420 O O . LEU A 1 323 ? -10.909 1.867 13.174 1.00 96.94 323 LEU A O 1
ATOM 2424 N N . GLU A 1 324 ? -11.456 1.706 11.011 1.00 95.62 324 GLU A N 1
ATOM 2425 C CA . GLU A 1 324 ? -10.248 2.355 10.524 1.00 95.62 324 GLU A CA 1
ATOM 2426 C C . GLU A 1 324 ? -10.672 3.693 9.937 1.00 95.62 324 GLU A C 1
ATOM 2428 O O . GLU A 1 324 ? -11.736 3.799 9.331 1.00 95.62 324 GLU A O 1
ATOM 2433 N N . HIS A 1 325 ? -9.897 4.739 10.185 1.00 93.38 325 HIS A N 1
ATOM 2434 C CA . HIS A 1 325 ? -10.120 6.084 9.670 1.00 93.38 325 HIS A CA 1
ATOM 2435 C C . HIS A 1 325 ? -9.026 6.421 8.654 1.00 93.38 325 HIS A C 1
ATOM 2437 O O . HIS A 1 325 ? -8.406 7.467 8.721 1.00 93.38 325 HIS A O 1
ATOM 2443 N N . LEU A 1 326 ? -8.776 5.531 7.704 1.00 89.81 326 LEU A N 1
ATOM 2444 C CA . LEU A 1 326 ? -7.824 5.698 6.615 1.00 89.81 326 LEU A CA 1
ATOM 2445 C C . LEU A 1 326 ? -8.540 6.231 5.365 1.00 89.81 326 LEU A C 1
ATOM 2447 O O . LEU A 1 326 ? -9.356 5.552 4.736 1.00 89.81 326 LEU A O 1
ATOM 2451 N N . GLU A 1 327 ? -8.227 7.461 4.973 1.00 87.00 327 GLU A N 1
ATOM 2452 C CA . GLU A 1 327 ? -8.614 8.009 3.680 1.00 87.00 327 GLU A CA 1
ATOM 2453 C C . GLU A 1 327 ? -7.555 7.640 2.644 1.00 87.00 327 GLU A C 1
ATOM 2455 O O . GLU A 1 327 ? -6.384 7.984 2.757 1.00 87.00 327 GLU A O 1
ATOM 2460 N N . THR A 1 328 ? -7.969 6.929 1.600 1.00 81.19 328 THR A N 1
ATOM 2461 C CA . THR A 1 328 ? -7.086 6.702 0.461 1.00 81.19 328 THR A CA 1
ATOM 2462 C C . THR A 1 328 ? -6.966 7.986 -0.350 1.00 81.19 328 THR A C 1
ATOM 2464 O O . THR A 1 328 ? -7.936 8.396 -0.991 1.00 81.19 328 THR A O 1
ATOM 2467 N N . ARG A 1 329 ? -5.768 8.569 -0.389 1.00 79.31 329 ARG A N 1
ATOM 2468 C CA . ARG A 1 329 ? -5.411 9.633 -1.322 1.00 79.31 329 ARG A CA 1
ATOM 2469 C C . ARG A 1 329 ? -4.556 9.070 -2.443 1.00 79.31 329 ARG A C 1
ATOM 2471 O O . ARG A 1 329 ? -3.565 8.375 -2.239 1.00 79.31 329 ARG A O 1
ATOM 2478 N N . PHE A 1 330 ? -4.984 9.342 -3.667 1.00 76.50 330 PHE A N 1
ATOM 2479 C CA . PHE A 1 330 ? -4.216 8.991 -4.851 1.00 76.50 330 PHE A CA 1
ATOM 2480 C C . PHE A 1 330 ? -3.352 10.189 -5.210 1.00 76.50 330 PHE A C 1
ATOM 2482 O O . PHE A 1 330 ? -3.848 11.173 -5.764 1.00 76.50 330 PHE A O 1
ATOM 2489 N N . HIS A 1 331 ? -2.069 10.102 -4.873 1.00 67.31 331 HIS A N 1
ATOM 2490 C CA . HIS A 1 331 ? -1.094 11.102 -5.270 1.00 67.31 331 HIS A CA 1
ATOM 2491 C C . HIS A 1 331 ? -0.615 10.750 -6.674 1.00 67.31 331 HIS A C 1
ATOM 2493 O O . HIS A 1 331 ? -0.079 9.674 -6.933 1.00 67.31 331 HIS A O 1
ATOM 2499 N N . VAL A 1 332 ? -0.864 11.661 -7.611 1.00 63.88 332 VAL A N 1
ATOM 2500 C CA . VAL A 1 332 ? -0.305 11.592 -8.962 1.00 63.88 332 VAL A CA 1
ATOM 2501 C C . VAL A 1 332 ? 0.796 12.642 -9.030 1.00 63.88 332 VAL A C 1
ATOM 2503 O O . VAL A 1 332 ? 0.646 13.664 -9.694 1.00 63.88 332 VAL A O 1
ATOM 2506 N N . GLU A 1 333 ? 1.881 12.433 -8.281 1.00 45.97 333 GLU A N 1
ATOM 2507 C CA . GLU A 1 333 ? 3.052 13.315 -8.379 1.00 45.97 333 GLU A CA 1
ATOM 2508 C C . GLU A 1 333 ? 3.797 13.075 -9.699 1.00 45.97 333 GLU A C 1
ATOM 2510 O O . GLU A 1 333 ? 4.196 14.026 -10.371 1.00 45.97 333 GLU A O 1
ATOM 2515 N N . PHE A 1 334 ? 3.888 11.811 -10.136 1.00 49.00 334 PHE A N 1
ATOM 2516 C CA . PHE A 1 334 ? 4.459 11.409 -11.423 1.00 49.00 334 PHE A CA 1
ATOM 2517 C C . PHE A 1 334 ? 3.678 10.229 -12.022 1.00 49.00 334 PHE A C 1
ATOM 2519 O O . PHE A 1 334 ? 3.209 9.344 -11.315 1.00 49.00 334 PHE A O 1
ATOM 2526 N N . VAL A 1 335 ? 3.528 10.197 -13.351 1.00 45.69 335 VAL A N 1
ATOM 2527 C CA . VAL A 1 335 ? 2.624 9.267 -14.066 1.00 45.69 335 VAL A CA 1
ATOM 2528 C C . VAL A 1 335 ? 2.981 7.779 -13.888 1.00 45.69 335 VAL A C 1
ATOM 2530 O O . VAL A 1 335 ? 2.124 6.922 -14.091 1.00 45.69 335 VAL A O 1
ATOM 2533 N N . GLU A 1 336 ? 4.223 7.453 -13.526 1.00 43.81 336 GLU A N 1
ATOM 2534 C CA . GLU A 1 336 ? 4.673 6.062 -13.339 1.00 43.81 336 GLU A CA 1
ATOM 2535 C C . GLU A 1 336 ? 4.509 5.554 -11.897 1.00 43.81 336 GLU A C 1
ATOM 2537 O O . GLU A 1 336 ? 4.454 4.342 -11.698 1.00 43.81 336 GLU A O 1
ATOM 2542 N N . ASP A 1 337 ? 4.319 6.456 -10.931 1.00 44.06 337 ASP A N 1
ATOM 2543 C CA . ASP A 1 337 ? 4.195 6.144 -9.508 1.00 44.06 337 ASP A CA 1
ATOM 2544 C C . ASP A 1 337 ? 2.926 6.796 -8.951 1.00 44.06 337 ASP A C 1
ATOM 2546 O O . ASP A 1 337 ? 2.970 7.654 -8.073 1.00 44.06 337 ASP A O 1
ATOM 2550 N N . ALA A 1 338 ? 1.762 6.389 -9.471 1.00 51.09 338 ALA A N 1
ATOM 2551 C CA . ALA A 1 338 ? 0.522 6.581 -8.729 1.00 51.09 338 ALA A CA 1
ATOM 2552 C C . ALA A 1 338 ? 0.624 5.724 -7.463 1.00 51.09 338 ALA A C 1
ATOM 2554 O O . ALA A 1 338 ? 0.308 4.528 -7.475 1.00 51.09 338 ALA A O 1
ATOM 2555 N N . TYR A 1 339 ? 1.145 6.313 -6.393 1.00 67.69 339 TYR A N 1
ATOM 2556 C CA . TYR A 1 339 ? 1.184 5.658 -5.106 1.00 67.69 339 TYR A CA 1
ATOM 2557 C C . TYR A 1 339 ? -0.094 5.994 -4.342 1.00 67.69 339 TYR A C 1
ATOM 2559 O O . TYR A 1 339 ? -0.687 7.072 -4.441 1.00 67.69 339 TYR A O 1
ATOM 2567 N N . LYS A 1 340 ? -0.578 4.970 -3.651 1.00 73.00 340 LYS A N 1
ATOM 2568 C CA . LYS A 1 340 ? -1.735 5.057 -2.782 1.00 73.00 340 LYS A CA 1
ATOM 2569 C C . LYS A 1 340 ? -1.209 5.549 -1.442 1.00 73.00 340 LYS A C 1
ATOM 2571 O O . LYS A 1 340 ? -0.590 4.764 -0.730 1.00 73.00 340 LYS A O 1
ATOM 2576 N N . GLU A 1 341 ? -1.422 6.819 -1.134 1.00 79.06 341 GLU A N 1
ATOM 2577 C CA . GLU A 1 341 ? -1.156 7.338 0.201 1.00 79.06 341 GLU A CA 1
ATOM 2578 C C . GLU A 1 341 ? -2.384 7.058 1.066 1.00 79.06 341 GLU A C 1
ATOM 2580 O O . GLU A 1 341 ? -3.529 7.273 0.654 1.00 79.06 341 GLU A O 1
ATOM 2585 N N . LEU A 1 342 ? -2.164 6.475 2.237 1.00 81.38 342 LEU A N 1
ATOM 2586 C CA . LEU A 1 342 ? -3.213 6.284 3.226 1.00 81.38 342 LEU A CA 1
ATOM 2587 C C . LEU A 1 342 ? -3.077 7.425 4.223 1.00 81.38 342 LEU A C 1
ATOM 2589 O O . LEU A 1 342 ? -2.174 7.420 5.051 1.00 81.38 342 LEU A O 1
ATOM 2593 N N . GLU A 1 343 ? -3.962 8.409 4.128 1.00 88.38 343 GLU A N 1
ATOM 2594 C CA . GLU A 1 343 ? -4.003 9.495 5.094 1.00 88.38 343 GLU A CA 1
ATOM 2595 C C . GLU A 1 343 ? -4.933 9.121 6.239 1.00 88.38 343 GLU A C 1
ATOM 2597 O O . GLU A 1 343 ? -6.142 8.948 6.057 1.00 88.38 343 GLU A O 1
ATOM 2602 N N . CYS A 1 344 ? -4.380 9.035 7.442 1.00 90.81 344 CYS A N 1
ATOM 2603 C CA . CYS A 1 344 ? -5.179 8.811 8.628 1.00 90.81 344 CYS A CA 1
ATOM 2604 C C . CYS A 1 344 ? -5.996 10.069 8.980 1.00 90.81 344 CYS A C 1
ATOM 2606 O O . CYS A 1 344 ? -5.472 11.167 9.161 1.00 90.81 344 CYS A O 1
ATOM 2608 N N . GLN A 1 345 ? -7.308 9.907 9.079 1.00 94.69 345 GLN A N 1
ATOM 2609 C CA . GLN A 1 345 ? -8.281 10.932 9.421 1.00 94.69 345 GLN A CA 1
ATOM 2610 C C . GLN A 1 345 ? -8.610 10.883 10.917 1.00 94.69 345 GLN A C 1
ATOM 2612 O O . GLN A 1 345 ? -8.538 9.824 11.548 1.00 94.69 345 GLN A O 1
ATOM 2617 N N . PRO A 1 346 ? -8.995 12.019 11.521 1.00 95.00 346 PRO A N 1
ATOM 2618 C CA . PRO A 1 346 ? -9.422 12.038 12.909 1.00 95.00 346 PRO A CA 1
ATOM 2619 C C . PRO A 1 346 ? -10.758 11.303 13.066 1.00 95.00 346 PRO A C 1
ATOM 2621 O O . PRO A 1 346 ? -11.541 11.159 12.116 1.00 95.00 346 PRO A O 1
ATOM 2624 N N . ILE A 1 347 ? -11.055 10.856 14.286 1.00 95.19 347 ILE A N 1
ATOM 2625 C CA . ILE A 1 347 ? -12.392 10.341 14.577 1.00 95.19 347 ILE A CA 1
ATOM 2626 C C . ILE A 1 347 ? -13.428 11.472 14.551 1.00 95.19 347 ILE A C 1
ATOM 2628 O O . ILE A 1 347 ? -13.139 12.610 14.912 1.00 95.19 347 ILE A O 1
ATOM 2632 N N . SER A 1 348 ? -14.653 11.158 14.130 1.00 94.69 348 SER A N 1
ATOM 2633 C CA . SER A 1 348 ? -15.753 12.127 14.112 1.00 94.69 348 SER A CA 1
ATOM 2634 C C . SER A 1 348 ? -16.154 12.536 15.534 1.00 94.69 348 SER A C 1
ATOM 2636 O O . SER A 1 348 ? -16.336 11.669 16.389 1.00 94.69 348 SER A O 1
ATOM 2638 N N . ASP A 1 349 ? -16.424 13.824 15.765 1.00 95.19 349 ASP A N 1
ATOM 2639 C CA . ASP A 1 349 ? -16.957 14.336 17.043 1.00 95.19 349 ASP A CA 1
ATOM 2640 C C . ASP A 1 349 ? -18.293 13.685 17.451 1.00 95.19 349 ASP A C 1
ATOM 2642 O O . ASP A 1 349 ? -18.670 13.685 18.624 1.00 95.19 349 ASP A O 1
ATOM 2646 N N . ALA A 1 350 ? -19.026 13.106 16.494 1.00 95.00 350 ALA A N 1
ATOM 2647 C CA . ALA A 1 350 ? -20.281 12.405 16.751 1.00 95.00 350 ALA A CA 1
ATOM 2648 C C . ALA A 1 350 ? -20.088 10.929 17.163 1.00 95.00 350 ALA A C 1
ATOM 2650 O O . ALA A 1 350 ? -20.992 10.337 17.760 1.00 95.00 350 ALA A O 1
ATOM 2651 N N . LEU A 1 351 ? -18.917 10.333 16.903 1.00 95.25 351 LEU A N 1
ATOM 2652 C CA . LEU A 1 351 ? -18.622 8.930 17.219 1.00 95.25 351 LEU A CA 1
ATOM 2653 C C . LEU A 1 351 ? -18.687 8.610 18.730 1.00 95.25 351 LEU A C 1
ATOM 2655 O O . LEU A 1 351 ? -19.237 7.569 19.089 1.00 95.25 351 LEU A O 1
ATOM 2659 N N . PRO A 1 352 ? -18.218 9.464 19.657 1.00 95.75 352 PRO A N 1
ATOM 2660 C CA . PRO A 1 352 ? -18.418 9.225 21.085 1.00 95.75 352 PRO A CA 1
ATOM 2661 C C . PRO A 1 352 ? -19.907 9.077 21.456 1.00 95.75 352 PRO A C 1
ATOM 2663 O O . PRO A 1 352 ? -20.324 8.092 22.070 1.00 95.75 352 PRO A O 1
ATOM 2666 N N . ALA A 1 353 ? -20.748 10.021 21.022 1.00 93.81 353 ALA A N 1
ATOM 2667 C CA . ALA A 1 353 ? -22.183 9.992 21.310 1.00 93.81 353 ALA A CA 1
ATOM 2668 C C . ALA A 1 353 ? -22.884 8.771 20.686 1.00 93.81 353 ALA A C 1
ATOM 2670 O O . ALA A 1 353 ? -23.845 8.245 21.255 1.00 93.81 353 ALA A O 1
ATOM 2671 N N . ALA A 1 354 ? -22.388 8.311 19.537 1.00 93.69 354 ALA A N 1
ATOM 2672 C CA . ALA A 1 354 ? -22.800 7.074 18.893 1.00 93.69 354 ALA A CA 1
ATOM 2673 C C . ALA A 1 354 ? -22.534 5.842 19.760 1.00 93.69 354 ALA A C 1
ATOM 2675 O O . ALA A 1 354 ? -23.439 5.046 20.018 1.00 93.69 354 ALA A O 1
ATOM 2676 N N . LEU A 1 355 ? -21.290 5.693 20.214 1.00 95.31 355 LEU A N 1
ATOM 2677 C CA . LEU A 1 355 ? -20.824 4.511 20.931 1.00 95.31 355 LEU A CA 1
ATOM 2678 C C . LEU A 1 355 ? -21.429 4.380 22.325 1.00 95.31 355 LEU A C 1
ATOM 2680 O O . LEU A 1 355 ? -21.600 3.259 22.802 1.00 95.31 355 LEU A O 1
ATOM 2684 N N . ALA A 1 356 ? -21.899 5.480 22.913 1.00 93.62 356 ALA A N 1
ATOM 2685 C CA . ALA A 1 356 ? -22.720 5.440 24.121 1.00 93.62 356 ALA A CA 1
ATOM 2686 C C . ALA A 1 356 ? -23.996 4.578 23.960 1.00 93.62 356 ALA A C 1
ATOM 2688 O O . ALA A 1 356 ? -24.537 4.080 24.947 1.00 93.62 356 ALA A O 1
ATOM 2689 N N . ALA A 1 357 ? -24.493 4.380 22.731 1.00 92.50 357 ALA A N 1
ATOM 2690 C CA . ALA A 1 357 ? -25.629 3.498 22.453 1.00 92.50 357 ALA A CA 1
ATOM 2691 C C . ALA A 1 357 ? -25.243 2.011 22.311 1.00 92.50 357 ALA A C 1
ATOM 2693 O O . ALA A 1 357 ? -26.120 1.144 22.361 1.00 92.50 357 ALA A O 1
ATOM 2694 N N . ALA A 1 358 ? -23.954 1.693 22.166 1.00 95.50 358 ALA A N 1
ATOM 2695 C CA . ALA A 1 358 ? -23.436 0.346 21.933 1.00 95.50 358 ALA A CA 1
ATOM 2696 C C . ALA A 1 358 ? -23.319 -0.467 23.239 1.00 95.50 358 ALA A C 1
ATOM 2698 O O . ALA A 1 358 ? -22.262 -0.969 23.608 1.00 95.50 358 ALA A O 1
ATOM 2699 N N . THR A 1 359 ? -24.425 -0.601 23.974 1.00 95.69 359 THR A N 1
ATOM 2700 C CA . THR A 1 359 ? -24.460 -1.176 25.339 1.00 95.69 359 THR A CA 1
ATOM 2701 C C . THR A 1 359 ? -24.018 -2.640 25.458 1.00 95.69 359 THR A C 1
ATOM 2703 O O . THR A 1 359 ? -23.804 -3.121 26.571 1.00 95.69 359 THR A O 1
ATOM 2706 N N . ARG A 1 360 ? -23.899 -3.359 24.334 1.00 97.25 360 ARG A N 1
ATOM 2707 C CA . ARG A 1 360 ? -23.441 -4.755 24.263 1.00 97.25 360 ARG A CA 1
ATOM 2708 C C . ARG A 1 360 ? -22.013 -4.903 23.739 1.00 97.25 360 ARG A C 1
ATOM 2710 O O . ARG A 1 360 ? -21.518 -6.029 23.703 1.00 97.25 360 ARG A O 1
ATOM 2717 N N . LEU A 1 361 ? -21.355 -3.806 23.363 1.00 97.94 361 LEU A N 1
ATOM 2718 C CA . LEU A 1 361 ? -20.036 -3.832 22.746 1.00 97.94 361 LEU A CA 1
ATOM 2719 C C . LEU A 1 361 ? -18.995 -4.363 23.736 1.00 97.94 361 LEU A C 1
ATOM 2721 O O . LEU A 1 361 ? -18.873 -3.859 24.852 1.00 97.94 361 LEU A O 1
ATOM 2725 N N . GLN A 1 362 ? -18.268 -5.400 23.336 1.00 98.25 362 GLN A N 1
ATOM 2726 C CA . GLN A 1 362 ? -17.227 -6.056 24.129 1.00 98.25 362 GLN A CA 1
ATOM 2727 C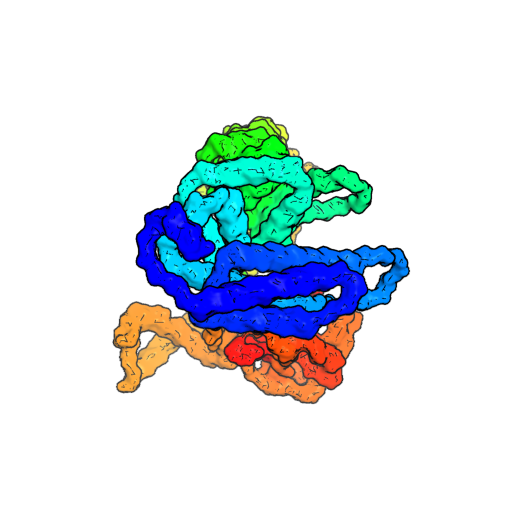 C . GLN A 1 362 ? -15.836 -5.814 23.547 1.00 98.25 362 GLN A C 1
ATOM 2729 O O . GLN A 1 362 ? -14.876 -5.748 24.312 1.00 98.25 362 GLN A O 1
ATOM 2734 N N . TRP A 1 363 ? -15.744 -5.664 22.225 1.00 98.38 363 TRP A N 1
ATOM 2735 C CA . TRP A 1 363 ? -14.505 -5.428 21.495 1.00 98.38 363 TRP A CA 1
ATOM 2736 C C . TRP A 1 363 ? -14.628 -4.175 20.637 1.00 98.38 363 TRP A C 1
ATOM 2738 O O . TRP A 1 363 ? -15.564 -4.065 19.841 1.00 98.38 363 TRP A O 1
ATOM 2748 N N . LEU A 1 364 ? -13.677 -3.259 20.779 1.00 97.94 364 LEU A N 1
ATOM 2749 C CA . LEU A 1 364 ? -13.565 -2.073 19.944 1.00 97.94 364 LEU A CA 1
ATOM 2750 C C . LEU A 1 364 ? -12.130 -1.959 19.432 1.00 97.94 364 LEU A C 1
ATOM 2752 O O . LEU A 1 364 ? -11.212 -1.889 20.241 1.00 97.94 364 LEU A O 1
ATOM 2756 N N . THR A 1 365 ? -11.962 -1.917 18.115 1.00 97.75 365 THR A N 1
ATOM 2757 C CA . THR A 1 365 ? -10.695 -1.567 17.462 1.00 97.75 365 THR A CA 1
ATOM 2758 C C . THR A 1 365 ? -10.890 -0.243 16.730 1.00 97.75 365 THR A C 1
ATOM 2760 O O . THR A 1 365 ? -11.831 -0.121 15.942 1.00 97.75 365 THR A O 1
ATOM 2763 N N . VAL A 1 366 ? -10.044 0.748 17.008 1.00 97.00 366 VAL A N 1
ATOM 2764 C CA . VAL A 1 366 ? -10.061 2.061 16.351 1.00 97.00 366 VAL A CA 1
ATOM 2765 C C . VAL A 1 366 ? -8.660 2.405 15.878 1.00 97.00 366 VAL A C 1
ATOM 2767 O O . VAL A 1 366 ? -7.743 2.495 16.686 1.00 97.00 366 VAL A O 1
ATOM 2770 N N . GLU A 1 367 ? -8.520 2.662 14.588 1.00 96.44 367 GLU A N 1
ATOM 2771 C CA . GLU A 1 367 ? -7.312 3.211 13.982 1.00 96.44 367 GLU A CA 1
ATOM 2772 C C . GLU A 1 367 ? -7.639 4.594 13.422 1.00 96.44 367 GLU A C 1
ATOM 2774 O O . GLU A 1 367 ? -8.538 4.719 12.588 1.00 96.44 367 GLU A O 1
ATOM 2779 N N . ALA A 1 368 ? -6.986 5.644 13.921 1.00 96.06 368 ALA A N 1
ATOM 2780 C CA . ALA A 1 368 ? -7.309 7.022 13.552 1.00 96.06 368 ALA A CA 1
ATOM 2781 C C . ALA A 1 368 ? -6.165 8.002 13.825 1.00 96.06 368 ALA A C 1
ATOM 2783 O O . ALA A 1 368 ? -5.261 7.731 14.614 1.00 96.06 368 ALA A O 1
ATOM 2784 N N . ARG A 1 369 ? -6.235 9.191 13.219 1.00 94.44 369 ARG A N 1
ATOM 2785 C CA . ARG A 1 369 ? -5.376 10.313 13.601 1.00 94.44 369 ARG A CA 1
ATOM 2786 C C . ARG A 1 369 ? -5.812 10.847 14.957 1.00 94.44 369 ARG A C 1
ATOM 2788 O O . ARG A 1 369 ? -7.011 10.903 15.264 1.00 94.44 369 ARG A O 1
ATOM 2795 N N . TRP A 1 370 ? -4.847 11.283 15.764 1.00 93.06 370 TRP A N 1
ATOM 2796 C CA . TRP A 1 370 ? -5.165 11.904 17.044 1.00 93.06 370 TRP A CA 1
ATOM 2797 C C . TRP A 1 370 ? -6.098 13.118 16.884 1.00 93.06 370 TRP A C 1
ATOM 2799 O O . TRP A 1 370 ? -5.985 13.922 15.958 1.00 93.06 370 TRP A O 1
ATOM 2809 N N . SER A 1 371 ? -7.050 13.245 17.808 1.00 93.94 371 SER A N 1
ATOM 2810 C CA . SER A 1 371 ? -7.931 14.409 17.934 1.00 93.94 371 SER A CA 1
ATOM 2811 C C . SER A 1 371 ? -8.542 14.481 19.342 1.00 93.94 371 SER A C 1
ATOM 2813 O O . SER A 1 371 ? -8.654 13.451 20.015 1.00 93.94 371 SER A O 1
ATOM 2815 N N . PRO A 1 372 ? -9.030 15.653 19.795 1.00 93.38 372 PRO A N 1
ATOM 2816 C CA . PRO A 1 372 ? -9.741 15.780 21.074 1.00 93.38 372 PRO A CA 1
ATOM 2817 C C . PRO A 1 372 ? -10.986 14.884 21.196 1.00 93.38 372 PRO A C 1
ATOM 2819 O O . PRO A 1 372 ? -11.397 14.518 22.300 1.00 93.38 372 PRO A O 1
ATOM 2822 N N . ALA A 1 373 ? -11.581 14.483 20.071 1.00 94.31 373 ALA A N 1
ATOM 2823 C CA . ALA A 1 373 ? -12.692 13.541 20.048 1.00 94.31 373 ALA A CA 1
ATOM 2824 C C . ALA A 1 373 ? -12.308 12.178 20.648 1.00 94.31 373 ALA A C 1
ATOM 2826 O O . ALA A 1 373 ? -13.148 11.547 21.292 1.00 94.31 373 ALA A O 1
ATOM 2827 N N . VAL A 1 374 ? -11.044 11.751 20.517 1.00 92.81 374 VAL A N 1
ATOM 2828 C CA . VAL A 1 374 ? -10.536 10.514 21.138 1.00 92.81 374 VAL A CA 1
ATOM 2829 C C . VAL A 1 374 ? -10.627 10.610 22.666 1.00 92.81 374 VAL A C 1
ATOM 2831 O O . VAL A 1 374 ? -11.025 9.651 23.322 1.00 92.81 374 VAL A O 1
ATOM 2834 N N . VAL A 1 375 ? -10.400 11.799 23.236 1.00 92.75 375 VAL A N 1
ATOM 2835 C CA . VAL A 1 375 ? -10.577 12.042 24.677 1.00 92.75 375 VAL A CA 1
ATOM 2836 C C . VAL A 1 375 ? -12.023 11.870 25.113 1.00 92.75 375 VAL A C 1
ATOM 2838 O O . VAL A 1 375 ? -12.322 11.217 26.114 1.00 92.75 375 VAL A O 1
ATOM 2841 N N . THR A 1 376 ? -12.935 12.413 24.314 1.00 94.56 376 THR A N 1
ATOM 2842 C CA . THR A 1 376 ? -14.374 12.298 24.562 1.00 94.56 376 THR A CA 1
ATOM 2843 C C . THR A 1 376 ? -14.843 10.849 24.437 1.00 94.56 376 THR A C 1
ATOM 2845 O O . THR A 1 376 ? -15.693 10.413 25.213 1.00 94.56 376 THR A O 1
ATOM 2848 N N . LEU A 1 377 ? -14.269 10.090 23.497 1.00 94.44 377 LEU A N 1
ATOM 2849 C CA . LEU A 1 377 ? -14.594 8.689 23.257 1.00 94.44 377 LEU A CA 1
ATOM 2850 C C . LEU A 1 377 ? -14.416 7.835 24.518 1.00 94.44 377 LEU A C 1
ATOM 2852 O O . LEU A 1 377 ? -15.303 7.048 24.839 1.00 94.44 377 LEU A O 1
ATOM 2856 N N . TRP A 1 378 ? -13.326 8.005 25.268 1.00 91.00 378 TRP A N 1
ATOM 2857 C CA . TRP A 1 378 ? -13.063 7.165 26.444 1.00 91.00 378 TRP A CA 1
ATOM 2858 C C . TRP A 1 378 ? -14.079 7.366 27.567 1.00 91.00 378 TRP A C 1
ATOM 2860 O O . TRP A 1 378 ? -14.476 6.398 28.216 1.00 91.00 378 TRP A O 1
ATOM 2870 N N . GLY A 1 379 ? -14.558 8.600 27.754 1.00 91.06 379 GLY A N 1
ATOM 2871 C CA . GLY A 1 379 ? -15.559 8.926 28.774 1.00 91.06 379 GLY A CA 1
ATOM 2872 C C . GLY A 1 379 ? -16.942 8.318 28.516 1.00 91.06 379 GLY A C 1
ATOM 2873 O O . GLY A 1 379 ? -17.788 8.321 29.410 1.00 91.06 379 GLY A O 1
ATOM 2874 N N . VAL A 1 380 ? -17.184 7.795 27.311 1.00 94.31 380 VAL A N 1
ATOM 2875 C CA . VAL A 1 380 ? -18.487 7.258 26.887 1.00 94.31 380 VAL A CA 1
ATOM 2876 C C . VAL A 1 380 ? -18.434 5.793 26.455 1.00 94.31 380 VAL A C 1
ATOM 2878 O O . VAL A 1 380 ? -19.434 5.264 25.963 1.00 94.31 380 VAL A O 1
ATOM 2881 N N . LEU A 1 381 ? -17.295 5.120 26.648 1.00 95.69 381 LEU A N 1
ATOM 2882 C CA . LEU A 1 381 ? -17.178 3.698 26.344 1.00 95.69 381 LEU A CA 1
ATOM 2883 C C . LEU A 1 381 ? -18.157 2.873 27.196 1.00 95.69 381 LEU A C 1
ATOM 2885 O O . LEU A 1 381 ? -18.310 3.115 28.398 1.00 95.69 381 LEU A O 1
ATOM 2889 N N . PRO A 1 382 ? -18.825 1.872 26.602 1.00 95.56 382 PRO A N 1
ATOM 2890 C CA . PRO A 1 382 ? -19.835 1.103 27.306 1.00 95.56 382 PRO A CA 1
ATOM 2891 C C . PRO A 1 382 ? -19.205 0.217 28.397 1.00 95.56 382 PRO A C 1
ATOM 2893 O O . PRO A 1 382 ? -18.132 -0.357 28.201 1.00 95.56 382 PRO A O 1
ATOM 2896 N N . PRO A 1 383 ? -19.887 0.000 29.537 1.00 95.31 383 PRO A N 1
ATOM 2897 C CA . PRO A 1 383 ? -19.363 -0.811 30.646 1.00 95.31 383 PRO A CA 1
ATOM 2898 C C . PRO A 1 383 ? -19.192 -2.305 30.298 1.00 95.31 383 PRO A C 1
ATOM 2900 O O . PRO A 1 383 ? -18.539 -3.065 31.027 1.00 95.31 383 PRO A O 1
ATOM 2903 N N . SER A 1 384 ? -19.801 -2.749 29.196 1.00 97.00 384 SER A N 1
ATOM 2904 C CA . SER A 1 384 ? -19.636 -4.085 28.627 1.00 97.00 384 SER A CA 1
ATOM 2905 C C . SER A 1 384 ? -18.277 -4.294 27.963 1.00 97.00 384 SER A C 1
ATOM 2907 O O . SER A 1 384 ? -17.907 -5.452 27.779 1.00 97.00 384 SER A O 1
ATOM 2909 N N . LEU A 1 385 ? -17.539 -3.224 27.639 1.00 97.81 385 LEU A N 1
ATOM 2910 C CA . LEU A 1 385 ? -16.268 -3.317 26.931 1.00 97.81 385 LEU A CA 1
ATOM 2911 C C . LEU A 1 385 ? -15.263 -4.152 27.739 1.00 97.81 385 LEU A C 1
ATOM 2913 O O . LEU A 1 385 ? -15.170 -4.055 28.970 1.00 97.81 385 LEU A O 1
ATOM 2917 N N . ARG A 1 386 ? -14.554 -5.034 27.038 1.00 97.94 386 ARG A N 1
ATOM 2918 C CA . ARG A 1 386 ? -13.534 -5.938 27.588 1.00 97.94 386 ARG A CA 1
ATOM 2919 C C . ARG A 1 386 ? -12.215 -5.814 26.855 1.00 97.94 386 ARG A C 1
ATOM 2921 O O . ARG A 1 386 ? -11.185 -6.021 27.477 1.00 97.94 386 ARG A O 1
ATOM 2928 N N . HIS A 1 387 ? -12.254 -5.465 25.579 1.00 97.94 387 HIS A N 1
ATOM 2929 C CA . HIS A 1 387 ? -11.073 -5.272 24.765 1.00 97.94 387 HIS A CA 1
ATOM 2930 C C . HIS A 1 387 ? -11.176 -3.950 24.011 1.00 97.94 387 HIS A C 1
ATOM 2932 O O . HIS A 1 387 ? -12.216 -3.653 23.412 1.00 97.94 387 HIS A O 1
ATOM 2938 N N . LEU A 1 388 ? -10.106 -3.169 24.078 1.00 97.69 388 LEU A N 1
ATOM 2939 C CA . LEU A 1 388 ? -9.944 -1.917 23.363 1.00 97.69 388 LEU A CA 1
ATOM 2940 C C . LEU A 1 388 ? -8.581 -1.933 22.679 1.00 97.69 388 LEU A C 1
ATOM 2942 O O . LEU A 1 388 ? -7.556 -1.938 23.353 1.00 97.69 388 LEU A O 1
ATOM 2946 N N . GLU A 1 389 ? -8.582 -1.909 21.356 1.00 97.81 389 GLU A N 1
ATOM 2947 C CA . GLU A 1 389 ? -7.388 -1.691 20.550 1.00 97.81 389 GLU A CA 1
ATOM 2948 C C . GLU A 1 389 ? -7.480 -0.300 19.931 1.00 97.81 389 GLU A C 1
ATOM 2950 O O . GLU A 1 389 ? -8.472 0.041 19.283 1.00 97.81 389 GLU A O 1
ATOM 2955 N N . LEU A 1 390 ? -6.474 0.528 20.187 1.00 96.12 390 LEU A N 1
ATOM 2956 C CA . LEU A 1 390 ? -6.426 1.905 19.729 1.00 96.12 390 LEU A CA 1
ATOM 2957 C C . LEU A 1 390 ? -5.088 2.157 19.052 1.00 96.12 390 LEU A C 1
ATOM 2959 O O . LEU A 1 390 ? -4.057 2.091 19.711 1.00 96.12 390 LEU A O 1
ATOM 2963 N N . GLU A 1 391 ? -5.116 2.485 17.770 1.00 96.19 391 GLU A N 1
ATOM 2964 C CA . GLU A 1 391 ? -3.938 2.830 16.983 1.00 96.19 391 GLU A CA 1
ATOM 2965 C C . GLU A 1 391 ? -4.035 4.295 16.552 1.00 96.19 391 GLU A C 1
ATOM 2967 O O . GLU A 1 391 ? -4.842 4.665 15.698 1.00 96.19 391 GLU A O 1
ATOM 2972 N N . LEU A 1 392 ? -3.257 5.151 17.216 1.00 95.19 392 LEU A N 1
ATOM 2973 C CA . LEU A 1 392 ? -3.204 6.584 16.954 1.00 95.19 392 LEU A CA 1
ATOM 2974 C C . LEU A 1 392 ? -2.018 6.894 16.046 1.00 95.19 392 LEU A C 1
ATOM 2976 O O . LEU A 1 392 ? -0.868 6.677 16.430 1.00 95.19 392 LEU A O 1
ATOM 2980 N N . ARG A 1 393 ? -2.314 7.415 14.858 1.00 93.50 393 ARG A N 1
ATOM 2981 C CA . ARG A 1 393 ? -1.319 7.824 13.857 1.00 93.50 393 ARG A CA 1
ATOM 2982 C C . ARG A 1 393 ? -1.132 9.338 13.831 1.00 93.50 393 ARG A C 1
ATOM 2984 O O . ARG A 1 393 ? -1.971 10.073 14.365 1.00 93.50 393 ARG A O 1
ATOM 2991 N N . ASP A 1 394 ? -0.073 9.771 13.145 1.00 90.12 394 ASP A N 1
ATOM 2992 C CA . ASP A 1 394 ? 0.235 11.181 12.870 1.00 90.12 394 ASP A CA 1
ATOM 2993 C C . ASP A 1 394 ? 0.296 12.020 14.165 1.00 90.12 394 ASP A C 1
ATOM 2995 O O . ASP A 1 394 ? -0.355 13.054 14.331 1.00 90.12 394 ASP A O 1
ATOM 2999 N N . LEU A 1 395 ? 1.020 11.493 15.160 1.00 89.88 395 LEU A N 1
ATOM 3000 C CA . LEU A 1 395 ? 1.286 12.190 16.414 1.00 89.88 395 LEU A CA 1
ATOM 3001 C C . LEU A 1 395 ? 2.344 13.275 16.210 1.00 89.88 395 LEU A C 1
ATOM 3003 O O . LEU A 1 395 ? 3.453 12.988 15.772 1.00 89.88 395 LEU A O 1
ATOM 3007 N N . ALA A 1 396 ? 2.011 14.500 16.615 1.00 87.81 396 ALA A N 1
ATOM 3008 C CA . ALA A 1 396 ? 2.931 15.632 16.643 1.00 87.81 396 ALA A CA 1
ATOM 3009 C C . ALA A 1 396 ? 3.265 16.039 18.094 1.00 87.81 396 ALA A C 1
ATOM 3011 O O . ALA A 1 396 ? 2.419 15.872 18.976 1.00 87.81 396 ALA A O 1
ATOM 3012 N N . PRO A 1 397 ? 4.424 16.669 18.366 1.00 85.00 397 PRO A N 1
ATOM 3013 C CA . PRO A 1 397 ? 4.798 17.130 19.713 1.00 85.00 397 PRO A CA 1
ATOM 3014 C C . PRO A 1 397 ? 3.819 18.135 20.340 1.00 85.00 397 PRO A C 1
ATOM 3016 O O . PRO A 1 397 ? 3.764 18.302 21.555 1.00 85.00 397 PRO A O 1
ATOM 3019 N N . THR A 1 398 ? 3.023 18.817 19.512 1.00 83.88 398 THR A N 1
ATOM 3020 C CA . THR A 1 398 ? 2.010 19.792 19.947 1.00 83.88 398 THR A CA 1
ATOM 3021 C C . THR A 1 398 ? 0.722 19.151 20.464 1.00 83.88 398 THR A C 1
ATOM 3023 O O . THR A 1 398 ? -0.158 19.849 20.974 1.00 83.88 398 THR A O 1
ATOM 3026 N N . VAL A 1 399 ? 0.587 17.833 20.327 1.00 86.31 399 VAL A N 1
ATOM 3027 C CA . VAL A 1 399 ? -0.584 17.081 20.758 1.00 86.31 399 VAL A CA 1
ATOM 3028 C C . VAL A 1 399 ? -0.667 17.040 22.287 1.00 86.31 399 VAL A C 1
ATOM 3030 O O . VAL A 1 399 ? 0.301 16.716 22.970 1.00 86.31 399 VAL A O 1
ATOM 3033 N N . ASP A 1 400 ? -1.856 17.297 22.845 1.00 89.50 400 ASP A N 1
ATOM 3034 C CA . ASP A 1 400 ? -2.113 17.163 24.286 1.00 89.50 400 ASP A CA 1
ATOM 3035 C C . ASP A 1 400 ? -2.238 15.682 24.700 1.00 89.50 400 ASP A C 1
ATOM 3037 O O . ASP A 1 400 ? -3.318 15.132 24.970 1.00 89.50 400 ASP A O 1
ATOM 3041 N N . LEU A 1 401 ? -1.087 15.010 24.729 1.00 89.75 401 LEU A N 1
ATOM 3042 C CA . LEU A 1 401 ? -0.954 13.631 25.187 1.00 89.75 401 LEU A CA 1
ATOM 3043 C C . LEU A 1 401 ? -1.235 13.499 26.689 1.00 89.75 401 LEU A C 1
ATOM 3045 O O . LEU A 1 401 ? -1.687 12.447 27.134 1.00 89.75 401 LEU A O 1
ATOM 3049 N N . CYS A 1 402 ? -1.034 14.557 27.477 1.00 91.00 402 CYS A N 1
ATOM 3050 C CA . CYS A 1 402 ? -1.311 14.550 28.913 1.00 91.00 402 CYS A CA 1
ATOM 3051 C C . CYS A 1 402 ? -2.801 14.340 29.194 1.00 91.00 402 CYS A C 1
ATOM 3053 O O . CYS A 1 402 ? -3.160 13.438 29.954 1.00 91.00 402 CYS A O 1
ATOM 3055 N N . SER A 1 403 ? -3.677 15.111 28.542 1.00 89.12 403 SER A N 1
ATOM 3056 C CA . SER A 1 403 ? -5.129 14.905 28.636 1.00 89.12 403 SER A CA 1
ATOM 3057 C C . SER A 1 403 ? -5.543 13.535 28.102 1.00 89.12 403 SER A C 1
ATOM 3059 O O . SER A 1 403 ? -6.444 12.898 28.653 1.00 89.12 403 SER A O 1
ATOM 3061 N N . THR A 1 404 ? -4.843 13.055 27.068 1.00 89.00 404 THR A N 1
ATOM 3062 C CA . THR A 1 404 ? -5.062 11.726 26.491 1.00 89.00 404 THR A CA 1
ATOM 3063 C C . THR A 1 404 ? -4.830 10.627 27.530 1.00 89.00 404 THR A C 1
ATOM 3065 O O . THR A 1 404 ? -5.714 9.834 27.854 1.00 89.00 404 THR A O 1
ATOM 3068 N N . VAL A 1 405 ? -3.647 10.630 28.130 1.00 92.50 405 VAL A N 1
ATOM 3069 C CA . VAL A 1 405 ? -3.229 9.639 29.120 1.00 92.50 405 VAL A CA 1
ATOM 3070 C C . VAL A 1 405 ? -4.031 9.742 30.412 1.00 92.50 405 VAL A C 1
ATOM 3072 O O . VAL A 1 405 ? -4.420 8.716 30.973 1.00 92.50 405 VAL A O 1
ATOM 3075 N N . ALA A 1 406 ? -4.367 10.957 30.853 1.00 92.69 406 ALA A N 1
ATOM 3076 C CA . ALA A 1 406 ? -5.208 11.164 32.027 1.00 92.69 406 ALA A CA 1
ATOM 3077 C C . ALA A 1 406 ? -6.587 10.509 31.875 1.00 92.69 406 ALA A C 1
ATOM 3079 O O . ALA A 1 406 ? -7.099 9.914 32.825 1.00 92.69 406 ALA A O 1
ATOM 3080 N N . ALA A 1 407 ? -7.189 10.594 30.690 1.00 92.19 407 ALA A N 1
ATOM 3081 C CA . ALA A 1 407 ? -8.497 10.010 30.448 1.00 92.19 407 ALA A CA 1
ATOM 3082 C C . ALA A 1 407 ? -8.426 8.499 30.135 1.00 92.19 407 ALA A C 1
ATOM 3084 O O . ALA A 1 407 ? -9.305 7.762 30.582 1.00 92.19 407 ALA A O 1
ATOM 3085 N N . LEU A 1 408 ? -7.343 7.994 29.528 1.00 93.38 408 LEU A N 1
ATOM 3086 C CA . LEU A 1 408 ? -7.065 6.547 29.477 1.00 93.38 408 LEU A CA 1
ATOM 3087 C C . LEU A 1 408 ? -6.893 5.934 30.879 1.00 93.38 408 LEU A C 1
ATOM 3089 O O . LEU A 1 408 ? -7.341 4.815 31.126 1.00 93.38 408 LEU A O 1
ATOM 3093 N N . GLY A 1 409 ? -6.320 6.677 31.829 1.00 93.75 409 GLY A N 1
ATOM 3094 C CA . GLY A 1 409 ? -6.214 6.263 33.232 1.00 93.75 409 GLY A CA 1
ATOM 3095 C C . GLY A 1 409 ? -7.565 6.073 33.940 1.00 93.75 409 GLY A C 1
ATOM 3096 O O . GLY A 1 409 ? -7.621 5.429 34.986 1.00 93.75 409 GLY A O 1
ATOM 3097 N N . GLN A 1 410 ? -8.661 6.593 33.374 1.00 94.56 410 GLN A N 1
ATOM 3098 C CA . GLN A 1 410 ? -10.022 6.425 33.901 1.00 94.56 410 GLN A CA 1
ATOM 3099 C C . GLN A 1 410 ? -10.746 5.199 33.327 1.00 94.56 410 GLN A C 1
ATOM 3101 O O . GLN A 1 410 ? -11.868 4.900 33.745 1.00 94.56 410 GLN A O 1
ATOM 3106 N N . LEU A 1 411 ? -10.132 4.482 32.377 1.00 94.38 411 LEU A N 1
ATOM 3107 C CA . LEU A 1 411 ? -10.719 3.273 31.812 1.00 94.38 411 LEU A CA 1
ATOM 3108 C C . LEU A 1 411 ? -10.946 2.211 32.889 1.00 94.38 411 LEU A C 1
ATOM 3110 O O . LEU A 1 411 ? -10.201 2.075 33.861 1.00 94.38 411 LEU A O 1
ATOM 3114 N N . ASN A 1 412 ? -11.996 1.414 32.693 1.00 92.19 412 ASN A N 1
ATOM 3115 C CA . ASN A 1 412 ? -12.303 0.315 33.594 1.00 92.19 412 ASN A CA 1
ATOM 3116 C C . ASN A 1 412 ? -11.120 -0.675 33.621 1.00 92.19 412 ASN A C 1
ATOM 3118 O O . ASN A 1 412 ? -10.753 -1.184 32.563 1.00 92.19 412 ASN A O 1
ATOM 3122 N N . PRO A 1 413 ? -10.575 -1.032 34.799 1.00 94.69 413 PRO A N 1
ATOM 3123 C CA . PRO A 1 413 ? -9.411 -1.918 34.910 1.00 94.69 413 PRO A CA 1
ATOM 3124 C C . PRO A 1 413 ? -9.655 -3.344 34.385 1.00 94.69 413 PRO A C 1
ATOM 3126 O O . PRO A 1 413 ? -8.724 -4.132 34.283 1.00 94.69 413 PRO A O 1
ATOM 3129 N N . ARG A 1 414 ? -10.907 -3.710 34.073 1.00 95.06 414 ARG A N 1
ATOM 3130 C CA . ARG A 1 414 ? -11.252 -4.980 33.411 1.00 95.06 414 ARG A CA 1
ATOM 3131 C C . ARG A 1 414 ? -11.080 -4.953 31.893 1.00 95.06 414 ARG A C 1
ATOM 3133 O O . ARG A 1 414 ? -11.222 -6.005 31.272 1.00 95.06 414 ARG A O 1
ATOM 3140 N N . VAL A 1 415 ? -10.880 -3.780 31.300 1.00 96.62 415 VAL A N 1
ATOM 3141 C CA . VAL A 1 415 ? -10.585 -3.651 29.872 1.00 96.62 415 VAL A CA 1
ATOM 3142 C C . VAL A 1 415 ? -9.140 -4.083 29.650 1.00 96.62 415 VAL A C 1
ATOM 3144 O O . VAL A 1 415 ? -8.270 -3.769 30.450 1.00 96.62 415 VAL A O 1
ATOM 3147 N N . GLN A 1 416 ? -8.896 -4.826 28.582 1.00 97.25 416 GLN A N 1
ATOM 3148 C CA . GLN A 1 416 ? -7.563 -5.050 28.040 1.00 97.25 416 GLN A CA 1
ATOM 3149 C C . GLN A 1 416 ? -7.323 -3.979 26.986 1.00 97.25 416 GLN A C 1
ATOM 3151 O O . GLN A 1 416 ? -8.068 -3.923 26.004 1.00 97.25 416 GLN A O 1
ATOM 3156 N N . LEU A 1 417 ? -6.349 -3.106 27.232 1.00 97.06 417 LEU A N 1
ATOM 3157 C CA . LEU A 1 417 ? -5.989 -2.026 26.324 1.00 97.06 417 LEU A CA 1
ATOM 3158 C C . LEU A 1 417 ? -4.732 -2.397 25.529 1.00 97.06 417 LEU A C 1
ATOM 3160 O O . LEU A 1 417 ? -3.666 -2.623 26.108 1.00 97.06 417 LEU A O 1
ATOM 3164 N N . CYS A 1 418 ? -4.863 -2.395 24.207 1.00 97.81 418 CYS A N 1
ATOM 3165 C CA . CYS A 1 418 ? -3.758 -2.402 23.256 1.00 97.81 418 CYS A CA 1
ATOM 3166 C C . CYS A 1 418 ? -3.625 -0.988 22.677 1.00 97.81 418 CYS A C 1
ATOM 3168 O O . CYS A 1 418 ? -4.553 -0.503 22.032 1.00 97.81 418 CYS A O 1
ATOM 3170 N N . LEU A 1 419 ? -2.503 -0.315 22.933 1.00 96.81 419 LEU A N 1
ATOM 3171 C CA . LEU A 1 419 ? -2.262 1.061 22.497 1.00 96.81 419 LEU A CA 1
ATOM 3172 C C . LEU A 1 419 ? -1.118 1.104 21.481 1.00 96.81 419 LEU A C 1
ATOM 3174 O O . LEU A 1 419 ? 0.020 0.795 21.825 1.00 96.81 419 LEU A O 1
ATOM 3178 N N . GLY A 1 420 ? -1.421 1.498 20.249 1.00 96.12 420 GLY A N 1
ATOM 3179 C CA . GLY A 1 420 ? -0.460 1.828 19.205 1.00 96.12 420 GLY A CA 1
ATOM 3180 C C . GLY A 1 420 ? -0.336 3.336 19.032 1.00 96.12 420 GLY A C 1
ATOM 3181 O O . GLY A 1 420 ? -1.347 4.030 18.959 1.00 96.12 420 GLY A O 1
ATOM 3182 N N . LEU A 1 421 ? 0.892 3.842 18.987 1.00 95.12 421 LEU A N 1
ATOM 3183 C CA . LEU A 1 421 ? 1.218 5.255 18.813 1.00 95.12 421 LEU A CA 1
ATOM 3184 C C . LEU A 1 421 ? 2.248 5.368 17.691 1.00 95.12 421 LEU A C 1
ATOM 3186 O O . LEU A 1 421 ? 3.310 4.754 17.780 1.00 95.12 421 LEU A O 1
ATOM 3190 N N . SER A 1 422 ? 1.937 6.136 16.651 1.00 92.94 422 SER A N 1
ATOM 3191 C CA . SER A 1 422 ? 2.798 6.311 15.481 1.00 92.94 422 SER A CA 1
ATOM 3192 C C . SER A 1 422 ? 2.899 7.783 15.097 1.00 92.94 422 SER A C 1
ATOM 3194 O O . SER A 1 422 ? 1.887 8.486 15.054 1.00 92.94 422 SER A O 1
ATOM 3196 N N . THR A 1 423 ? 4.107 8.254 14.786 1.00 89.94 423 THR A N 1
ATOM 3197 C CA . THR A 1 423 ? 4.294 9.558 14.124 1.00 89.94 423 THR A CA 1
ATOM 3198 C C . THR A 1 423 ? 4.053 9.480 12.616 1.00 89.94 423 THR A C 1
ATOM 3200 O O . THR A 1 423 ? 3.857 10.512 11.990 1.00 89.94 423 THR A O 1
ATOM 3203 N N . SER A 1 424 ? 4.052 8.279 12.020 1.00 82.75 424 SER A N 1
ATOM 3204 C CA . SER A 1 424 ? 3.847 8.119 10.576 1.00 82.75 424 SER A CA 1
ATOM 3205 C C . SER A 1 424 ? 2.353 8.079 10.235 1.00 82.75 424 SER A C 1
ATOM 3207 O O . SER A 1 424 ? 1.601 7.357 10.906 1.00 82.75 424 SER A O 1
ATOM 3209 N N . PRO A 1 425 ? 1.893 8.787 9.188 1.00 67.31 425 PRO A N 1
ATOM 3210 C CA . PRO A 1 425 ? 0.496 8.738 8.755 1.00 67.31 425 PRO A CA 1
ATOM 3211 C C . PRO A 1 425 ? 0.066 7.350 8.252 1.00 67.31 425 PRO A C 1
ATOM 3213 O O . PRO A 1 425 ? -1.104 6.996 8.384 1.00 67.31 425 PRO A O 1
ATOM 3216 N N . ASP A 1 426 ? 1.000 6.545 7.745 1.00 65.31 426 ASP A N 1
ATOM 3217 C CA . ASP A 1 426 ? 0.776 5.217 7.155 1.00 65.31 426 ASP A CA 1
ATOM 3218 C C . ASP A 1 426 ? 1.261 4.043 8.036 1.00 65.31 426 ASP A C 1
ATOM 3220 O O . ASP A 1 426 ? 1.087 2.883 7.666 1.00 65.31 426 ASP A O 1
ATOM 3224 N N . GLY A 1 427 ? 1.881 4.319 9.193 1.00 58.69 427 GLY A N 1
ATOM 3225 C CA . GLY A 1 427 ? 2.481 3.287 10.057 1.00 58.69 427 GLY A CA 1
ATOM 3226 C C . GLY A 1 427 ? 3.752 2.639 9.525 1.00 58.69 427 GLY A C 1
ATOM 3227 O O . GLY A 1 427 ? 4.303 1.736 10.154 1.00 58.69 427 GLY A O 1
ATOM 3228 N N . THR A 1 428 ? 4.240 3.080 8.372 1.00 57.53 428 THR A N 1
ATOM 3229 C CA . THR A 1 428 ? 5.490 2.596 7.808 1.00 57.53 428 THR A CA 1
ATOM 3230 C C . THR A 1 428 ? 6.443 3.763 7.699 1.00 57.53 428 THR A C 1
ATOM 3232 O O . THR A 1 428 ? 6.172 4.705 6.969 1.00 57.53 428 THR A O 1
ATOM 3235 N N . LEU A 1 429 ? 7.592 3.712 8.383 1.00 54.56 429 LEU A N 1
ATOM 3236 C CA . LEU A 1 429 ? 8.675 4.615 8.004 1.00 54.56 429 LEU A CA 1
ATOM 3237 C C . LEU A 1 429 ? 9.054 4.269 6.565 1.00 54.56 429 LEU A C 1
ATOM 3239 O O . LEU A 1 429 ? 9.684 3.244 6.300 1.00 54.56 429 LEU A O 1
ATOM 3243 N N . SER A 1 430 ? 8.587 5.072 5.612 1.00 50.75 430 SER A N 1
ATOM 3244 C CA . SER A 1 430 ? 9.054 4.951 4.245 1.00 50.75 430 SER A CA 1
ATOM 3245 C C . SER A 1 430 ? 10.551 5.261 4.266 1.00 50.75 430 SER A C 1
ATOM 3247 O O . SER A 1 430 ? 10.979 6.267 4.831 1.00 50.75 430 SER A O 1
ATOM 3249 N N . SER A 1 431 ? 11.362 4.395 3.658 1.00 47.84 431 SER A N 1
ATOM 3250 C CA . SER A 1 431 ? 12.835 4.467 3.637 1.00 47.84 431 SER A CA 1
ATOM 3251 C C . SER A 1 431 ? 13.413 5.732 2.972 1.00 47.84 431 SER A C 1
ATOM 3253 O O . SER A 1 431 ? 14.596 5.770 2.644 1.00 47.84 431 SER A O 1
ATOM 3255 N N . PHE A 1 432 ? 12.569 6.715 2.657 1.00 46.84 432 PHE A N 1
ATOM 3256 C CA . PHE A 1 432 ? 12.893 7.937 1.933 1.00 46.84 432 PHE A CA 1
ATOM 3257 C C . PHE A 1 432 ? 12.550 9.213 2.706 1.00 46.84 432 PHE A C 1
ATOM 3259 O O . PHE A 1 432 ? 12.988 10.282 2.287 1.00 46.84 432 PHE A O 1
ATOM 3266 N N . ALA A 1 433 ? 11.824 9.124 3.824 1.00 49.09 433 ALA A N 1
ATOM 3267 C CA . ALA A 1 433 ? 11.611 10.268 4.694 1.00 49.09 433 ALA A CA 1
ATOM 3268 C C . ALA A 1 433 ? 12.786 10.384 5.680 1.00 49.09 433 ALA A C 1
ATOM 3270 O O . ALA A 1 433 ? 12.663 10.063 6.855 1.00 49.09 433 ALA A O 1
ATOM 3271 N N . ASP A 1 434 ? 13.917 10.906 5.192 1.00 44.09 434 ASP A N 1
ATOM 3272 C CA . ASP A 1 434 ? 14.935 11.591 6.014 1.00 44.09 434 ASP A CA 1
ATOM 3273 C C . ASP A 1 434 ? 14.374 12.912 6.606 1.00 44.09 434 ASP A C 1
ATOM 3275 O O . ASP A 1 434 ? 15.127 13.829 6.937 1.00 44.09 434 ASP A O 1
ATOM 3279 N N . GLU A 1 435 ? 13.048 13.070 6.686 1.00 54.97 435 GLU A N 1
ATOM 3280 C CA . GLU A 1 435 ? 12.451 14.249 7.291 1.00 54.97 435 GLU A CA 1
ATOM 3281 C C . GLU A 1 435 ? 12.660 14.163 8.799 1.00 54.97 435 GLU A C 1
ATOM 3283 O O . GLU A 1 435 ? 12.306 13.175 9.441 1.00 54.97 435 GLU A O 1
ATOM 3288 N N . GLU A 1 436 ? 13.301 15.204 9.326 1.00 67.06 436 GLU A N 1
ATOM 3289 C CA . GLU A 1 436 ? 13.611 15.467 10.728 1.00 67.06 436 GLU A CA 1
ATOM 3290 C C . GLU A 1 436 ? 12.321 15.518 11.572 1.00 67.06 436 GLU A C 1
ATOM 3292 O O . GLU A 1 436 ? 11.892 16.580 12.020 1.00 67.06 436 GLU A O 1
ATOM 3297 N N . GLY A 1 437 ? 11.657 14.376 11.756 1.00 72.69 437 GLY A N 1
ATOM 3298 C CA . GLY A 1 437 ? 10.537 14.248 12.670 1.00 72.69 437 GLY A CA 1
ATOM 3299 C C . GLY A 1 437 ? 11.021 14.550 14.082 1.00 72.69 437 GLY A C 1
ATOM 3300 O O . GLY A 1 437 ? 11.979 13.945 14.559 1.00 72.69 437 GLY A O 1
ATOM 3301 N N . GLU A 1 438 ? 10.388 15.518 14.740 1.00 87.81 438 GLU A N 1
ATOM 3302 C CA . GLU A 1 438 ? 10.664 15.793 16.146 1.00 87.81 438 GLU A CA 1
ATOM 3303 C C . GLU A 1 438 ? 10.223 14.596 16.996 1.00 87.81 438 GLU A C 1
ATOM 3305 O O . GLU A 1 438 ? 9.120 14.066 16.824 1.00 87.81 438 GLU A O 1
ATOM 3310 N N . ASP A 1 439 ? 11.085 14.189 17.929 1.00 89.19 439 ASP A N 1
ATOM 3311 C CA . ASP A 1 439 ? 10.770 13.146 18.898 1.00 89.19 439 ASP A CA 1
ATOM 3312 C C . ASP A 1 439 ? 9.494 13.506 19.678 1.00 89.19 439 ASP A C 1
ATOM 3314 O O . ASP A 1 439 ? 9.363 14.587 20.259 1.00 89.19 439 ASP A O 1
ATOM 3318 N N . VAL A 1 440 ? 8.547 12.571 19.724 1.00 92.62 440 VAL A N 1
ATOM 3319 C CA . VAL A 1 440 ? 7.316 12.707 20.502 1.00 92.62 440 VAL A CA 1
ATOM 3320 C C . VAL A 1 440 ? 7.530 12.055 21.863 1.00 92.62 440 VAL A C 1
ATOM 3322 O O . VAL A 1 440 ? 7.488 10.831 22.006 1.00 92.62 440 VAL A O 1
ATOM 3325 N N . GLU A 1 441 ? 7.754 12.887 22.881 1.00 93.62 441 GLU A N 1
ATOM 3326 C CA . GLU A 1 441 ? 7.853 12.450 24.274 1.00 93.62 441 GLU A CA 1
ATOM 3327 C C . GLU A 1 441 ? 6.478 12.047 24.825 1.00 93.62 441 GLU A C 1
ATOM 3329 O O . GLU A 1 441 ? 5.540 12.847 24.888 1.00 93.62 441 GLU A O 1
ATOM 3334 N N . LEU A 1 442 ? 6.354 10.795 25.269 1.00 94.75 442 LEU A N 1
ATOM 3335 C CA . LEU A 1 442 ? 5.139 10.322 25.922 1.00 94.75 442 LEU A CA 1
ATOM 3336 C C . LEU A 1 442 ? 5.098 10.741 27.399 1.00 94.75 442 LEU A C 1
ATOM 3338 O O . LEU A 1 442 ? 6.097 10.598 28.110 1.00 94.75 442 LEU A O 1
ATOM 3342 N N . PRO A 1 443 ? 3.938 11.182 27.917 1.00 95.31 443 PRO A N 1
ATOM 3343 C CA . PRO A 1 443 ? 3.778 11.387 29.348 1.00 95.31 443 PRO A CA 1
ATOM 3344 C C . PRO A 1 443 ? 3.758 10.038 30.101 1.00 95.31 443 PRO A C 1
ATOM 3346 O O . PRO A 1 443 ? 3.588 8.981 29.484 1.00 95.31 443 PRO A O 1
ATOM 3349 N N . PRO A 1 444 ? 3.907 10.051 31.440 1.00 96.62 444 PRO A N 1
ATOM 3350 C CA . PRO A 1 444 ? 3.903 8.840 32.261 1.00 96.62 444 PRO A CA 1
ATOM 3351 C C . PRO A 1 444 ? 2.650 7.965 32.045 1.00 96.62 444 PRO A C 1
ATOM 3353 O O . PRO A 1 444 ? 1.530 8.433 32.256 1.00 96.62 444 PRO A O 1
ATOM 3356 N N . LEU A 1 445 ? 2.818 6.695 31.658 1.00 96.88 445 LEU A N 1
ATOM 3357 C CA . LEU A 1 445 ? 1.720 5.751 31.386 1.00 96.88 445 LEU A CA 1
ATOM 3358 C C . LEU A 1 445 ? 1.382 4.826 32.570 1.00 96.88 445 LEU A C 1
ATOM 3360 O O . LEU A 1 445 ? 0.411 4.073 32.496 1.00 96.88 445 LEU A O 1
ATOM 3364 N N . SER A 1 446 ? 2.133 4.864 33.675 1.00 95.00 446 SER A N 1
ATOM 3365 C CA . SER A 1 446 ? 1.988 3.958 34.836 1.00 95.00 446 SER A CA 1
ATOM 3366 C C . SER A 1 446 ? 0.623 4.012 35.519 1.00 95.00 446 SER A C 1
ATOM 3368 O O . SER A 1 446 ? 0.240 3.078 36.225 1.00 95.00 446 SER A O 1
ATOM 3370 N N . HIS A 1 447 ? -0.146 5.073 35.288 1.00 95.12 447 HIS A N 1
ATOM 3371 C CA . HIS A 1 447 ? -1.514 5.200 35.784 1.00 95.12 447 HIS A CA 1
ATOM 3372 C C . HIS A 1 447 ? -2.535 4.376 34.977 1.00 95.12 447 HIS A C 1
ATOM 3374 O O . HIS A 1 447 ? -3.639 4.125 35.465 1.00 95.12 447 HIS A O 1
ATOM 3380 N N . ILE A 1 448 ? -2.186 3.904 33.775 1.00 96.38 448 ILE A N 1
ATOM 3381 C CA . ILE A 1 448 ? -3.068 3.113 32.909 1.00 96.38 448 ILE A CA 1
ATOM 3382 C C . ILE A 1 448 ? -2.957 1.624 33.272 1.00 96.38 448 ILE A C 1
ATOM 3384 O O . ILE A 1 448 ? -2.337 0.821 32.580 1.00 96.38 448 ILE A O 1
ATOM 3388 N N . SER A 1 449 ? -3.599 1.233 34.374 1.00 95.31 449 SER A N 1
ATOM 3389 C CA . SER A 1 449 ? -3.550 -0.151 34.891 1.00 95.31 449 SER A CA 1
ATOM 3390 C C . SER A 1 449 ? -4.103 -1.232 33.943 1.00 95.31 449 SER A C 1
ATOM 3392 O O . SER A 1 449 ? -3.821 -2.412 34.135 1.00 95.31 449 SER A O 1
ATOM 3394 N N . CYS A 1 450 ? -4.885 -0.841 32.933 1.00 96.31 450 CYS A N 1
ATOM 3395 C CA . CYS A 1 450 ? -5.471 -1.732 31.929 1.00 96.31 450 CYS A CA 1
ATOM 3396 C C . CYS A 1 450 ? -4.588 -1.955 30.686 1.00 96.31 450 CYS A C 1
ATOM 3398 O O . CYS A 1 450 ? -4.972 -2.729 29.807 1.00 96.31 450 CYS A O 1
ATOM 3400 N N . LEU A 1 451 ? -3.434 -1.282 30.584 1.00 97.44 451 LEU A N 1
ATOM 3401 C CA . LEU A 1 451 ? -2.538 -1.380 29.431 1.00 97.44 451 LEU A CA 1
ATOM 3402 C C . LEU A 1 451 ? -1.857 -2.754 29.385 1.00 97.44 451 LEU A C 1
ATOM 3404 O O . LEU A 1 451 ? -1.008 -3.065 30.219 1.00 97.44 451 LEU A O 1
ATOM 3408 N N . THR A 1 452 ? -2.224 -3.565 28.393 1.00 97.50 452 THR A N 1
ATOM 3409 C CA . THR A 1 452 ? -1.698 -4.925 28.197 1.00 97.50 452 THR A CA 1
ATOM 3410 C C . THR A 1 452 ? -0.698 -5.024 27.052 1.00 97.50 452 THR A C 1
ATOM 3412 O O . THR A 1 452 ? 0.168 -5.904 27.082 1.00 97.50 452 THR A O 1
ATOM 3415 N N . GLU A 1 453 ? -0.796 -4.135 26.063 1.00 97.31 453 GLU A N 1
ATOM 3416 C CA . GLU A 1 453 ? 0.100 -4.074 24.906 1.00 97.31 453 GLU A CA 1
ATOM 3417 C C . GLU A 1 453 ? 0.382 -2.620 24.516 1.00 97.31 453 GLU A C 1
ATOM 3419 O O . GLU A 1 453 ? -0.537 -1.801 24.473 1.00 97.31 453 GLU A O 1
ATOM 3424 N N . LEU A 1 454 ? 1.647 -2.320 24.218 1.00 96.69 454 LEU A N 1
ATOM 3425 C CA . LEU A 1 454 ? 2.111 -1.011 23.762 1.00 96.69 454 LEU A CA 1
ATOM 3426 C C . LEU A 1 454 ? 2.890 -1.184 22.455 1.00 96.69 454 LEU A C 1
ATOM 3428 O O . LEU A 1 454 ? 3.857 -1.947 22.411 1.00 96.69 454 LEU A O 1
ATOM 3432 N N . ARG A 1 455 ? 2.477 -0.481 21.400 1.00 96.06 455 ARG A N 1
ATOM 3433 C CA . ARG A 1 455 ? 3.171 -0.422 20.109 1.00 96.06 455 ARG A CA 1
ATOM 3434 C C . ARG A 1 455 ? 3.624 1.017 19.878 1.00 96.06 455 ARG A C 1
ATOM 3436 O O . ARG A 1 455 ? 2.787 1.913 19.868 1.00 96.06 455 ARG A O 1
ATOM 3443 N N . LEU A 1 456 ? 4.925 1.238 19.731 1.00 94.50 456 LEU A N 1
ATOM 3444 C CA . LEU A 1 456 ? 5.491 2.549 19.415 1.00 94.50 456 LEU A CA 1
ATOM 3445 C C . LEU A 1 456 ? 6.127 2.482 18.034 1.00 94.50 456 LEU A C 1
ATOM 3447 O O . LEU A 1 456 ? 6.964 1.607 17.781 1.00 94.50 456 LEU A O 1
ATOM 3451 N N . GLU A 1 457 ? 5.717 3.392 17.158 1.00 91.75 457 GLU A N 1
ATOM 3452 C CA . GLU A 1 457 ? 6.203 3.465 15.790 1.00 91.75 457 GLU A CA 1
ATOM 3453 C C . GLU A 1 457 ? 6.719 4.861 15.419 1.00 91.75 457 GLU A C 1
ATOM 3455 O O . GLU A 1 457 ? 6.182 5.877 15.861 1.00 91.75 457 GLU A O 1
ATOM 3460 N N . GLY A 1 458 ? 7.764 4.915 14.591 1.00 88.44 458 GLY A N 1
ATOM 3461 C CA . GLY A 1 458 ? 8.408 6.167 14.182 1.00 88.44 458 GLY A CA 1
ATOM 3462 C C . GLY A 1 458 ? 9.141 6.876 15.326 1.00 88.44 458 GLY A C 1
ATOM 3463 O O . GLY A 1 458 ? 9.867 6.240 16.086 1.00 88.44 458 GLY A O 1
ATOM 3464 N N . PHE A 1 459 ? 8.950 8.191 15.456 1.00 88.88 459 PHE A N 1
ATOM 3465 C CA . PHE A 1 459 ? 9.662 9.052 16.415 1.00 88.88 459 PHE A CA 1
ATOM 3466 C C . PHE A 1 459 ? 8.992 9.117 17.802 1.00 88.88 459 PHE A C 1
ATOM 3468 O O . PHE A 1 459 ? 9.187 10.064 18.559 1.00 88.88 459 PHE A O 1
ATOM 3475 N N . VAL A 1 460 ? 8.165 8.129 18.164 1.00 91.38 460 VAL A N 1
ATOM 3476 C CA . VAL A 1 460 ? 7.530 8.083 19.491 1.00 91.38 460 VAL A CA 1
ATOM 3477 C C . VAL A 1 460 ? 8.490 7.478 20.516 1.00 91.38 460 VAL A C 1
ATOM 3479 O O . VAL A 1 460 ? 8.802 6.285 20.463 1.00 91.38 460 VAL A O 1
ATOM 3482 N N . LEU A 1 461 ? 8.925 8.278 21.491 1.00 91.06 461 LEU A N 1
ATOM 3483 C CA . LEU A 1 461 ? 9.821 7.824 22.554 1.00 91.06 461 LEU A CA 1
ATOM 3484 C C . LEU A 1 461 ? 9.068 7.002 23.621 1.00 91.06 461 LEU A C 1
ATOM 3486 O O . LEU A 1 461 ? 7.925 7.320 23.954 1.00 91.06 461 LEU A O 1
ATOM 3490 N N . PRO A 1 462 ? 9.688 5.962 24.216 1.00 91.69 462 PRO A N 1
ATOM 3491 C CA . PRO A 1 462 ? 9.124 5.243 25.348 1.00 91.69 462 PRO A CA 1
ATOM 3492 C C . PRO A 1 462 ? 8.773 6.189 26.500 1.00 91.69 462 PRO A C 1
ATOM 3494 O O . PRO A 1 462 ? 9.518 7.136 26.760 1.00 91.69 462 PRO A O 1
ATOM 3497 N N . PRO A 1 463 ? 7.679 5.928 27.236 1.00 94.44 463 PRO A N 1
ATOM 3498 C CA . PRO A 1 463 ? 7.300 6.795 28.337 1.00 94.44 463 PRO A CA 1
ATOM 3499 C C . PRO A 1 463 ? 8.327 6.698 29.476 1.00 94.44 463 PRO A C 1
ATOM 3501 O O . PRO A 1 463 ? 8.897 5.627 29.716 1.00 94.44 463 PRO A O 1
ATOM 3504 N N . PRO A 1 464 ? 8.551 7.786 30.231 1.00 94.00 464 PRO A N 1
ATOM 3505 C CA . PRO A 1 464 ? 9.619 7.863 31.233 1.00 94.00 464 PRO A CA 1
ATOM 3506 C C . PRO A 1 464 ? 9.461 6.849 32.377 1.00 94.00 464 PRO A C 1
ATOM 3508 O O . PRO A 1 464 ? 10.427 6.506 33.056 1.00 94.00 464 PRO A O 1
ATOM 3511 N N . ASP A 1 465 ? 8.246 6.352 32.595 1.00 94.00 465 ASP A N 1
ATOM 3512 C CA . ASP A 1 465 ? 7.870 5.428 33.661 1.00 94.00 465 ASP A CA 1
ATOM 3513 C C . ASP A 1 465 ? 7.505 4.030 33.148 1.00 94.00 465 ASP A C 1
ATOM 3515 O O . ASP A 1 465 ? 6.892 3.243 33.868 1.00 94.00 465 ASP A O 1
ATOM 3519 N N . TRP A 1 466 ? 7.876 3.700 31.913 1.00 91.75 466 TRP A N 1
ATOM 3520 C CA . TRP A 1 466 ? 7.543 2.423 31.289 1.00 91.75 466 TRP A CA 1
ATOM 3521 C C . TRP A 1 466 ? 7.935 1.188 32.123 1.00 91.75 466 TRP A C 1
ATOM 3523 O O . TRP A 1 466 ? 7.207 0.202 32.134 1.00 91.75 466 TRP A O 1
ATOM 3533 N N . SER A 1 467 ? 9.017 1.251 32.906 1.00 88.94 467 SER A N 1
ATOM 3534 C CA . SER A 1 467 ? 9.438 0.191 33.837 1.00 88.94 467 SER A CA 1
ATOM 3535 C C . SER A 1 467 ? 8.429 -0.081 34.964 1.00 88.94 467 SER A C 1
ATOM 3537 O O . SER A 1 467 ? 8.494 -1.121 35.617 1.00 88.94 467 SER A O 1
ATOM 3539 N N . LEU A 1 468 ? 7.482 0.833 35.191 1.00 93.56 468 LEU A N 1
ATOM 3540 C CA . LEU A 1 468 ? 6.384 0.705 36.149 1.00 93.56 468 LEU A CA 1
ATOM 3541 C C . LEU A 1 468 ? 5.108 0.112 35.522 1.00 93.56 468 LEU A C 1
ATOM 3543 O O . LEU A 1 468 ? 4.127 -0.105 36.239 1.00 93.56 468 LEU A O 1
ATOM 3547 N N . LEU A 1 469 ? 5.094 -0.189 34.215 1.00 94.12 469 LEU A N 1
ATOM 3548 C CA . LEU A 1 469 ? 3.948 -0.777 33.507 1.00 94.12 469 LEU A CA 1
ATOM 3549 C C . LEU A 1 469 ? 3.816 -2.277 33.806 1.00 94.12 469 LEU A C 1
ATOM 3551 O O . LEU A 1 469 ? 4.003 -3.136 32.951 1.00 94.12 469 LEU A O 1
ATOM 3555 N N . THR A 1 470 ? 3.469 -2.602 35.050 1.00 91.12 470 THR A N 1
ATOM 3556 C CA . THR A 1 470 ? 3.383 -3.989 35.548 1.00 91.12 470 THR A CA 1
ATOM 3557 C C . THR A 1 470 ? 2.327 -4.856 34.849 1.00 91.12 470 THR A C 1
ATOM 3559 O O . THR A 1 470 ? 2.434 -6.079 34.888 1.00 91.12 470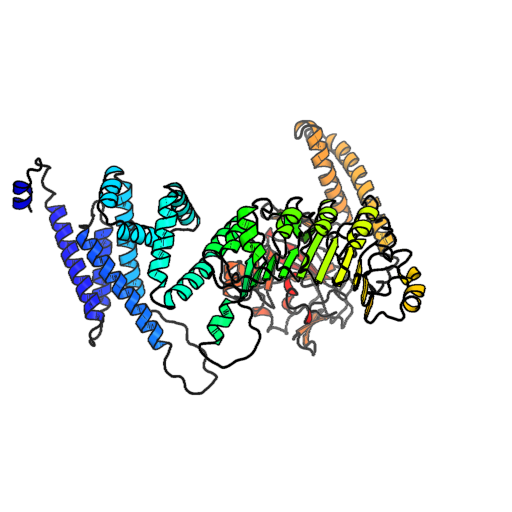 THR A O 1
ATOM 3562 N N . GLY A 1 471 ? 1.327 -4.245 34.202 1.00 93.00 471 GLY A N 1
ATOM 3563 C CA . GLY A 1 471 ? 0.312 -4.939 33.398 1.00 93.00 471 GLY A CA 1
ATOM 3564 C C . GLY A 1 471 ? 0.728 -5.224 31.949 1.00 93.00 471 GLY A C 1
ATOM 3565 O O . GLY A 1 471 ? 0.037 -5.976 31.259 1.00 93.00 471 GLY A O 1
ATOM 3566 N N . LEU A 1 472 ? 1.849 -4.657 31.488 1.00 96.25 472 LEU A N 1
ATOM 3567 C CA . LEU A 1 472 ? 2.283 -4.749 30.100 1.00 96.25 472 LEU A CA 1
ATOM 3568 C C . LEU A 1 472 ? 2.825 -6.150 29.792 1.00 96.25 472 LEU A C 1
ATOM 3570 O O . LEU A 1 472 ? 3.830 -6.592 30.348 1.00 96.25 472 LEU A O 1
ATOM 3574 N N . SER A 1 473 ? 2.160 -6.844 28.873 1.00 96.00 473 SER A N 1
ATOM 3575 C CA . SER A 1 473 ? 2.491 -8.217 28.474 1.00 96.00 473 SER A CA 1
ATOM 3576 C C . SER A 1 473 ? 3.174 -8.304 27.108 1.00 96.00 473 SER A C 1
ATOM 3578 O O . SER A 1 473 ? 3.903 -9.273 26.858 1.00 96.00 473 SER A O 1
ATOM 3580 N N . ALA A 1 474 ? 2.969 -7.294 26.258 1.00 95.44 474 ALA A N 1
ATOM 3581 C CA . ALA A 1 474 ? 3.541 -7.185 24.925 1.00 95.44 474 ALA A CA 1
ATOM 3582 C C . ALA A 1 474 ? 4.047 -5.758 24.649 1.00 95.44 474 ALA A C 1
ATOM 3584 O O . ALA A 1 474 ? 3.356 -4.781 24.938 1.00 95.44 474 ALA A O 1
ATOM 3585 N N . LEU A 1 475 ? 5.247 -5.648 24.080 1.00 94.50 475 LEU A N 1
ATOM 3586 C CA . LEU A 1 475 ? 5.855 -4.387 23.656 1.00 94.50 475 LEU A CA 1
ATOM 3587 C C . LEU A 1 475 ? 6.361 -4.531 22.219 1.00 94.50 475 LEU A C 1
ATOM 3589 O O . LEU A 1 475 ? 7.134 -5.448 21.932 1.00 94.50 475 LEU A O 1
ATOM 3593 N N . ARG A 1 476 ? 5.938 -3.627 21.332 1.00 93.38 476 ARG A N 1
ATOM 3594 C CA . ARG A 1 476 ? 6.398 -3.553 19.941 1.00 93.38 476 ARG A CA 1
ATOM 3595 C C . ARG A 1 476 ? 7.028 -2.193 19.670 1.00 93.38 476 ARG A C 1
ATOM 3597 O O . ARG A 1 476 ? 6.435 -1.172 20.000 1.00 93.38 476 ARG A O 1
ATOM 3604 N N . LEU A 1 477 ? 8.218 -2.191 19.081 1.00 91.06 477 LEU A N 1
ATOM 3605 C CA . LEU A 1 477 ? 9.009 -0.990 18.804 1.00 91.06 477 LEU A CA 1
ATOM 3606 C C . LEU A 1 477 ? 9.451 -1.021 17.329 1.00 91.06 477 LEU A C 1
ATOM 3608 O O . LEU A 1 477 ? 10.109 -1.985 16.922 1.00 91.06 477 LEU A O 1
ATOM 3612 N N . ASN A 1 478 ? 9.043 -0.034 16.516 1.00 84.06 478 ASN A N 1
ATOM 3613 C CA . ASN A 1 478 ? 9.221 -0.082 15.057 1.00 84.06 478 ASN A CA 1
ATOM 3614 C C . ASN A 1 478 ? 9.327 1.285 14.337 1.00 84.06 478 ASN A C 1
ATOM 3616 O O . ASN A 1 478 ? 8.316 1.958 14.165 1.00 84.06 478 ASN A O 1
ATOM 3620 N N . PRO A 1 479 ? 10.463 1.625 13.719 1.00 73.88 479 PRO A N 1
ATOM 3621 C CA . PRO A 1 479 ? 11.829 1.290 14.093 1.00 73.88 479 PRO A CA 1
ATOM 3622 C C . PRO A 1 479 ? 12.312 2.257 15.180 1.00 73.88 479 PRO A C 1
ATOM 3624 O O . PRO A 1 479 ? 11.973 3.435 15.182 1.00 73.88 479 PRO A O 1
ATOM 3627 N N . PHE A 1 480 ? 13.107 1.752 16.119 1.00 68.00 480 PHE A N 1
ATOM 3628 C CA . PHE A 1 480 ? 13.650 2.559 17.205 1.00 68.00 480 PHE A CA 1
ATOM 3629 C C . PHE A 1 480 ? 15.179 2.631 17.076 1.00 68.00 480 PHE A C 1
ATOM 3631 O O . PHE A 1 480 ? 15.800 1.589 16.836 1.00 68.00 480 PHE A O 1
ATOM 3638 N N . PRO A 1 481 ? 15.821 3.807 17.226 1.00 69.12 481 PRO A N 1
ATOM 3639 C CA . PRO A 1 481 ? 17.275 3.910 17.157 1.00 69.12 481 PRO A CA 1
ATOM 3640 C C . PRO A 1 481 ? 17.931 2.977 18.183 1.00 69.12 481 PRO A C 1
ATOM 3642 O O . PRO A 1 481 ? 17.643 3.031 19.382 1.00 69.12 481 PRO A O 1
ATOM 3645 N N . SER A 1 482 ? 18.833 2.108 17.720 1.00 62.41 482 SER A N 1
ATOM 3646 C CA . SER A 1 482 ? 19.402 1.021 18.528 1.00 62.41 482 SER A CA 1
ATOM 3647 C C . SER A 1 482 ? 20.175 1.489 19.764 1.00 62.41 482 SER A C 1
ATOM 3649 O O . SER A 1 482 ? 20.320 0.725 20.720 1.00 62.41 482 SER A O 1
ATOM 3651 N N . GLU A 1 483 ? 20.672 2.729 19.766 1.00 68.94 483 GLU A N 1
ATOM 3652 C CA . GLU A 1 483 ? 21.491 3.281 20.854 1.00 68.94 483 GLU A CA 1
ATOM 3653 C C . GLU A 1 483 ? 20.723 3.370 22.184 1.00 68.94 483 GLU A C 1
ATOM 3655 O O . GLU A 1 483 ? 21.300 3.152 23.250 1.00 68.94 483 GLU A O 1
ATOM 3660 N N . ASN A 1 484 ? 19.401 3.542 22.126 1.00 66.00 484 ASN A N 1
ATOM 3661 C CA . ASN A 1 484 ? 18.541 3.631 23.306 1.00 66.00 484 ASN A CA 1
ATOM 3662 C C . ASN A 1 484 ? 18.013 2.265 23.786 1.00 66.00 484 ASN A C 1
ATOM 3664 O O . ASN A 1 484 ? 17.376 2.172 24.837 1.00 66.00 484 ASN A O 1
ATOM 3668 N N . PHE A 1 485 ? 18.278 1.178 23.051 1.00 68.81 485 PHE A N 1
ATOM 3669 C CA . PHE A 1 485 ? 17.623 -0.110 23.299 1.00 68.81 485 PHE A CA 1
ATOM 3670 C C . PHE A 1 485 ? 18.266 -0.943 24.419 1.00 68.81 485 PHE A C 1
ATOM 3672 O O . PHE A 1 485 ? 17.627 -1.814 25.012 1.00 68.81 485 PHE A O 1
ATOM 3679 N N . SER A 1 486 ? 19.536 -0.683 24.742 1.00 65.75 486 SER A N 1
ATOM 3680 C CA . SER A 1 486 ? 20.317 -1.506 25.682 1.00 65.75 486 SER A CA 1
ATOM 3681 C C . SER A 1 486 ? 19.732 -1.555 27.107 1.00 65.75 486 SER A C 1
ATOM 3683 O O . SER A 1 486 ? 19.976 -2.519 27.835 1.00 65.75 486 SER A O 1
ATOM 3685 N N . GLY A 1 487 ? 18.896 -0.580 27.486 1.00 67.31 487 GLY A N 1
ATOM 3686 C CA . GLY A 1 487 ? 18.163 -0.570 28.758 1.00 67.31 487 GLY A CA 1
ATOM 3687 C C . GLY A 1 487 ? 16.820 -1.317 28.756 1.00 67.31 487 GLY A C 1
ATOM 3688 O O . GLY A 1 487 ? 16.395 -1.772 29.816 1.00 67.31 487 GLY A O 1
ATOM 3689 N N . VAL A 1 488 ? 16.172 -1.500 27.595 1.00 71.00 488 VAL A N 1
ATOM 3690 C CA . VAL A 1 488 ? 14.779 -1.993 27.489 1.00 71.00 488 VAL A CA 1
ATOM 3691 C C . VAL A 1 488 ? 14.633 -3.386 28.097 1.00 71.00 488 VAL A C 1
ATOM 3693 O O . VAL A 1 488 ? 13.778 -3.632 28.944 1.00 71.00 488 VAL A O 1
ATOM 3696 N N . SER A 1 489 ? 15.493 -4.317 27.674 1.00 65.62 489 SER A N 1
ATOM 3697 C CA . SER A 1 489 ? 15.337 -5.738 28.002 1.00 65.62 489 SER A CA 1
ATOM 3698 C C . SER A 1 489 ? 15.507 -6.032 29.495 1.00 65.62 489 SER A C 1
ATOM 3700 O O . SER A 1 489 ? 15.036 -7.071 29.952 1.00 65.62 489 SER A O 1
ATOM 3702 N N . MET A 1 490 ? 16.167 -5.154 30.259 1.00 71.88 490 MET A N 1
ATOM 3703 C CA . MET A 1 490 ? 16.346 -5.335 31.704 1.00 71.88 490 MET A CA 1
ATOM 3704 C C . MET A 1 490 ? 15.189 -4.762 32.531 1.00 71.88 490 MET A C 1
ATOM 3706 O O . MET A 1 490 ? 15.031 -5.141 33.689 1.00 71.88 490 MET A O 1
ATOM 3710 N N . SER A 1 491 ? 14.368 -3.878 31.959 1.00 78.62 491 SER A N 1
ATOM 3711 C CA . SER A 1 491 ? 13.297 -3.186 32.686 1.00 78.62 491 SER A CA 1
ATOM 3712 C C . SER A 1 491 ? 11.985 -3.971 32.785 1.00 78.62 491 SER A C 1
ATOM 3714 O O . SER A 1 491 ? 11.126 -3.588 33.575 1.00 78.62 491 SER A O 1
ATOM 3716 N N . PHE A 1 492 ? 11.826 -5.077 32.048 1.00 81.94 492 PHE A N 1
ATOM 3717 C CA . PHE A 1 492 ? 10.550 -5.793 31.947 1.00 81.94 492 PHE A CA 1
ATOM 3718 C C . PHE A 1 492 ? 10.666 -7.307 32.172 1.00 81.94 492 PHE A C 1
ATOM 3720 O O . PHE A 1 492 ? 10.580 -8.091 31.225 1.00 81.94 492 PHE A O 1
ATOM 3727 N N . PRO A 1 493 ? 10.778 -7.767 33.428 1.00 81.19 493 PRO A N 1
ATOM 3728 C CA . PRO A 1 493 ? 10.809 -9.200 33.726 1.00 81.19 493 PRO A CA 1
ATOM 3729 C C . PRO A 1 493 ? 9.487 -9.930 33.412 1.00 81.19 493 PRO A C 1
ATOM 3731 O O . PRO A 1 493 ? 9.459 -11.158 33.421 1.00 81.19 493 PRO A O 1
ATOM 3734 N N . HIS A 1 494 ? 8.392 -9.201 33.159 1.00 86.25 494 HIS A N 1
ATOM 3735 C CA . HIS A 1 494 ? 7.051 -9.758 32.929 1.00 86.25 494 HIS A CA 1
ATOM 3736 C C . HIS A 1 494 ? 6.588 -9.732 31.463 1.00 86.25 494 HIS A C 1
ATOM 3738 O O . HIS A 1 494 ? 5.528 -10.283 31.164 1.00 86.25 494 HIS A O 1
ATOM 3744 N N . LEU A 1 495 ? 7.358 -9.129 30.547 1.00 91.12 495 LEU A N 1
ATOM 3745 C CA . LEU A 1 495 ? 7.000 -9.115 29.128 1.00 91.12 495 LEU A CA 1
ATOM 3746 C C . LEU A 1 495 ? 7.040 -10.538 28.562 1.00 91.12 495 LEU A C 1
ATOM 3748 O O . LEU A 1 495 ? 8.062 -11.220 28.603 1.00 91.12 495 LEU A O 1
ATOM 3752 N N . THR A 1 496 ? 5.917 -10.975 27.998 1.00 91.94 496 THR A N 1
ATOM 3753 C CA . THR A 1 496 ? 5.807 -12.273 27.311 1.00 91.94 496 THR A CA 1
ATOM 3754 C C . THR A 1 496 ? 6.174 -12.177 25.836 1.00 91.94 496 THR A C 1
ATOM 3756 O O . THR A 1 496 ? 6.507 -13.184 25.211 1.00 91.94 496 THR A O 1
ATOM 3759 N N . ARG A 1 497 ? 6.107 -10.966 25.277 1.00 90.06 497 ARG A N 1
ATOM 3760 C CA . ARG A 1 497 ? 6.363 -10.682 23.871 1.00 90.06 497 ARG A CA 1
ATOM 3761 C C . ARG A 1 497 ? 7.083 -9.344 23.742 1.00 90.06 497 ARG A C 1
ATOM 3763 O O . ARG A 1 497 ? 6.567 -8.320 24.178 1.00 90.06 497 ARG A O 1
ATOM 3770 N N . LEU A 1 498 ? 8.264 -9.370 23.140 1.00 90.00 498 LEU A N 1
ATOM 3771 C CA . LEU A 1 498 ? 9.010 -8.182 22.744 1.00 90.00 498 LEU A CA 1
ATOM 3772 C C . LEU A 1 498 ? 9.283 -8.297 21.247 1.00 90.00 498 LEU A C 1
ATOM 3774 O O . LEU A 1 498 ? 9.995 -9.204 20.817 1.00 90.00 498 LEU A O 1
ATOM 3778 N N . GLU A 1 499 ? 8.689 -7.403 20.469 1.00 88.50 499 GLU A N 1
ATOM 3779 C CA . GLU A 1 499 ? 8.880 -7.324 19.025 1.00 88.50 499 GLU A CA 1
ATOM 3780 C C . GLU A 1 499 ? 9.680 -6.066 18.697 1.00 88.50 499 GLU A C 1
ATOM 3782 O O . GLU A 1 499 ? 9.302 -4.955 19.064 1.00 88.50 499 GLU A O 1
ATOM 3787 N N . HIS A 1 500 ? 10.799 -6.247 18.003 1.00 82.88 500 HIS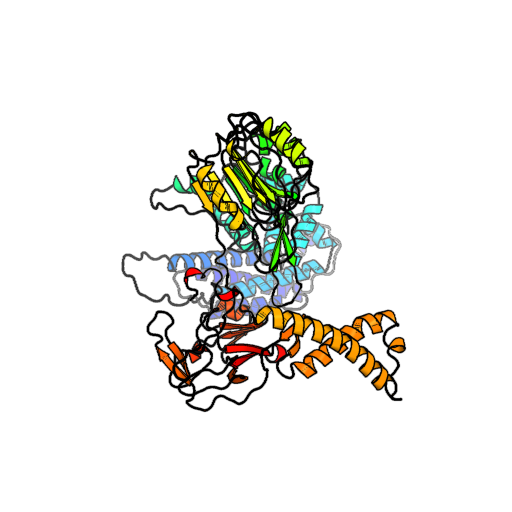 A N 1
ATOM 3788 C CA . HIS A 1 500 ? 11.615 -5.148 17.514 1.00 82.88 500 HIS A CA 1
ATOM 3789 C C . HIS A 1 500 ? 11.940 -5.396 16.048 1.00 82.88 500 HIS A C 1
ATOM 3791 O O . HIS A 1 500 ? 12.642 -6.357 15.715 1.00 82.88 500 HIS A O 1
ATOM 3797 N N . THR A 1 501 ? 11.419 -4.546 15.170 1.00 75.94 501 THR A N 1
ATOM 3798 C CA . THR A 1 501 ? 11.768 -4.581 13.752 1.00 75.94 501 THR A CA 1
ATOM 3799 C C . THR A 1 501 ? 13.046 -3.776 13.572 1.00 75.94 501 THR A C 1
ATOM 3801 O O . THR A 1 501 ? 13.029 -2.550 13.542 1.00 75.94 501 THR A O 1
ATOM 3804 N N . PHE A 1 502 ? 14.179 -4.473 13.486 1.00 66.44 502 PHE A N 1
ATOM 3805 C CA . PHE A 1 502 ? 15.392 -3.861 12.956 1.00 66.44 502 PHE A CA 1
ATOM 3806 C C . PHE A 1 502 ? 15.207 -3.699 11.454 1.00 66.44 502 PHE A C 1
ATOM 3808 O O . PHE A 1 502 ? 15.111 -4.699 10.738 1.00 66.44 502 PHE A O 1
ATOM 3815 N N . GLU A 1 503 ? 15.200 -2.461 10.972 1.00 54.16 503 GLU A N 1
ATOM 3816 C CA . GLU A 1 503 ? 15.560 -2.231 9.583 1.00 54.16 503 GLU A CA 1
ATOM 3817 C C . GLU A 1 503 ? 17.060 -2.560 9.482 1.00 54.16 503 GLU A C 1
ATOM 3819 O O . GLU A 1 503 ? 17.865 -1.953 10.201 1.00 54.16 503 GLU A O 1
ATOM 3824 N N . PRO A 1 504 ? 17.472 -3.591 8.719 1.00 51.03 504 PRO A N 1
ATOM 3825 C CA . PRO A 1 504 ? 18.887 -3.859 8.536 1.00 51.03 504 PRO A CA 1
ATOM 3826 C C . PRO A 1 504 ? 19.474 -2.602 7.908 1.00 51.03 504 PRO A C 1
ATOM 3828 O O . PRO A 1 504 ? 19.082 -2.255 6.796 1.00 51.03 504 PRO A O 1
ATOM 3831 N N . GLN A 1 505 ? 20.359 -1.906 8.630 1.00 46.22 505 GLN A N 1
ATOM 3832 C CA . GLN A 1 505 ? 21.059 -0.740 8.103 1.00 46.22 505 GLN A CA 1
ATOM 3833 C C . GLN A 1 505 ? 21.653 -1.137 6.750 1.00 46.22 505 GLN A C 1
ATOM 3835 O O . GLN A 1 505 ? 22.638 -1.876 6.687 1.00 46.22 505 GLN A O 1
ATOM 3840 N N . MET A 1 506 ? 21.028 -0.692 5.656 1.00 45.56 506 MET A N 1
ATOM 3841 C CA . MET A 1 506 ? 21.676 -0.707 4.359 1.00 45.56 506 MET A CA 1
ATOM 3842 C C . MET A 1 506 ? 22.831 0.263 4.514 1.00 45.56 506 MET A C 1
ATOM 3844 O O . MET A 1 506 ? 22.619 1.471 4.555 1.00 45.56 506 MET A O 1
ATOM 3848 N N . GLU A 1 507 ? 24.030 -0.287 4.694 1.00 39.66 507 GLU A N 1
ATOM 3849 C CA . GLU A 1 507 ? 25.291 0.435 4.756 1.00 39.66 507 GLU A CA 1
ATOM 3850 C C . GLU A 1 507 ? 25.332 1.396 3.560 1.00 39.66 507 GLU A C 1
ATOM 3852 O O . GLU A 1 507 ? 25.566 0.993 2.416 1.00 39.66 507 GLU A O 1
ATOM 3857 N N . GLN A 1 508 ? 24.967 2.659 3.807 1.00 42.25 508 GLN A N 1
ATOM 3858 C CA . GLN A 1 508 ? 24.834 3.660 2.762 1.00 42.25 508 GLN A CA 1
ATOM 3859 C C . GLN A 1 508 ? 26.210 3.812 2.125 1.00 42.25 508 GLN A C 1
ATOM 3861 O O . GLN A 1 508 ? 27.161 4.267 2.764 1.00 42.25 508 GLN A O 1
ATOM 3866 N N . GLN A 1 509 ? 26.344 3.399 0.863 1.00 41.12 509 GLN A N 1
ATOM 3867 C CA . GLN A 1 509 ? 27.610 3.554 0.165 1.00 41.12 509 GLN A CA 1
ATOM 3868 C C . GLN A 1 509 ? 27.943 5.055 0.108 1.00 41.12 509 GLN A C 1
ATOM 3870 O O . GLN A 1 509 ? 27.137 5.829 -0.420 1.00 41.12 509 GLN A O 1
ATOM 3875 N N . PRO A 1 510 ? 29.134 5.489 0.561 1.00 43.56 510 PRO A N 1
ATOM 3876 C CA . PRO A 1 510 ? 29.506 6.907 0.669 1.00 43.56 510 PRO A CA 1
ATOM 3877 C C . PRO A 1 510 ? 29.444 7.699 -0.656 1.00 43.56 510 PRO A C 1
ATOM 3879 O O . PRO A 1 510 ? 29.552 8.922 -0.664 1.00 43.56 510 PRO A O 1
ATOM 3882 N N . GLY A 1 511 ? 29.217 7.034 -1.795 1.00 52.28 511 GLY A N 1
ATOM 3883 C CA . GLY A 1 511 ? 28.987 7.675 -3.090 1.00 52.28 511 GLY A CA 1
ATOM 3884 C C . GLY A 1 511 ? 27.573 8.233 -3.323 1.00 52.28 511 GLY A C 1
ATOM 3885 O O . GLY A 1 511 ? 27.395 8.990 -4.278 1.00 52.28 511 GLY A O 1
ATOM 3886 N N . GLN A 1 512 ? 26.562 7.884 -2.518 1.00 42.84 512 GLN A N 1
ATOM 3887 C CA . GLN A 1 512 ? 25.167 8.268 -2.795 1.00 42.84 512 GLN A CA 1
ATOM 3888 C C . GLN A 1 512 ? 24.848 9.699 -2.326 1.00 42.84 512 GLN A C 1
ATOM 3890 O O . GLN A 1 512 ? 24.340 10.491 -3.118 1.00 42.84 512 GLN A O 1
ATOM 3895 N N . GLN A 1 513 ? 25.286 10.087 -1.123 1.00 46.41 513 GLN A N 1
ATOM 3896 C CA . GLN A 1 513 ? 25.176 11.462 -0.600 1.00 46.41 513 GLN A CA 1
ATOM 3897 C C . GLN A 1 513 ? 25.906 12.489 -1.484 1.00 46.41 513 GLN A C 1
ATOM 3899 O O . GLN A 1 513 ? 25.404 13.580 -1.764 1.00 46.41 513 GLN A O 1
ATOM 3904 N N . GLN A 1 514 ? 27.084 12.114 -1.993 1.00 56.44 514 GLN A N 1
ATOM 3905 C CA . GLN A 1 514 ? 27.883 12.972 -2.865 1.00 56.44 514 GLN A CA 1
ATOM 3906 C C . GLN A 1 514 ? 27.211 13.192 -4.232 1.00 56.44 514 GLN A C 1
ATOM 3908 O O . GLN A 1 514 ? 27.338 14.270 -4.811 1.00 56.44 514 GLN A O 1
ATOM 3913 N N . ARG A 1 515 ? 26.443 12.211 -4.730 1.00 53.53 515 ARG A N 1
ATOM 3914 C CA . ARG A 1 515 ? 25.640 12.349 -5.955 1.00 53.53 515 ARG A CA 1
ATOM 3915 C C . ARG A 1 515 ? 24.423 13.244 -5.754 1.00 53.53 515 ARG A C 1
ATOM 3917 O O . ARG A 1 515 ? 24.144 14.048 -6.638 1.00 53.53 515 ARG A O 1
ATOM 3924 N N . THR A 1 516 ? 23.740 13.159 -4.614 1.00 46.66 516 THR A N 1
ATOM 3925 C CA . THR A 1 516 ? 22.584 14.021 -4.316 1.00 46.66 516 THR A CA 1
ATOM 3926 C C . THR A 1 516 ? 23.004 15.490 -4.247 1.00 46.66 516 THR A C 1
ATOM 3928 O O . THR A 1 516 ? 22.425 16.325 -4.935 1.00 46.66 516 THR A O 1
ATOM 3931 N N . LEU A 1 517 ? 24.102 15.801 -3.546 1.00 57.16 517 LEU A N 1
ATOM 3932 C CA . LEU A 1 517 ? 24.666 17.158 -3.497 1.00 57.16 517 LEU A CA 1
ATOM 3933 C C . LEU A 1 517 ? 25.113 17.672 -4.878 1.00 57.16 517 LEU A C 1
ATOM 3935 O O . LEU A 1 517 ? 24.892 18.839 -5.207 1.00 57.16 517 LEU A O 1
ATOM 3939 N N . GLN A 1 518 ? 25.704 16.809 -5.712 1.00 59.53 518 GLN A N 1
ATOM 3940 C CA . GLN A 1 518 ? 26.081 17.161 -7.086 1.00 59.53 518 GLN A CA 1
ATOM 3941 C C . GLN A 1 518 ? 24.862 17.435 -7.979 1.00 59.53 518 GLN A C 1
ATOM 3943 O O . GLN A 1 518 ? 24.908 18.354 -8.797 1.00 59.53 518 GLN A O 1
ATOM 3948 N N . LEU A 1 519 ? 23.767 16.686 -7.816 1.00 50.12 519 LEU A N 1
ATOM 3949 C CA . LEU A 1 519 ? 22.530 16.875 -8.578 1.00 50.12 519 LEU A CA 1
ATOM 3950 C C . LEU A 1 519 ? 21.792 18.158 -8.173 1.00 50.12 519 LEU A C 1
ATOM 3952 O O . LEU A 1 519 ? 21.356 18.897 -9.053 1.00 50.12 519 LEU A O 1
ATOM 3956 N N . SER A 1 520 ? 21.729 18.480 -6.878 1.00 48.41 520 SER A N 1
ATOM 3957 C CA . SER A 1 520 ? 21.118 19.723 -6.383 1.00 48.41 520 SER A CA 1
ATOM 3958 C C . SER A 1 520 ? 21.892 20.964 -6.844 1.00 48.41 520 SER A C 1
ATOM 3960 O O . SER A 1 520 ? 21.303 21.934 -7.327 1.00 48.41 520 SER A O 1
ATOM 3962 N N . ALA A 1 521 ? 23.228 20.917 -6.785 1.00 57.00 521 ALA A N 1
ATOM 3963 C CA . ALA A 1 521 ? 24.086 21.989 -7.290 1.00 57.00 521 ALA A CA 1
ATOM 3964 C C . ALA A 1 521 ? 23.984 22.146 -8.819 1.00 57.00 521 ALA A C 1
ATOM 3966 O O . ALA A 1 521 ? 23.975 23.270 -9.332 1.00 57.00 521 ALA A O 1
ATOM 3967 N N . ALA A 1 522 ? 23.859 21.034 -9.553 1.00 54.16 522 ALA A N 1
ATOM 3968 C CA . ALA A 1 522 ? 23.610 21.058 -10.988 1.00 54.16 522 ALA A CA 1
ATOM 3969 C C . ALA A 1 522 ? 22.244 21.685 -11.301 1.00 54.16 522 ALA A C 1
ATOM 3971 O O . ALA A 1 522 ? 22.185 22.591 -12.123 1.00 54.16 522 ALA A O 1
ATOM 3972 N N . ALA A 1 523 ? 21.167 21.298 -10.613 1.00 49.28 523 ALA A N 1
ATOM 3973 C CA . ALA A 1 523 ? 19.831 21.858 -10.829 1.00 49.28 523 ALA A CA 1
ATOM 3974 C C . ALA A 1 523 ? 19.785 23.384 -10.614 1.00 49.28 523 ALA A C 1
ATOM 3976 O O . ALA A 1 523 ? 19.267 24.110 -11.466 1.00 49.28 523 ALA A O 1
ATOM 3977 N N . ALA A 1 524 ? 20.402 23.889 -9.538 1.00 53.94 524 ALA A N 1
ATOM 3978 C CA . ALA A 1 524 ? 20.484 25.327 -9.267 1.00 53.94 524 ALA A CA 1
ATOM 3979 C C . ALA A 1 524 ? 21.302 26.075 -10.338 1.00 53.94 524 ALA A C 1
ATOM 3981 O O . ALA A 1 524 ? 20.908 27.145 -10.811 1.00 53.94 524 ALA A O 1
ATOM 3982 N N . SER A 1 525 ? 22.411 25.476 -10.782 1.00 53.59 525 SER A N 1
ATOM 3983 C CA . SER A 1 525 ? 23.259 26.037 -11.839 1.00 53.59 525 SER A CA 1
ATOM 3984 C C . SER A 1 525 ? 22.540 26.066 -13.192 1.00 53.59 525 SER A C 1
ATOM 3986 O O . SER A 1 525 ? 22.643 27.048 -13.922 1.00 53.59 525 SER A O 1
ATOM 3988 N N . LEU A 1 526 ? 21.768 25.025 -13.518 1.00 48.62 526 LEU A N 1
ATOM 3989 C CA . LEU A 1 526 ? 20.993 24.920 -14.756 1.00 48.62 526 LEU A CA 1
ATOM 3990 C C . LEU A 1 526 ? 19.797 25.889 -14.778 1.00 48.62 526 LEU A C 1
ATOM 3992 O O . LEU A 1 526 ? 19.491 26.431 -15.839 1.00 48.62 526 LEU A O 1
ATOM 3996 N N . GLY A 1 527 ? 19.188 26.190 -13.624 1.00 51.06 527 GLY A N 1
ATOM 3997 C CA . GLY A 1 527 ? 18.192 27.262 -13.494 1.00 51.06 527 GLY A CA 1
ATOM 3998 C C . GLY A 1 527 ? 18.768 28.648 -13.820 1.00 51.06 527 GLY A C 1
ATOM 3999 O O . GLY A 1 527 ? 18.169 29.409 -14.584 1.00 51.06 527 GLY A O 1
ATOM 4000 N N . GLY A 1 528 ? 19.975 28.951 -13.325 1.00 58.00 528 GLY A N 1
ATOM 4001 C CA . GLY A 1 528 ? 20.685 30.197 -13.641 1.00 58.00 528 GLY A CA 1
ATOM 4002 C C . GLY A 1 528 ? 21.140 30.291 -15.104 1.00 58.00 528 GLY A C 1
ATOM 4003 O O . GLY A 1 528 ? 20.987 31.332 -15.746 1.00 58.00 528 GLY A O 1
ATOM 4004 N N . LEU A 1 529 ? 21.649 29.190 -15.665 1.00 48.72 529 LEU A N 1
ATOM 4005 C CA . LEU A 1 529 ? 22.106 29.118 -17.059 1.00 48.72 529 LEU A CA 1
ATOM 4006 C C . LEU A 1 529 ? 20.934 29.196 -18.045 1.00 48.72 529 LEU A C 1
ATOM 4008 O O . LEU A 1 529 ? 21.045 29.835 -19.090 1.00 48.72 529 LEU A O 1
ATOM 4012 N N . GLY A 1 530 ? 19.790 28.621 -17.673 1.00 47.75 530 GLY A N 1
ATOM 4013 C CA . GLY A 1 530 ? 18.527 28.763 -18.379 1.00 47.75 530 GLY A CA 1
ATOM 4014 C C . GLY A 1 530 ? 18.122 30.223 -18.560 1.00 47.75 530 GLY A C 1
ATOM 4015 O O . GLY A 1 530 ? 17.934 30.682 -19.688 1.00 47.75 530 GLY A O 1
ATOM 4016 N N . ALA A 1 531 ? 18.056 30.976 -17.459 1.00 53.97 531 ALA A N 1
ATOM 4017 C CA . ALA A 1 531 ? 17.715 32.397 -17.488 1.00 53.97 531 ALA A CA 1
ATOM 4018 C C . ALA A 1 531 ? 18.679 33.222 -18.368 1.00 53.97 531 ALA A C 1
ATOM 4020 O O . ALA A 1 531 ? 18.240 34.086 -19.129 1.00 53.97 531 ALA A O 1
ATOM 4021 N N . ALA A 1 532 ? 19.982 32.919 -18.323 1.00 54.09 532 ALA A N 1
ATOM 4022 C CA . ALA A 1 532 ? 20.999 33.605 -19.121 1.00 54.09 532 ALA A CA 1
ATOM 4023 C C . ALA A 1 532 ? 20.925 33.275 -20.627 1.00 54.09 532 ALA A C 1
ATOM 4025 O O . ALA A 1 532 ? 21.025 34.173 -21.464 1.00 54.09 532 ALA A O 1
ATOM 4026 N N . VAL A 1 533 ? 20.717 32.003 -20.991 1.00 49.31 533 VAL A N 1
ATOM 4027 C CA . VAL A 1 533 ? 20.576 31.568 -22.394 1.00 49.31 533 VAL A CA 1
ATOM 4028 C C . VAL A 1 533 ? 19.303 32.132 -23.017 1.00 49.31 533 VAL A C 1
ATOM 4030 O O . VAL A 1 533 ? 19.329 32.574 -24.165 1.00 49.31 533 VAL A O 1
ATOM 4033 N N . TYR A 1 534 ? 18.206 32.188 -22.259 1.00 50.28 534 TYR A N 1
ATOM 4034 C CA . TYR A 1 534 ? 16.975 32.818 -22.723 1.00 50.28 534 TYR A CA 1
ATOM 4035 C C . TYR A 1 534 ? 17.172 34.315 -23.004 1.00 50.28 534 TYR A C 1
ATOM 4037 O O . TYR A 1 534 ? 16.812 34.781 -24.083 1.00 50.28 534 TYR A O 1
ATOM 4045 N N . ALA A 1 535 ? 17.822 35.045 -22.089 1.00 56.25 535 ALA A N 1
ATOM 4046 C CA . ALA A 1 535 ? 18.144 36.461 -22.275 1.00 56.25 535 ALA A CA 1
ATOM 4047 C C . ALA A 1 535 ? 19.027 36.713 -23.515 1.00 56.25 535 ALA A C 1
ATOM 4049 O O . ALA A 1 535 ? 18.831 37.693 -24.238 1.00 56.25 535 ALA A O 1
ATOM 4050 N N . ALA A 1 536 ? 19.966 35.805 -23.801 1.00 56.62 536 ALA A N 1
ATOM 4051 C CA . ALA A 1 536 ? 20.809 35.873 -24.990 1.00 56.62 536 ALA A CA 1
ATOM 4052 C C . ALA A 1 536 ? 20.032 35.566 -26.284 1.00 56.62 536 ALA A C 1
ATOM 4054 O O . ALA A 1 536 ? 20.202 36.266 -27.280 1.00 56.62 536 ALA A O 1
ATOM 4055 N N . LEU A 1 537 ? 19.147 34.566 -26.290 1.00 46.34 537 LEU A N 1
ATOM 4056 C CA . LEU A 1 537 ? 18.349 34.204 -27.470 1.00 46.34 537 LEU A CA 1
ATOM 4057 C C . LEU A 1 537 ? 17.241 35.224 -27.774 1.00 46.34 537 LEU A C 1
ATOM 4059 O O . LEU A 1 537 ? 16.981 35.498 -28.944 1.00 46.34 537 LEU A O 1
ATOM 4063 N N . SER A 1 538 ? 16.659 35.864 -26.754 1.00 48.62 538 SER A N 1
ATOM 4064 C CA . SER A 1 538 ? 15.684 36.954 -26.921 1.00 48.62 538 SER A CA 1
ATOM 4065 C C . SER A 1 538 ? 16.284 38.248 -27.482 1.00 48.62 538 SER A C 1
ATOM 4067 O O . SER A 1 538 ? 15.549 39.183 -27.781 1.00 48.62 538 SER A O 1
ATOM 4069 N N . SER A 1 539 ? 17.612 38.323 -27.628 1.00 51.75 539 SER A N 1
ATOM 4070 C CA . SER A 1 539 ? 18.283 39.444 -28.297 1.00 51.75 539 SER A CA 1
ATOM 4071 C C . SER A 1 539 ? 18.300 39.318 -29.830 1.00 51.75 539 SER A C 1
ATOM 4073 O O . SER A 1 539 ? 18.728 40.247 -30.515 1.00 51.75 539 SER A O 1
ATOM 4075 N N . GLN A 1 540 ? 17.825 38.194 -30.390 1.00 53.50 540 GLN A N 1
ATOM 4076 C CA . GLN A 1 540 ? 17.700 38.020 -31.837 1.00 53.50 540 GLN A CA 1
ATOM 4077 C C . GLN A 1 540 ? 16.366 38.574 -32.373 1.00 53.50 540 GLN A C 1
ATOM 4079 O O . GLN A 1 540 ? 15.315 38.304 -31.797 1.00 53.50 540 GLN A O 1
ATOM 4084 N N . PRO A 1 541 ? 16.364 39.277 -33.524 1.00 53.66 541 PRO A N 1
ATOM 4085 C CA . PRO A 1 541 ? 15.206 40.030 -34.024 1.00 53.66 541 PRO A CA 1
ATOM 4086 C C . PRO A 1 541 ? 14.026 39.183 -34.543 1.00 53.66 541 PRO A C 1
ATOM 4088 O O . PRO A 1 541 ? 13.073 39.745 -35.072 1.00 53.66 541 PRO A O 1
ATOM 4091 N N . GLN A 1 542 ? 14.075 37.851 -34.436 1.00 48.69 542 GLN A N 1
ATOM 4092 C CA . GLN A 1 542 ? 13.055 36.944 -34.988 1.00 48.69 542 GLN A CA 1
ATOM 4093 C C . GLN A 1 542 ? 12.252 36.171 -33.933 1.00 48.69 542 GLN A C 1
ATOM 4095 O O . GLN A 1 542 ? 11.342 35.429 -34.298 1.00 48.69 542 GLN A O 1
ATOM 4100 N N . LEU A 1 543 ? 12.548 36.337 -32.641 1.00 41.88 543 LEU A N 1
ATOM 4101 C CA . LEU A 1 543 ? 11.766 35.731 -31.563 1.00 41.88 543 LEU A CA 1
ATOM 4102 C C . LEU A 1 543 ? 10.994 36.835 -30.826 1.00 41.88 543 LEU A C 1
ATOM 4104 O O . LEU A 1 543 ? 11.628 37.775 -30.346 1.00 41.88 543 LEU A O 1
ATOM 4108 N N . PRO A 1 544 ? 9.650 36.766 -30.736 1.00 53.69 544 PRO A N 1
ATOM 4109 C CA . PRO A 1 544 ? 8.892 37.742 -29.965 1.00 53.69 544 PRO A CA 1
ATOM 4110 C C . PRO A 1 544 ? 9.297 37.658 -28.482 1.00 53.69 544 PRO A C 1
ATOM 4112 O O . PRO A 1 544 ? 9.553 36.558 -27.976 1.00 53.69 544 PRO A O 1
ATOM 4115 N N . PRO A 1 545 ? 9.383 38.790 -27.765 1.00 57.41 545 PRO A N 1
ATOM 4116 C CA . PRO A 1 545 ? 9.728 38.788 -26.350 1.00 57.41 545 PRO A CA 1
ATOM 4117 C C . PRO A 1 545 ? 8.699 37.969 -25.553 1.00 57.41 545 PRO A C 1
ATOM 4119 O O . PRO A 1 545 ? 7.499 38.067 -25.793 1.00 57.41 545 PRO A O 1
ATOM 4122 N N . LEU A 1 546 ? 9.159 37.152 -24.590 1.00 44.78 546 LEU A N 1
ATOM 4123 C CA . LEU A 1 546 ? 8.313 36.194 -23.842 1.00 44.78 546 LEU A CA 1
ATOM 4124 C C . LEU A 1 546 ? 7.085 36.870 -23.216 1.00 44.78 546 LEU A C 1
ATOM 4126 O O . LEU A 1 546 ? 6.025 36.260 -23.158 1.00 44.78 546 LEU A O 1
ATOM 4130 N N . SER A 1 547 ? 7.231 38.139 -22.823 1.00 51.81 547 SER A N 1
ATOM 4131 C CA . SER A 1 547 ? 6.179 39.004 -22.286 1.00 51.81 547 SER A CA 1
ATOM 4132 C C . SER A 1 547 ? 4.990 39.235 -23.225 1.00 51.81 547 SER A C 1
ATOM 4134 O O . SER A 1 547 ? 3.925 39.615 -22.744 1.00 51.81 547 SER A O 1
ATOM 4136 N N . GLU A 1 548 ? 5.156 39.041 -24.536 1.00 55.88 548 GLU A N 1
ATOM 4137 C CA . GLU A 1 548 ? 4.100 39.210 -25.544 1.00 55.88 548 GLU A CA 1
ATOM 4138 C C . GLU A 1 548 ? 3.329 37.914 -25.836 1.00 55.88 548 GLU A C 1
ATOM 4140 O O . GLU A 1 548 ? 2.163 37.974 -26.215 1.00 55.88 548 GLU A O 1
ATOM 4145 N N . VAL A 1 549 ? 3.944 36.742 -25.641 1.00 52.66 549 VAL A N 1
ATOM 4146 C CA . VAL A 1 549 ? 3.321 35.430 -25.928 1.00 52.66 549 VAL A CA 1
ATOM 4147 C C . VAL A 1 549 ? 2.671 34.829 -24.682 1.00 52.66 549 VAL A C 1
ATOM 4149 O O . VAL A 1 549 ? 1.655 34.141 -24.756 1.00 52.66 549 VAL A O 1
ATOM 4152 N N . ALA A 1 550 ? 3.240 35.113 -23.519 1.00 47.25 550 ALA A N 1
ATOM 4153 C CA . ALA A 1 550 ? 2.747 34.687 -22.230 1.00 47.25 550 ALA A CA 1
ATOM 4154 C C . ALA A 1 550 ? 2.964 35.880 -21.298 1.00 47.25 550 ALA A C 1
ATOM 4156 O O . ALA A 1 550 ? 4.102 36.304 -21.116 1.00 47.25 550 ALA A O 1
ATOM 4157 N N . GLY A 1 551 ? 1.898 36.471 -20.740 1.00 52.12 551 GLY A N 1
ATOM 4158 C CA . GLY A 1 551 ? 2.044 37.613 -19.825 1.00 52.12 551 GLY A CA 1
ATOM 4159 C C . GLY A 1 551 ? 3.152 37.348 -18.788 1.00 52.12 551 GLY A C 1
ATOM 4160 O O . GLY A 1 551 ? 3.385 36.187 -18.460 1.00 52.12 551 GLY A O 1
ATOM 4161 N N . PRO A 1 552 ? 3.861 38.365 -18.272 1.00 56.94 552 PRO A N 1
ATOM 4162 C CA . PRO A 1 552 ? 5.147 38.215 -17.570 1.00 56.94 552 PRO A CA 1
ATOM 4163 C C . PRO A 1 552 ? 5.184 37.148 -16.454 1.00 56.94 552 PRO A C 1
ATOM 4165 O O . PRO A 1 552 ? 6.233 36.563 -16.200 1.00 56.94 552 PRO A O 1
ATOM 4168 N N . ALA A 1 553 ? 4.040 36.826 -15.844 1.00 51.28 553 ALA A N 1
ATOM 4169 C CA . ALA A 1 553 ? 3.890 35.705 -14.916 1.00 51.28 553 ALA A CA 1
ATOM 4170 C C . ALA A 1 553 ? 3.959 34.310 -15.584 1.00 51.28 553 ALA A C 1
ATOM 4172 O O . ALA A 1 553 ? 4.628 33.417 -15.077 1.00 51.28 553 ALA A O 1
ATOM 4173 N N . ALA A 1 554 ? 3.320 34.110 -16.737 1.00 46.53 554 ALA A N 1
ATOM 4174 C CA . ALA A 1 554 ? 3.318 32.848 -17.481 1.00 46.53 554 ALA A CA 1
ATOM 4175 C C . ALA A 1 554 ? 4.669 32.562 -18.169 1.00 46.53 554 ALA A C 1
ATOM 4177 O O . ALA A 1 554 ? 5.083 31.407 -18.259 1.00 46.53 554 ALA A O 1
ATOM 4178 N N . ALA A 1 555 ? 5.404 33.607 -18.564 1.00 49.78 555 ALA A N 1
ATOM 4179 C CA . ALA A 1 555 ? 6.783 33.499 -19.038 1.00 49.78 555 ALA A CA 1
ATOM 4180 C C . ALA A 1 555 ? 7.750 32.972 -17.963 1.00 49.78 555 ALA A C 1
ATOM 4182 O O . ALA A 1 555 ? 8.593 32.121 -18.248 1.00 49.78 555 ALA A O 1
ATOM 4183 N N . ALA A 1 556 ? 7.604 33.446 -16.723 1.00 54.69 556 ALA A N 1
ATOM 4184 C CA . ALA A 1 556 ? 8.390 32.973 -15.587 1.00 54.69 556 ALA A CA 1
ATOM 4185 C C . ALA A 1 556 ? 7.977 31.555 -15.148 1.00 54.69 556 ALA A C 1
ATOM 4187 O O . ALA A 1 556 ? 8.842 30.735 -14.845 1.00 54.69 556 ALA A O 1
ATOM 4188 N N . LEU A 1 557 ? 6.674 31.248 -15.178 1.00 49.75 557 LEU A N 1
ATOM 4189 C CA . LEU A 1 557 ? 6.126 29.952 -14.759 1.00 49.75 557 LEU A CA 1
ATOM 4190 C C . LEU A 1 557 ? 6.402 28.808 -15.750 1.00 49.75 557 LEU A C 1
ATOM 4192 O O . LEU A 1 557 ? 6.567 27.674 -15.317 1.00 49.75 557 LEU A O 1
ATOM 4196 N N . LEU A 1 558 ? 6.485 29.078 -17.059 1.00 48.56 558 LEU A N 1
ATOM 4197 C CA . LEU A 1 558 ? 6.736 28.045 -18.081 1.00 48.56 558 LEU A CA 1
ATOM 4198 C C . LEU A 1 558 ? 8.172 28.052 -18.626 1.00 48.56 558 LEU A C 1
ATOM 4200 O O . LEU A 1 558 ? 8.678 27.008 -19.042 1.00 48.56 558 LEU A O 1
ATOM 4204 N N . GLY A 1 559 ? 8.854 29.201 -18.605 1.00 59.22 559 GLY A N 1
ATOM 4205 C CA . GLY A 1 559 ? 10.212 29.333 -19.133 1.00 59.22 559 GLY A CA 1
ATOM 4206 C C . GLY A 1 559 ? 11.259 28.635 -18.270 1.00 59.22 559 GLY A C 1
ATOM 4207 O O . GLY A 1 559 ? 12.092 27.899 -18.797 1.00 59.22 559 GLY A O 1
ATOM 4208 N N . ALA A 1 560 ? 11.208 28.813 -16.946 1.00 67.50 560 ALA A N 1
ATOM 4209 C CA . ALA A 1 560 ? 12.204 28.235 -16.046 1.00 67.50 560 ALA A CA 1
ATOM 4210 C C . ALA A 1 560 ? 12.207 26.690 -16.050 1.00 67.50 560 ALA A C 1
ATOM 4212 O O . ALA A 1 560 ? 13.292 26.121 -16.196 1.00 67.50 560 ALA A O 1
ATOM 4213 N N . PRO A 1 561 ? 11.055 25.988 -15.998 1.00 70.25 561 PRO A N 1
ATOM 4214 C CA . PRO A 1 561 ? 11.032 24.527 -16.100 1.00 70.25 561 PRO A CA 1
ATOM 4215 C C . PRO A 1 561 ? 11.535 24.008 -17.450 1.00 70.25 561 PRO A C 1
ATOM 4217 O O . PRO A 1 561 ? 12.294 23.042 -17.493 1.00 70.25 561 PRO A O 1
ATOM 4220 N N . LEU A 1 562 ? 11.169 24.664 -18.559 1.00 72.75 562 LEU A N 1
ATOM 4221 C CA . LEU A 1 562 ? 11.627 24.261 -19.890 1.00 72.75 562 LEU A CA 1
ATOM 4222 C C . LEU A 1 562 ? 13.140 24.442 -20.038 1.00 72.75 562 LEU A C 1
ATOM 4224 O O . LEU A 1 562 ? 13.821 23.565 -20.562 1.00 72.75 562 LEU A O 1
ATOM 4228 N N . LEU A 1 563 ? 13.679 25.559 -19.556 1.00 74.75 563 LEU A N 1
ATOM 4229 C CA . LEU A 1 563 ? 15.113 25.820 -19.590 1.00 74.75 563 LEU A CA 1
ATOM 4230 C C . LEU A 1 563 ? 15.879 24.855 -18.683 1.00 74.75 563 LEU A C 1
ATOM 4232 O O . LEU A 1 563 ? 16.897 24.320 -19.113 1.00 74.75 563 LEU A O 1
ATOM 4236 N N . ALA A 1 564 ? 15.367 24.566 -17.483 1.00 73.94 564 ALA A N 1
ATOM 4237 C CA . ALA A 1 564 ? 15.927 23.547 -16.600 1.00 73.94 564 ALA A CA 1
ATOM 4238 C C . ALA A 1 564 ? 15.916 22.162 -17.263 1.00 73.94 564 ALA A C 1
ATOM 4240 O O . ALA A 1 564 ? 16.919 21.452 -17.212 1.00 73.94 564 ALA A O 1
ATOM 4241 N N . PHE A 1 565 ? 14.833 21.803 -17.961 1.00 79.25 565 PHE A N 1
ATOM 4242 C CA . PHE A 1 565 ? 14.757 20.561 -18.725 1.00 79.25 565 PHE A CA 1
ATOM 4243 C C . PHE A 1 565 ? 15.764 20.527 -19.878 1.00 79.25 565 PHE A C 1
ATOM 4245 O O . PHE A 1 565 ? 16.490 19.547 -20.010 1.00 79.25 565 PHE A O 1
ATOM 4252 N N . LEU A 1 566 ? 15.856 21.577 -20.701 1.00 80.94 566 LEU A N 1
ATOM 4253 C CA . LEU A 1 566 ? 16.817 21.649 -21.810 1.00 80.94 566 LEU A CA 1
ATOM 4254 C C . LEU A 1 566 ? 18.261 21.561 -21.309 1.00 80.94 566 LEU A C 1
ATOM 4256 O O . LEU A 1 566 ? 19.098 20.887 -21.908 1.00 80.94 566 LEU A O 1
ATOM 4260 N N . ALA A 1 567 ? 18.539 22.202 -20.182 1.00 82.25 567 ALA A N 1
ATOM 4261 C CA . ALA A 1 567 ? 19.832 22.177 -19.531 1.00 82.25 567 ALA A CA 1
ATOM 4262 C C . ALA A 1 567 ? 20.140 20.773 -18.963 1.00 82.25 567 ALA A C 1
ATOM 4264 O O . ALA A 1 567 ? 21.212 20.222 -19.225 1.00 82.25 567 ALA A O 1
ATOM 4265 N N . ALA A 1 568 ? 19.176 20.127 -18.299 1.00 76.06 568 ALA A N 1
ATOM 4266 C CA . ALA A 1 568 ? 19.294 18.739 -17.851 1.00 76.06 568 ALA A CA 1
ATOM 4267 C C . ALA A 1 568 ? 19.457 17.771 -19.036 1.00 76.06 568 ALA A C 1
ATOM 4269 O O . ALA A 1 568 ? 20.285 16.865 -18.984 1.00 76.06 568 ALA A O 1
ATOM 4270 N N . LYS A 1 569 ? 18.740 17.995 -20.142 1.00 86.81 569 LYS A N 1
ATOM 4271 C CA . LYS A 1 569 ? 18.835 17.229 -21.393 1.00 86.81 569 LYS A CA 1
ATOM 4272 C C . LYS A 1 569 ? 20.198 17.402 -22.056 1.00 86.81 569 LYS A C 1
ATOM 4274 O O . LYS A 1 569 ? 20.712 16.442 -22.617 1.00 86.81 569 LYS A O 1
ATOM 4279 N N . ALA A 1 570 ? 20.820 18.576 -21.970 1.00 83.94 570 ALA A N 1
ATOM 4280 C CA . ALA A 1 570 ? 22.175 18.793 -22.472 1.00 83.94 570 ALA A CA 1
ATOM 4281 C C . ALA A 1 570 ? 23.227 18.017 -21.656 1.00 83.94 570 ALA A C 1
ATOM 4283 O O . ALA A 1 570 ? 24.159 17.454 -22.235 1.00 83.94 570 ALA A O 1
ATOM 4284 N N . VAL A 1 571 ? 23.055 17.942 -20.331 1.00 86.25 571 VAL A N 1
ATOM 4285 C CA . VAL A 1 571 ? 23.950 17.202 -19.422 1.00 86.25 571 VAL A CA 1
ATOM 4286 C C . VAL A 1 571 ? 23.756 15.690 -19.553 1.00 86.25 571 VAL A C 1
ATOM 4288 O O . VAL A 1 571 ? 24.721 14.952 -19.738 1.00 86.25 571 VAL A O 1
ATOM 4291 N N . LEU A 1 572 ? 22.506 15.228 -19.491 1.00 82.94 572 LEU A N 1
ATOM 4292 C CA . LEU A 1 572 ? 22.135 13.811 -19.500 1.00 82.94 572 LEU A CA 1
ATOM 4293 C C . LEU A 1 572 ? 22.004 13.231 -20.915 1.00 82.94 572 LEU A C 1
ATOM 4295 O O . LEU A 1 572 ? 21.887 12.020 -21.074 1.00 82.94 572 LEU A O 1
ATOM 4299 N N . ARG A 1 573 ? 22.040 14.073 -21.951 1.00 92.19 573 ARG A N 1
ATOM 4300 C CA . ARG A 1 573 ? 21.988 13.702 -23.372 1.00 92.19 573 ARG A CA 1
ATOM 4301 C C . ARG A 1 573 ? 20.830 12.755 -23.697 1.00 92.19 573 ARG A C 1
ATOM 4303 O O . ARG A 1 573 ? 19.654 13.089 -23.551 1.00 92.19 573 ARG A O 1
ATOM 4310 N N . ASP A 1 574 ? 21.148 11.567 -24.181 1.00 91.00 574 ASP A N 1
ATOM 4311 C CA . ASP A 1 574 ? 20.219 10.517 -24.558 1.00 91.00 574 ASP A CA 1
ATOM 4312 C C . ASP A 1 574 ? 19.719 9.710 -23.355 1.00 91.00 574 ASP A C 1
ATOM 4314 O O . ASP A 1 574 ? 19.055 8.706 -23.573 1.00 91.00 574 ASP A O 1
ATOM 4318 N N . GLN A 1 575 ? 20.005 10.131 -22.118 1.00 89.38 575 GLN A N 1
ATOM 4319 C CA . GLN A 1 575 ? 19.526 9.490 -20.891 1.00 89.38 575 GLN A CA 1
ATOM 4320 C C . GLN A 1 575 ? 18.376 10.228 -20.205 1.00 89.38 575 GLN A C 1
ATOM 4322 O O . GLN A 1 575 ? 17.853 9.710 -19.225 1.00 89.38 575 GLN A O 1
ATOM 4327 N N . LEU A 1 576 ? 17.992 11.418 -20.674 1.00 88.25 576 LEU A N 1
ATOM 4328 C CA . LEU A 1 576 ? 16.818 12.145 -20.184 1.00 88.25 576 LEU A CA 1
ATOM 4329 C C . LEU A 1 576 ? 15.771 12.236 -21.287 1.00 88.25 576 LEU A C 1
ATOM 4331 O O . LEU A 1 576 ? 16.037 12.825 -22.328 1.00 88.25 576 LEU A O 1
ATOM 4335 N N . HIS A 1 577 ? 14.580 11.707 -21.068 1.00 86.00 577 HIS A N 1
ATOM 4336 C CA . HIS A 1 577 ? 13.515 11.645 -22.065 1.00 86.00 577 HIS A CA 1
ATOM 4337 C C . HIS A 1 577 ? 12.268 12.300 -21.538 1.00 86.00 577 HIS A C 1
ATOM 4339 O O . HIS A 1 577 ? 11.919 12.112 -20.379 1.00 86.00 577 HIS A O 1
ATOM 4345 N N . LEU A 1 578 ? 11.612 13.044 -22.417 1.00 85.31 578 LEU A N 1
ATOM 4346 C CA . LEU A 1 578 ? 10.315 13.632 -22.161 1.00 85.31 578 LEU A CA 1
ATOM 4347 C C . LEU A 1 578 ? 9.391 13.204 -23.288 1.00 85.31 578 LEU A C 1
ATOM 4349 O O . LEU A 1 578 ? 9.682 13.457 -24.458 1.00 85.31 578 LEU A O 1
ATOM 4353 N N . GLU A 1 579 ? 8.302 12.543 -22.936 1.00 86.50 579 GLU A N 1
ATOM 4354 C CA . GLU A 1 579 ? 7.323 12.044 -23.890 1.00 86.50 579 GLU A CA 1
ATOM 4355 C C . GLU A 1 579 ? 5.926 12.490 -23.458 1.00 86.50 579 GLU A C 1
ATOM 4357 O O . GLU A 1 579 ? 5.483 12.177 -22.357 1.00 86.50 579 GLU A O 1
ATOM 4362 N N . LEU A 1 580 ? 5.223 13.226 -24.324 1.00 83.06 580 LEU A N 1
ATOM 4363 C CA . LEU A 1 580 ? 3.800 13.503 -24.146 1.00 83.06 580 LEU A CA 1
ATOM 4364 C C . LEU A 1 580 ? 3.012 12.424 -24.887 1.00 83.06 580 LEU A C 1
ATOM 4366 O O . LEU A 1 580 ? 2.959 12.420 -26.116 1.00 83.06 580 LEU A O 1
ATOM 4370 N N . HIS A 1 581 ? 2.383 11.522 -24.144 1.00 84.81 581 HIS A N 1
ATOM 4371 C CA . HIS A 1 581 ? 1.592 10.431 -24.697 1.00 84.81 581 HIS A CA 1
ATOM 4372 C C . HIS A 1 581 ? 0.203 10.446 -24.068 1.00 84.81 581 HIS A C 1
ATOM 4374 O O . HIS A 1 581 ? 0.058 10.360 -22.852 1.00 84.81 581 HIS A O 1
ATOM 4380 N N . ARG A 1 582 ? -0.830 10.601 -24.907 1.00 81.94 582 ARG A N 1
ATOM 4381 C CA . ARG A 1 582 ? -2.253 10.572 -24.508 1.00 81.94 582 ARG A CA 1
ATOM 4382 C C . ARG A 1 582 ? -2.616 11.540 -23.377 1.00 81.94 582 ARG A C 1
ATOM 4384 O O . ARG A 1 582 ? -3.298 11.186 -22.421 1.00 81.94 582 ARG A O 1
ATOM 4391 N N . GLY A 1 583 ? -2.140 12.777 -23.493 1.00 77.56 583 GLY A N 1
ATOM 4392 C CA . GLY A 1 583 ? -2.402 13.823 -22.501 1.00 77.56 583 GLY A CA 1
ATOM 4393 C C . GLY A 1 583 ? -1.611 13.664 -21.201 1.00 77.56 583 GLY A C 1
ATOM 4394 O O . GLY A 1 583 ? -1.834 14.437 -20.276 1.00 77.56 583 GLY A O 1
ATOM 4395 N N . ARG A 1 584 ? -0.680 12.704 -21.128 1.00 74.38 584 ARG A N 1
ATOM 4396 C CA . ARG A 1 584 ? 0.207 12.499 -19.982 1.00 74.38 584 ARG A CA 1
ATOM 4397 C C . ARG A 1 584 ? 1.658 12.751 -20.361 1.00 74.38 584 ARG A C 1
ATOM 4399 O O . ARG A 1 584 ? 2.097 12.363 -21.443 1.00 74.38 584 ARG A O 1
ATOM 4406 N N . LEU A 1 585 ? 2.387 13.409 -19.467 1.00 77.94 585 LEU A N 1
ATOM 4407 C CA . LEU A 1 585 ? 3.802 13.719 -19.631 1.00 77.94 585 LEU A CA 1
ATOM 4408 C C . LEU A 1 585 ? 4.642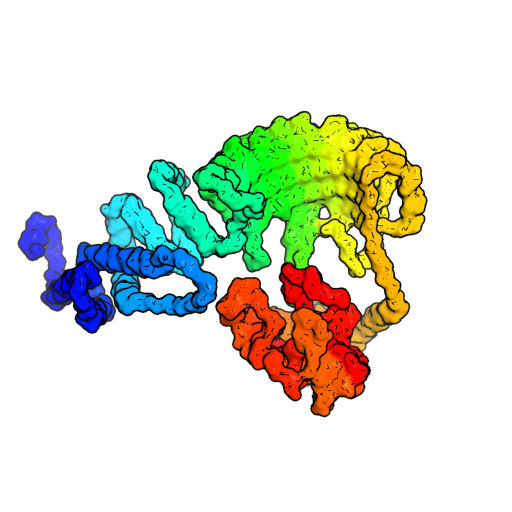 12.692 -18.866 1.00 77.94 585 LEU A C 1
ATOM 4410 O O . LEU A 1 585 ? 4.520 12.576 -17.650 1.00 77.94 585 LEU A O 1
ATOM 4414 N N . TYR A 1 586 ? 5.493 11.965 -19.578 1.00 80.62 586 TYR A N 1
ATOM 4415 C CA . TYR A 1 586 ? 6.415 10.978 -19.027 1.00 80.62 586 TYR A CA 1
ATOM 4416 C C . TYR A 1 586 ? 7.829 11.550 -19.034 1.00 80.62 586 TYR A C 1
ATOM 4418 O O . TYR A 1 586 ? 8.304 12.008 -20.075 1.00 80.62 586 TYR A O 1
ATOM 4426 N N . LEU A 1 587 ? 8.499 11.508 -17.883 1.00 84.06 587 LEU A N 1
ATOM 4427 C CA . LEU A 1 587 ? 9.901 11.880 -17.728 1.00 84.06 587 LEU A CA 1
ATOM 4428 C C . LEU A 1 587 ? 10.701 10.630 -17.356 1.00 84.06 587 LEU A C 1
ATOM 4430 O O . LEU A 1 587 ? 10.472 10.043 -16.306 1.00 84.06 587 LEU A O 1
ATOM 4434 N N . THR A 1 588 ? 11.662 10.236 -18.186 1.00 84.75 588 THR A N 1
ATOM 4435 C CA . THR A 1 588 ? 12.542 9.092 -17.903 1.00 84.75 588 THR A CA 1
ATOM 4436 C C . THR A 1 588 ? 13.984 9.568 -17.832 1.00 84.75 588 THR A C 1
ATOM 4438 O O . THR A 1 588 ? 14.484 10.155 -18.788 1.00 84.75 588 THR A O 1
ATOM 4441 N N . ALA A 1 589 ? 14.673 9.301 -16.723 1.00 85.94 589 ALA A N 1
ATOM 4442 C CA . ALA A 1 589 ? 16.071 9.677 -16.526 1.00 85.94 589 ALA A CA 1
ATOM 4443 C C . ALA A 1 589 ? 16.973 8.451 -16.289 1.00 85.94 589 ALA A C 1
ATOM 4445 O O . ALA A 1 589 ? 16.571 7.456 -15.687 1.00 85.94 589 ALA A O 1
ATOM 4446 N N . GLY A 1 590 ? 18.225 8.527 -16.742 1.00 84.69 590 GLY A N 1
ATOM 4447 C CA . GLY A 1 590 ? 19.258 7.520 -16.483 1.00 84.69 590 GLY A CA 1
ATOM 4448 C C . GLY A 1 590 ? 19.173 6.249 -17.336 1.00 84.69 590 GLY A C 1
ATOM 4449 O O . GLY A 1 590 ? 19.868 5.280 -17.026 1.00 84.69 590 GLY A O 1
ATOM 4450 N N . VAL A 1 591 ? 18.352 6.234 -18.394 1.00 86.62 591 VAL A N 1
ATOM 4451 C CA . VAL A 1 591 ? 18.287 5.133 -19.371 1.00 86.62 591 VAL A CA 1
ATOM 4452 C C . VAL A 1 591 ? 18.575 5.684 -20.764 1.00 86.62 591 VAL A C 1
ATOM 4454 O O . VAL A 1 591 ? 17.843 6.568 -21.214 1.00 86.62 591 VAL A O 1
ATOM 4457 N N . PRO A 1 592 ? 19.624 5.206 -21.455 1.00 91.94 592 PRO A N 1
ATOM 4458 C CA . PRO A 1 592 ? 19.888 5.636 -22.819 1.00 91.94 592 PRO A CA 1
ATOM 4459 C C . PRO A 1 592 ? 18.730 5.231 -23.742 1.00 91.94 592 PRO A C 1
ATOM 4461 O O . PRO A 1 592 ? 18.145 4.165 -23.581 1.00 91.94 592 PRO A O 1
ATOM 4464 N N . SER A 1 593 ? 18.389 6.086 -24.706 1.00 89.00 593 SER A N 1
ATOM 4465 C CA . SER A 1 593 ? 17.435 5.744 -25.787 1.00 89.00 593 SER A CA 1
ATOM 4466 C C . SER A 1 593 ? 18.114 5.167 -27.024 1.00 89.00 593 SER A C 1
ATOM 4468 O O . SER A 1 593 ? 17.443 4.683 -27.936 1.00 89.00 593 SER A O 1
ATOM 4470 N N . GLN A 1 594 ? 19.441 5.269 -27.086 1.00 93.12 594 GLN A N 1
ATOM 4471 C CA . GLN A 1 594 ? 20.263 4.813 -28.195 1.00 93.12 594 GLN A CA 1
ATOM 4472 C C . GLN A 1 594 ? 21.556 4.221 -27.645 1.00 93.12 594 GLN A C 1
ATOM 4474 O O . GLN A 1 594 ? 22.031 4.590 -26.579 1.00 93.12 594 GLN A O 1
ATOM 4479 N N . GLY A 1 595 ? 22.137 3.290 -28.383 1.00 94.06 595 GLY A N 1
ATOM 4480 C CA . GLY A 1 595 ? 23.378 2.641 -27.999 1.00 94.06 595 GLY A CA 1
ATOM 4481 C C . GLY A 1 595 ? 23.899 1.791 -29.145 1.00 94.06 595 GLY A C 1
ATOM 4482 O O . GLY A 1 595 ? 23.144 1.502 -30.081 1.00 94.06 595 GLY A O 1
ATOM 4483 N N . PRO A 1 596 ? 25.178 1.390 -29.111 1.00 97.00 596 PRO A N 1
ATOM 4484 C CA . PRO A 1 596 ? 25.671 0.408 -30.060 1.00 97.00 596 PRO A CA 1
ATOM 4485 C C . PRO A 1 596 ? 24.855 -0.886 -29.903 1.00 97.00 596 PRO A C 1
ATOM 4487 O O . PRO A 1 596 ? 24.555 -1.271 -28.767 1.00 97.00 596 PRO A O 1
ATOM 4490 N N . PRO A 1 597 ? 24.468 -1.551 -31.004 1.00 97.88 597 PRO A N 1
ATOM 4491 C CA . PRO A 1 597 ? 23.786 -2.832 -30.914 1.00 97.88 597 PRO A CA 1
ATOM 4492 C C . PRO A 1 597 ? 24.716 -3.869 -30.288 1.00 97.88 597 PRO A C 1
ATOM 4494 O O . PRO A 1 597 ? 25.930 -3.850 -30.511 1.00 97.88 597 PRO A O 1
ATOM 4497 N N . VAL A 1 598 ? 24.141 -4.793 -29.524 1.00 98.00 598 VAL A N 1
ATOM 4498 C CA . VAL A 1 598 ? 24.882 -5.924 -28.972 1.00 98.00 598 VAL A CA 1
ATOM 4499 C C . VAL A 1 598 ? 25.548 -6.731 -30.091 1.00 98.00 598 VAL A C 1
ATOM 4501 O O . VAL A 1 598 ? 24.929 -7.057 -31.106 1.00 98.00 598 VAL A O 1
ATOM 4504 N N . THR A 1 599 ? 26.833 -7.046 -29.919 1.00 97.75 599 THR A N 1
ATOM 4505 C CA . THR A 1 599 ? 27.582 -7.846 -30.892 1.00 97.75 599 THR A CA 1
ATOM 4506 C C . THR A 1 599 ? 26.929 -9.227 -31.038 1.00 97.75 599 THR A C 1
ATOM 4508 O O . THR A 1 599 ? 26.658 -9.873 -30.020 1.00 97.75 599 THR A O 1
ATOM 4511 N N . PRO A 1 600 ? 26.696 -9.730 -32.265 1.00 97.00 600 PRO A N 1
ATOM 4512 C CA . PRO A 1 600 ? 26.166 -11.075 -32.466 1.00 97.00 600 PRO A CA 1
ATOM 4513 C C . PRO A 1 600 ? 26.980 -12.132 -31.708 1.00 97.00 600 PRO A C 1
ATOM 4515 O O . PRO A 1 600 ? 28.207 -12.160 -31.788 1.00 97.00 600 PRO A O 1
ATOM 4518 N N . GLY A 1 601 ? 26.293 -12.988 -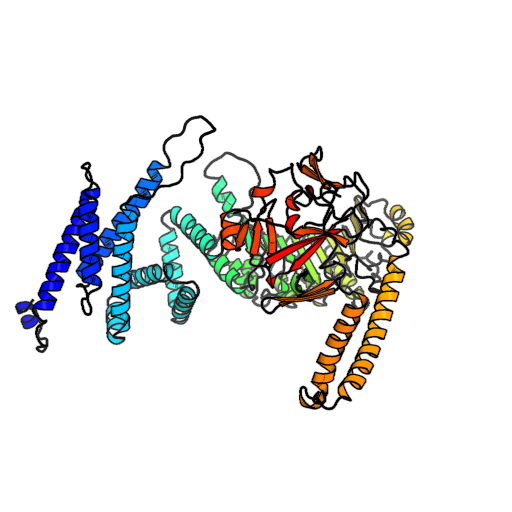30.949 1.00 96.62 601 GLY A N 1
ATOM 4519 C CA . GLY A 1 601 ? 26.921 -14.014 -30.111 1.00 96.62 601 GLY A CA 1
ATOM 4520 C C . GLY A 1 601 ? 27.467 -13.525 -28.764 1.00 96.62 601 GLY A C 1
ATOM 4521 O O . GLY A 1 601 ? 27.898 -14.355 -27.973 1.00 96.62 601 GLY A O 1
ATOM 4522 N N . ALA A 1 602 ? 27.415 -12.222 -28.450 1.00 98.19 602 ALA A N 1
ATOM 4523 C CA . ALA A 1 602 ? 27.793 -11.716 -27.125 1.00 98.19 602 ALA A CA 1
ATOM 4524 C C . ALA A 1 602 ? 26.776 -12.072 -26.029 1.00 98.19 602 ALA A C 1
ATOM 4526 O O . ALA A 1 602 ? 27.102 -11.968 -24.850 1.00 98.19 602 ALA A O 1
ATOM 4527 N N . VAL A 1 603 ? 25.575 -12.522 -26.405 1.00 98.62 603 VAL A N 1
ATOM 4528 C CA . VAL A 1 603 ? 24.556 -13.051 -25.493 1.00 98.62 603 VAL A CA 1
ATOM 4529 C C . VAL A 1 603 ? 24.191 -14.467 -25.913 1.00 98.62 603 VAL A C 1
ATOM 4531 O O . VAL A 1 603 ? 23.916 -14.719 -27.087 1.00 98.62 603 VAL A O 1
ATOM 4534 N N . VAL A 1 604 ? 24.162 -15.378 -24.946 1.00 98.38 604 VAL A N 1
ATOM 4535 C CA . VAL A 1 604 ? 23.732 -16.769 -25.117 1.00 98.38 604 VAL A CA 1
ATOM 4536 C C . VAL A 1 604 ? 22.557 -17.065 -24.198 1.00 98.38 604 VAL A C 1
ATOM 4538 O O . VAL A 1 604 ? 22.525 -16.624 -23.050 1.00 98.38 604 VAL A O 1
ATOM 4541 N N . VAL A 1 605 ? 21.587 -17.823 -24.701 1.00 98.50 605 VAL A N 1
ATOM 4542 C CA . VAL A 1 605 ? 20.433 -18.274 -23.920 1.00 98.50 605 VAL A CA 1
ATOM 4543 C C . VAL A 1 605 ? 20.689 -19.706 -23.473 1.00 98.50 605 VAL A C 1
ATOM 4545 O O . VAL A 1 605 ? 21.036 -20.564 -24.285 1.00 98.50 605 VAL A O 1
ATOM 4548 N N . ARG A 1 606 ? 20.545 -19.972 -22.177 1.00 97.88 606 ARG A N 1
ATOM 4549 C CA . ARG A 1 606 ? 20.724 -21.312 -21.599 1.00 97.88 606 ARG A CA 1
ATOM 4550 C C . ARG A 1 606 ? 19.805 -21.509 -20.392 1.00 97.88 606 ARG A C 1
ATOM 4552 O O . ARG A 1 606 ? 19.387 -20.510 -19.807 1.00 97.88 606 ARG A O 1
ATOM 4559 N N . PRO A 1 607 ? 19.519 -22.758 -19.988 1.00 97.50 607 PRO A N 1
ATOM 4560 C CA . PRO A 1 607 ? 18.751 -23.018 -18.777 1.00 97.50 607 PRO A CA 1
ATOM 4561 C C . PRO A 1 607 ? 19.397 -22.366 -17.549 1.00 97.50 607 PRO A C 1
ATOM 4563 O O . PRO A 1 607 ? 20.616 -22.451 -17.378 1.00 97.50 607 PRO A O 1
ATOM 4566 N N . THR A 1 608 ? 18.587 -21.754 -16.686 1.00 94.62 608 THR A N 1
ATOM 4567 C CA . THR A 1 608 ? 19.033 -21.187 -15.401 1.00 94.62 608 THR A CA 1
ATOM 4568 C C . THR A 1 608 ? 19.401 -22.272 -14.392 1.00 94.62 608 THR A C 1
ATOM 4570 O O . THR A 1 608 ? 20.169 -22.023 -13.466 1.00 94.62 608 THR A O 1
ATOM 4573 N N . GLY A 1 609 ? 18.867 -23.485 -14.577 1.00 92.81 609 GLY A N 1
ATOM 4574 C CA . GLY A 1 609 ? 18.994 -24.592 -13.627 1.00 92.81 609 GLY A CA 1
ATOM 4575 C C . GLY A 1 609 ? 17.985 -24.533 -12.476 1.00 92.81 609 GLY A C 1
ATOM 4576 O O . GLY A 1 609 ? 18.075 -25.344 -11.559 1.00 92.81 609 GLY A O 1
ATOM 4577 N N . ASP A 1 610 ? 17.026 -23.606 -12.531 1.00 90.00 610 ASP A N 1
ATOM 4578 C CA . ASP A 1 610 ? 15.954 -23.434 -11.551 1.00 90.00 610 ASP A CA 1
ATOM 4579 C C . ASP A 1 610 ? 14.578 -23.304 -12.239 1.00 90.00 610 ASP A C 1
ATOM 4581 O O . ASP A 1 610 ? 14.427 -23.563 -13.436 1.00 90.00 610 ASP A O 1
ATOM 4585 N N . VAL A 1 611 ? 13.550 -22.927 -11.474 1.00 88.00 611 VAL A N 1
ATOM 4586 C CA . VAL A 1 611 ? 12.156 -22.831 -11.945 1.00 88.00 611 VAL A CA 1
ATOM 4587 C C . VAL A 1 611 ? 11.905 -21.710 -12.962 1.00 88.00 611 VAL A C 1
ATOM 4589 O O . VAL A 1 611 ? 10.834 -21.682 -13.559 1.00 88.00 611 VAL A O 1
ATOM 4592 N N . ARG A 1 612 ? 12.869 -20.808 -13.200 1.00 89.88 612 ARG A N 1
ATOM 4593 C CA . ARG A 1 612 ? 12.725 -19.675 -14.137 1.00 89.88 612 ARG A CA 1
ATOM 4594 C C . ARG A 1 612 ? 12.862 -20.081 -15.606 1.00 89.88 612 ARG A C 1
ATOM 4596 O O . ARG A 1 612 ? 12.539 -19.304 -16.497 1.00 89.88 612 ARG A O 1
ATOM 4603 N N . GLY A 1 613 ? 13.333 -21.298 -15.875 1.00 93.50 613 GLY A N 1
ATOM 4604 C CA . GLY A 1 613 ? 13.490 -21.813 -17.230 1.00 93.50 613 GLY A CA 1
ATOM 4605 C C . GLY A 1 613 ? 14.803 -21.372 -17.870 1.00 93.50 613 GLY A C 1
ATOM 4606 O O . GLY A 1 613 ? 15.864 -21.878 -17.512 1.00 93.50 613 GLY A O 1
ATOM 4607 N N . ASN A 1 614 ? 14.739 -20.491 -18.868 1.00 96.69 614 ASN A N 1
ATOM 4608 C CA . ASN A 1 614 ? 15.917 -20.022 -19.602 1.00 96.69 614 ASN A CA 1
ATOM 4609 C C . ASN A 1 614 ? 16.345 -18.631 -19.125 1.00 96.69 614 ASN A C 1
ATOM 4611 O O . ASN A 1 614 ? 15.515 -17.814 -18.744 1.00 96.69 614 ASN A O 1
ATOM 4615 N N . GLY A 1 615 ? 17.647 -18.362 -19.174 1.00 97.50 615 GLY A N 1
ATOM 4616 C CA . GLY A 1 615 ? 18.236 -17.058 -18.888 1.00 97.50 615 GLY A CA 1
ATOM 4617 C C . GLY A 1 615 ? 19.130 -16.593 -20.034 1.00 97.50 615 GLY A C 1
ATOM 4618 O O . GLY A 1 615 ? 19.724 -17.407 -20.749 1.00 97.50 615 GLY A O 1
ATOM 4619 N N . ALA A 1 616 ? 19.238 -15.280 -20.202 1.00 98.50 616 ALA A N 1
ATOM 4620 C CA . ALA A 1 616 ? 20.178 -14.639 -21.110 1.00 98.50 616 ALA A CA 1
ATOM 4621 C C . ALA A 1 616 ? 21.481 -14.317 -20.368 1.00 98.50 616 ALA A C 1
ATOM 4623 O O . ALA A 1 616 ? 21.467 -13.618 -19.360 1.00 98.50 616 ALA A O 1
ATOM 4624 N N . TYR A 1 617 ? 22.611 -14.808 -20.870 1.00 98.62 617 TYR A N 1
ATOM 4625 C CA . TYR A 1 617 ? 23.925 -14.636 -20.251 1.00 98.62 617 TYR A CA 1
ATOM 4626 C C . TYR A 1 617 ? 24.898 -13.976 -21.217 1.00 98.62 617 TYR A C 1
ATOM 4628 O O . TYR A 1 617 ? 24.909 -14.287 -22.408 1.00 98.62 617 TYR A O 1
ATOM 4636 N N . ALA A 1 618 ? 25.758 -13.107 -20.697 1.00 98.69 618 ALA A N 1
ATOM 4637 C CA . ALA A 1 618 ? 26.847 -12.530 -21.464 1.00 98.69 618 ALA A CA 1
ATOM 4638 C C . ALA A 1 618 ? 27.888 -13.615 -21.801 1.00 98.69 618 ALA A C 1
ATOM 4640 O O . ALA A 1 618 ? 28.441 -14.256 -20.913 1.00 98.69 618 ALA A O 1
ATOM 4641 N N . ALA A 1 619 ? 28.169 -13.839 -23.081 1.00 98.50 619 ALA A N 1
ATOM 4642 C CA . ALA A 1 619 ? 29.251 -14.715 -23.546 1.00 98.50 619 ALA A CA 1
ATOM 4643 C C . ALA A 1 619 ? 30.566 -13.952 -23.774 1.00 98.50 619 ALA A C 1
ATOM 4645 O O . ALA A 1 619 ? 31.641 -14.547 -23.813 1.00 98.50 619 ALA A O 1
ATOM 4646 N N . ALA A 1 620 ? 30.477 -12.631 -23.903 1.00 98.44 620 ALA A N 1
ATOM 4647 C CA . ALA A 1 620 ? 31.595 -11.706 -23.995 1.00 98.44 620 ALA A CA 1
ATOM 4648 C C . ALA A 1 620 ? 31.302 -10.476 -23.125 1.00 98.44 620 ALA A C 1
ATOM 4650 O O . ALA A 1 620 ? 30.182 -10.310 -22.648 1.00 98.44 620 ALA A O 1
ATOM 4651 N N . LEU A 1 621 ? 32.298 -9.610 -22.928 1.00 98.50 621 LEU A N 1
ATOM 4652 C CA . LEU A 1 621 ? 32.083 -8.316 -22.283 1.00 98.50 621 LEU A CA 1
ATOM 4653 C C . LEU A 1 621 ? 31.041 -7.512 -23.079 1.00 98.50 621 LEU A C 1
ATOM 4655 O O . LEU A 1 621 ? 31.231 -7.280 -24.274 1.00 98.50 621 LEU A O 1
ATOM 4659 N N . ILE A 1 622 ? 29.977 -7.064 -22.413 1.00 98.62 622 ILE A N 1
ATOM 4660 C CA . ILE A 1 622 ? 28.969 -6.167 -22.990 1.00 98.62 622 ILE A CA 1
ATOM 4661 C C . ILE A 1 622 ? 29.142 -4.793 -22.335 1.00 98.62 622 ILE A C 1
ATOM 4663 O O . ILE A 1 622 ? 28.860 -4.661 -21.142 1.00 98.62 622 ILE A O 1
ATOM 4667 N N . PRO A 1 623 ? 29.610 -3.767 -23.069 1.00 98.38 623 PRO A N 1
ATOM 4668 C CA . PRO A 1 623 ? 29.819 -2.436 -22.506 1.00 98.38 623 PRO A CA 1
ATOM 4669 C C . PRO A 1 623 ? 28.536 -1.814 -21.945 1.00 98.38 623 PRO A C 1
ATOM 4671 O O . PRO A 1 623 ? 27.432 -2.104 -22.419 1.00 98.38 623 PRO A O 1
ATOM 4674 N N . LYS A 1 624 ? 28.674 -0.901 -20.985 1.00 97.56 624 LYS A N 1
ATOM 4675 C CA . LYS A 1 624 ? 27.590 -0.033 -20.507 1.00 97.56 624 LYS A CA 1
ATOM 4676 C C . LYS A 1 624 ? 26.914 0.719 -21.661 1.00 97.56 624 LYS A C 1
ATOM 4678 O O . LYS A 1 624 ? 27.586 1.260 -22.534 1.00 97.56 624 LYS A O 1
ATOM 4683 N N . GLY A 1 625 ? 25.586 0.830 -21.610 1.00 96.38 625 GLY A N 1
ATOM 4684 C CA . GLY A 1 625 ? 24.780 1.551 -22.598 1.00 96.38 625 GLY A CA 1
ATOM 4685 C C . GLY A 1 625 ? 24.584 0.798 -23.915 1.00 96.38 625 GLY A C 1
ATOM 4686 O O . GLY A 1 625 ? 24.070 1.373 -24.869 1.00 96.38 625 GLY A O 1
ATOM 4687 N N . THR A 1 626 ? 24.975 -0.477 -23.984 1.00 98.31 626 THR A N 1
ATOM 4688 C CA . THR A 1 626 ? 24.736 -1.324 -25.159 1.00 98.31 626 THR A CA 1
ATOM 4689 C C . THR A 1 626 ? 23.241 -1.569 -25.317 1.00 98.31 626 THR A C 1
ATOM 4691 O O . THR A 1 626 ? 22.572 -1.949 -24.355 1.00 98.31 626 THR A O 1
ATOM 4694 N N . TYR A 1 627 ? 22.733 -1.389 -26.535 1.00 98.31 627 TYR A N 1
ATOM 4695 C CA . TYR A 1 627 ? 21.368 -1.732 -26.912 1.00 98.31 627 TYR A CA 1
ATOM 4696 C C . TYR A 1 627 ? 21.254 -3.245 -27.127 1.00 98.31 627 TYR A C 1
ATOM 4698 O O . TYR A 1 627 ? 21.882 -3.808 -28.026 1.00 98.31 627 TYR A O 1
ATOM 4706 N N . LEU A 1 628 ? 20.463 -3.906 -26.285 1.00 98.50 628 LEU A N 1
ATOM 4707 C CA . LEU A 1 628 ? 20.290 -5.358 -26.310 1.00 98.50 628 LEU A CA 1
ATOM 4708 C C . LEU A 1 628 ? 19.234 -5.787 -27.333 1.00 98.50 628 LEU A C 1
ATOM 4710 O O . LEU A 1 628 ? 19.390 -6.818 -27.981 1.00 98.50 628 LEU A O 1
ATOM 4714 N N . GLY A 1 629 ? 18.175 -4.999 -27.493 1.00 98.00 629 GLY A N 1
ATOM 4715 C CA . GLY A 1 629 ? 17.075 -5.293 -28.404 1.00 98.00 629 GLY A CA 1
ATOM 4716 C C . GLY A 1 629 ? 15.745 -4.740 -27.906 1.00 98.00 629 GLY A C 1
ATOM 4717 O O . GLY A 1 629 ? 15.631 -4.276 -26.767 1.00 98.00 629 GLY A O 1
ATOM 4718 N N . ASP A 1 630 ? 14.739 -4.808 -28.771 1.00 98.25 630 ASP A N 1
ATOM 4719 C CA . ASP A 1 630 ? 13.359 -4.474 -28.431 1.00 98.25 630 ASP A CA 1
ATOM 4720 C C . ASP A 1 630 ? 12.625 -5.702 -27.883 1.00 98.25 630 ASP A C 1
ATOM 4722 O O . ASP A 1 630 ? 12.845 -6.828 -28.336 1.00 98.25 630 ASP A O 1
ATOM 4726 N N . TYR A 1 631 ? 11.730 -5.488 -26.919 1.00 98.25 631 TYR A N 1
ATOM 4727 C CA . TYR A 1 631 ? 10.725 -6.480 -26.555 1.00 98.25 631 TYR A CA 1
ATOM 4728 C C . TYR A 1 631 ? 9.741 -6.584 -27.715 1.00 98.25 631 TYR A C 1
ATOM 4730 O O . TYR A 1 631 ? 8.899 -5.705 -27.899 1.00 98.25 631 TYR A O 1
ATOM 4738 N N . THR A 1 632 ? 9.882 -7.621 -28.532 1.00 98.12 632 THR A N 1
ATOM 4739 C CA . THR A 1 632 ? 8.998 -7.849 -29.676 1.00 98.12 632 THR A CA 1
ATOM 4740 C C . THR A 1 632 ? 8.048 -9.004 -29.399 1.00 98.12 632 THR A C 1
ATOM 4742 O O . THR A 1 632 ? 8.379 -9.945 -28.680 1.00 98.12 632 THR A O 1
ATOM 4745 N N . GLY A 1 633 ? 6.843 -8.919 -29.950 1.00 97.62 633 GLY A N 1
ATOM 4746 C CA . GLY A 1 633 ? 5.769 -9.862 -29.683 1.00 97.62 633 GLY A CA 1
ATOM 4747 C C . GLY A 1 633 ? 4.474 -9.423 -30.349 1.00 97.62 633 GLY A C 1
ATOM 4748 O O . GLY A 1 633 ? 4.450 -8.461 -31.121 1.00 97.62 633 GLY A O 1
ATOM 4749 N N . GLU A 1 634 ? 3.395 -10.130 -30.049 1.00 98.31 634 GLU A N 1
ATOM 4750 C CA . GLU A 1 634 ? 2.062 -9.715 -30.459 1.00 98.31 634 GLU A CA 1
ATOM 4751 C C . GLU A 1 634 ? 1.622 -8.516 -29.621 1.00 98.31 634 GLU A C 1
ATOM 4753 O O . GLU A 1 634 ? 1.694 -8.536 -28.395 1.00 98.31 634 GLU A O 1
ATOM 4758 N N . LEU A 1 635 ? 1.173 -7.455 -30.282 1.00 98.12 635 LEU A N 1
ATOM 4759 C CA . LEU A 1 635 ? 0.674 -6.272 -29.603 1.00 98.12 635 LEU A CA 1
ATOM 4760 C C . LEU A 1 635 ? -0.814 -6.464 -29.278 1.00 98.12 635 LEU A C 1
ATOM 4762 O O . LEU A 1 635 ? -1.653 -6.454 -30.177 1.00 98.12 635 LEU A O 1
ATOM 4766 N N . LEU A 1 636 ? -1.129 -6.625 -27.998 1.00 98.06 636 LEU A N 1
ATOM 4767 C CA . LEU A 1 636 ? -2.476 -6.813 -27.472 1.00 98.06 636 LEU A CA 1
ATOM 4768 C C . LEU A 1 636 ? -2.987 -5.503 -26.883 1.00 98.06 636 LEU A C 1
ATOM 4770 O O . LEU A 1 636 ? -2.296 -4.870 -26.081 1.00 98.06 636 LEU A O 1
ATOM 4774 N N . ASP A 1 637 ? -4.204 -5.110 -27.249 1.00 97.31 637 ASP A N 1
ATOM 4775 C CA . ASP A 1 637 ? -4.922 -4.127 -26.445 1.00 97.31 637 ASP A CA 1
ATOM 4776 C C . ASP A 1 637 ? -5.374 -4.760 -25.117 1.00 97.31 637 ASP A C 1
ATOM 4778 O O . ASP A 1 637 ? -5.274 -5.973 -24.902 1.00 97.31 637 ASP A O 1
ATOM 4782 N N . ARG A 1 638 ? -5.885 -3.934 -24.204 1.00 93.06 638 ARG A N 1
ATOM 4783 C CA . ARG A 1 638 ? -6.334 -4.384 -22.884 1.00 93.06 638 ARG A CA 1
ATOM 4784 C C . ARG A 1 638 ? -7.402 -5.480 -22.962 1.00 93.06 638 ARG A C 1
ATOM 4786 O O . ARG A 1 638 ? -7.339 -6.435 -22.193 1.00 93.06 638 ARG A O 1
ATOM 4793 N N . ALA A 1 639 ? -8.369 -5.369 -23.872 1.00 95.75 639 ALA A N 1
ATOM 4794 C CA . ALA A 1 639 ? -9.438 -6.357 -23.994 1.00 95.75 639 ALA A CA 1
ATOM 4795 C C . ALA A 1 639 ? -8.891 -7.704 -24.491 1.00 95.75 639 ALA A C 1
ATOM 4797 O O . ALA A 1 639 ? -9.198 -8.742 -23.908 1.00 95.75 639 ALA A O 1
ATOM 4798 N N . ALA A 1 640 ? -8.028 -7.685 -25.508 1.00 98.19 640 ALA A N 1
ATOM 4799 C CA . ALA A 1 640 ? -7.356 -8.864 -26.039 1.00 98.19 640 ALA A CA 1
ATOM 4800 C C . ALA A 1 640 ? -6.419 -9.507 -25.006 1.00 98.19 640 ALA A C 1
ATOM 4802 O O . ALA A 1 640 ? -6.363 -10.735 -24.910 1.00 98.19 640 ALA A O 1
ATOM 4803 N N . PHE A 1 641 ? -5.724 -8.695 -24.202 1.00 97.06 641 PHE A N 1
ATOM 4804 C CA . PHE A 1 641 ? -4.892 -9.176 -23.104 1.00 97.06 641 PHE A CA 1
ATOM 4805 C C . PHE A 1 641 ? -5.722 -9.948 -22.076 1.00 97.06 641 PHE A C 1
ATOM 4807 O O . PHE A 1 641 ? -5.427 -11.112 -21.836 1.00 97.06 641 PHE A O 1
ATOM 4814 N N . PHE A 1 642 ? -6.794 -9.363 -21.531 1.00 95.38 642 PHE A N 1
ATOM 4815 C CA . PHE A 1 642 ? -7.641 -10.046 -20.541 1.00 95.38 642 PHE A CA 1
ATOM 4816 C C . PHE A 1 642 ? -8.458 -11.198 -21.132 1.00 95.38 642 PHE A C 1
ATOM 4818 O O . PHE A 1 642 ? -8.773 -12.158 -20.437 1.00 95.38 642 PHE A O 1
ATOM 4825 N N . GLN A 1 643 ? -8.773 -11.159 -22.427 1.00 97.06 643 GLN A N 1
ATOM 4826 C CA . GLN A 1 643 ? -9.364 -12.310 -23.104 1.00 97.06 643 GLN A CA 1
ATOM 4827 C C . GLN A 1 643 ? -8.387 -13.495 -23.151 1.00 97.06 643 GLN A C 1
ATOM 4829 O O . GLN A 1 643 ? -8.808 -14.646 -23.029 1.00 97.06 643 GLN A O 1
ATOM 4834 N N . ARG A 1 644 ? -7.092 -13.222 -23.352 1.00 97.44 644 ARG A N 1
ATOM 4835 C CA . ARG A 1 644 ? -6.038 -14.241 -23.418 1.00 97.44 644 ARG A CA 1
ATOM 4836 C C . ARG A 1 644 ? -5.571 -14.704 -22.040 1.00 97.44 644 ARG A C 1
ATOM 4838 O O . ARG A 1 644 ? -5.324 -15.894 -21.864 1.00 97.44 644 ARG A O 1
ATOM 4845 N N . TYR A 1 645 ? -5.492 -13.777 -21.093 1.00 94.75 645 TYR A N 1
ATOM 4846 C CA . TYR A 1 645 ? -5.043 -13.961 -19.717 1.00 94.75 645 TYR A CA 1
ATOM 4847 C C . TYR A 1 645 ? -6.149 -13.478 -18.760 1.00 94.75 645 TYR A C 1
ATOM 4849 O O . TYR A 1 645 ? -6.084 -12.352 -18.261 1.00 94.75 645 TYR A O 1
ATOM 4857 N N . PRO A 1 646 ? -7.211 -14.281 -18.531 1.00 91.31 646 PRO A N 1
ATOM 4858 C CA . PRO A 1 646 ? -8.370 -13.861 -17.733 1.00 91.31 646 PRO A CA 1
ATOM 4859 C C . PRO A 1 646 ? -8.066 -13.587 -16.259 1.00 91.31 646 PRO A C 1
ATOM 4861 O O . PRO A 1 646 ? -8.821 -12.881 -15.603 1.00 91.31 646 PRO A O 1
ATOM 4864 N N . ASP A 1 647 ? -6.969 -14.136 -15.744 1.00 87.81 647 ASP A N 1
ATOM 4865 C CA . ASP A 1 647 ? -6.427 -13.866 -14.410 1.00 87.81 647 ASP A CA 1
ATOM 4866 C C . ASP A 1 647 ? -5.568 -12.588 -14.359 1.00 87.81 647 ASP A C 1
ATOM 4868 O O . ASP A 1 647 ? -5.069 -12.212 -13.301 1.00 87.81 647 ASP A O 1
ATOM 4872 N N . GLY A 1 648 ? -5.387 -11.914 -15.499 1.00 87.12 648 GLY A N 1
ATOM 4873 C CA . GLY A 1 648 ? -4.538 -10.738 -15.637 1.00 87.12 648 GLY A CA 1
ATOM 4874 C C . GLY A 1 648 ? -3.040 -11.045 -15.632 1.00 87.12 648 GLY A C 1
ATOM 4875 O O . GLY A 1 648 ? -2.245 -10.109 -15.533 1.00 87.12 648 GLY A O 1
ATOM 4876 N N . VAL A 1 649 ? -2.635 -12.318 -15.743 1.00 86.94 649 VAL A N 1
ATOM 4877 C CA . VAL A 1 649 ? -1.230 -12.734 -15.641 1.00 86.94 649 VAL A CA 1
ATOM 4878 C C . VAL A 1 649 ? -0.717 -13.257 -16.982 1.00 86.94 649 VAL A C 1
ATOM 4880 O O . VAL A 1 649 ? -1.036 -14.359 -17.416 1.00 86.94 649 VAL A O 1
ATOM 4883 N N . GLY A 1 650 ? 0.146 -12.469 -17.628 1.00 92.44 650 GLY A N 1
ATOM 4884 C CA . GLY A 1 650 ? 0.917 -12.894 -18.798 1.00 92.44 650 GLY A CA 1
ATOM 4885 C C . GLY A 1 650 ? 2.407 -12.957 -18.470 1.00 92.44 650 GLY A C 1
ATOM 4886 O O . GLY A 1 650 ? 3.064 -11.920 -18.425 1.00 92.44 650 GLY A O 1
ATOM 4887 N N . ASP A 1 651 ? 2.957 -14.158 -18.267 1.00 92.06 651 ASP A N 1
ATOM 4888 C CA . ASP A 1 651 ? 4.361 -14.353 -17.842 1.00 92.06 651 ASP A CA 1
ATOM 4889 C C . ASP A 1 651 ? 5.395 -13.760 -18.815 1.00 92.06 651 ASP A C 1
ATOM 4891 O O . ASP A 1 651 ? 6.502 -13.398 -18.420 1.00 92.06 651 ASP A O 1
ATOM 4895 N N . PHE A 1 652 ? 5.016 -13.619 -20.086 1.00 95.75 652 PHE A N 1
ATOM 4896 C CA . PHE A 1 652 ? 5.852 -13.076 -21.160 1.00 95.75 652 PHE A CA 1
ATOM 4897 C C . PHE A 1 652 ? 5.255 -11.807 -21.775 1.00 95.75 652 PHE A C 1
ATOM 4899 O O . PHE A 1 652 ? 5.527 -11.476 -22.930 1.00 95.75 652 PHE A O 1
ATOM 4906 N N . ALA A 1 653 ? 4.400 -11.123 -21.017 1.00 96.31 653 ALA A N 1
ATOM 4907 C CA . ALA A 1 653 ? 3.712 -9.927 -21.452 1.00 96.31 653 ALA A CA 1
ATOM 4908 C C . ALA A 1 653 ? 4.312 -8.684 -20.783 1.00 96.31 653 ALA A C 1
ATOM 4910 O O . ALA A 1 653 ? 4.456 -8.620 -19.563 1.00 96.31 653 ALA A O 1
ATOM 4911 N N . ALA A 1 654 ? 4.647 -7.675 -21.584 1.00 95.81 654 ALA A N 1
ATOM 4912 C CA . ALA A 1 654 ? 5.186 -6.407 -21.110 1.00 95.81 654 ALA A CA 1
ATOM 4913 C C . ALA A 1 654 ? 4.264 -5.253 -21.518 1.00 95.81 654 ALA A C 1
ATOM 4915 O O . ALA A 1 654 ? 4.107 -4.956 -22.704 1.00 95.81 654 ALA A O 1
ATOM 4916 N N . ALA A 1 655 ? 3.657 -4.587 -20.534 1.00 94.56 655 ALA A N 1
ATOM 4917 C CA . ALA A 1 655 ? 2.852 -3.393 -20.773 1.00 94.56 655 ALA A CA 1
ATOM 4918 C C . ALA A 1 655 ? 3.744 -2.254 -21.289 1.00 94.56 655 ALA A C 1
ATOM 4920 O O . ALA A 1 655 ? 4.720 -1.877 -20.638 1.00 94.56 655 ALA A O 1
ATOM 4921 N N . SER A 1 656 ? 3.418 -1.726 -22.469 1.00 93.25 656 SER A N 1
ATOM 4922 C CA . SER A 1 656 ? 4.088 -0.558 -23.056 1.00 93.25 656 SER A CA 1
ATOM 4923 C C . SER A 1 656 ? 3.457 0.754 -22.577 1.00 93.25 656 SER A C 1
ATOM 4925 O O . SER A 1 656 ? 4.166 1.737 -22.360 1.00 93.25 656 SER A O 1
ATOM 4927 N N . ASP A 1 657 ? 2.138 0.746 -22.363 1.00 91.75 657 ASP A N 1
ATOM 4928 C CA . ASP A 1 657 ? 1.333 1.791 -21.730 1.00 91.75 657 ASP A CA 1
ATOM 4929 C C . ASP A 1 657 ? 0.053 1.169 -21.116 1.00 91.75 657 ASP A C 1
ATOM 4931 O O . ASP A 1 657 ? -0.070 -0.054 -21.043 1.00 91.75 657 ASP A O 1
ATOM 4935 N N . ASP A 1 658 ? -0.894 2.002 -20.671 1.00 86.69 658 ASP A N 1
ATOM 4936 C CA . ASP A 1 658 ? -2.155 1.578 -20.036 1.00 86.69 658 ASP A CA 1
ATOM 4937 C C . ASP A 1 658 ? -3.121 0.803 -20.963 1.00 86.69 658 ASP A C 1
ATOM 4939 O O . ASP A 1 658 ? -4.088 0.205 -20.485 1.00 86.69 658 ASP A O 1
ATOM 4943 N N . GLU A 1 659 ? -2.925 0.848 -22.283 1.00 91.62 659 GLU A N 1
ATOM 4944 C CA . GLU A 1 659 ? -3.799 0.201 -23.270 1.00 91.62 659 GLU A CA 1
ATOM 4945 C C . GLU A 1 659 ? -3.117 -0.963 -23.978 1.00 91.62 659 GLU A C 1
ATOM 4947 O O . GLU A 1 659 ? -3.795 -1.924 -24.330 1.00 91.62 659 GLU A O 1
ATOM 4952 N N . TRP A 1 660 ? -1.805 -0.881 -24.191 1.00 96.19 660 TRP A N 1
ATOM 4953 C CA . TRP A 1 660 ? -1.069 -1.780 -25.065 1.00 96.19 660 TRP A CA 1
ATOM 4954 C C . TRP A 1 660 ? -0.044 -2.613 -24.312 1.00 96.19 660 TRP A C 1
ATOM 4956 O O . TRP A 1 660 ? 0.892 -2.095 -23.695 1.00 96.19 660 TRP A O 1
ATOM 4966 N N . THR A 1 661 ? -0.166 -3.925 -24.473 1.00 97.19 661 THR A N 1
ATOM 4967 C CA . THR A 1 661 ? 0.733 -4.937 -23.925 1.00 97.19 661 THR A CA 1
ATOM 4968 C C . THR A 1 661 ? 1.391 -5.724 -25.051 1.00 97.19 661 THR A C 1
ATOM 4970 O O . THR A 1 661 ? 0.725 -6.141 -25.991 1.00 97.19 661 THR A O 1
ATOM 4973 N N . ILE A 1 662 ? 2.702 -5.932 -24.971 1.00 98.31 662 ILE A N 1
ATOM 4974 C CA . ILE A 1 662 ? 3.459 -6.744 -25.928 1.00 98.31 662 ILE A CA 1
ATOM 4975 C C . ILE A 1 662 ? 3.595 -8.153 -25.353 1.00 98.31 662 ILE A C 1
ATOM 4977 O O . ILE A 1 662 ? 4.272 -8.340 -24.345 1.00 98.31 662 ILE A O 1
ATOM 4981 N N . ASP A 1 663 ? 2.967 -9.135 -25.990 1.00 98.19 663 ASP A N 1
ATOM 4982 C CA . ASP A 1 663 ? 3.020 -10.551 -25.628 1.00 98.19 663 ASP A CA 1
ATOM 4983 C C . ASP A 1 663 ? 4.100 -11.277 -26.441 1.00 98.19 663 ASP A C 1
ATOM 4985 O O . ASP A 1 663 ? 3.952 -11.544 -27.637 1.00 98.19 663 ASP A O 1
ATOM 4989 N N . ALA A 1 664 ? 5.211 -11.595 -25.780 1.00 97.94 664 ALA A N 1
ATOM 4990 C CA . ALA A 1 664 ? 6.360 -12.266 -26.372 1.00 97.94 664 ALA A CA 1
ATOM 4991 C C . ALA A 1 664 ? 6.351 -13.792 -26.165 1.00 97.94 664 ALA A C 1
ATOM 4993 O O . ALA A 1 664 ? 7.376 -14.436 -26.408 1.00 97.94 664 ALA A O 1
ATOM 4994 N N . ALA A 1 665 ? 5.228 -14.402 -25.759 1.00 97.00 665 ALA A N 1
ATOM 4995 C CA . ALA A 1 665 ? 5.149 -15.843 -25.492 1.00 97.00 665 ALA A CA 1
ATOM 4996 C C . ALA A 1 665 ? 5.634 -16.706 -26.675 1.00 97.00 665 ALA A C 1
ATOM 4998 O O . ALA A 1 665 ? 6.283 -17.735 -26.482 1.00 97.00 665 ALA A O 1
ATOM 4999 N N . GLY A 1 666 ? 5.399 -16.258 -27.914 1.00 96.38 666 GLY A N 1
ATOM 5000 C CA . GLY A 1 666 ? 5.860 -16.949 -29.124 1.00 96.38 666 GLY A CA 1
ATOM 5001 C C . GLY A 1 666 ? 7.386 -17.021 -29.288 1.00 96.38 666 GLY A C 1
ATOM 5002 O O . GLY A 1 666 ? 7.877 -17.893 -30.003 1.00 96.38 666 GLY A O 1
ATOM 5003 N N . ALA A 1 667 ? 8.148 -16.146 -28.625 1.00 95.62 667 ALA A N 1
ATOM 5004 C CA . ALA A 1 667 ? 9.607 -16.101 -28.721 1.00 95.62 667 ALA A CA 1
ATOM 5005 C C . ALA A 1 667 ? 10.319 -17.009 -27.698 1.00 95.62 667 ALA A C 1
ATOM 5007 O O . ALA A 1 667 ? 11.477 -17.362 -27.914 1.00 95.62 667 ALA A O 1
ATOM 5008 N N . VAL A 1 668 ? 9.632 -17.432 -26.628 1.00 94.38 668 VAL A N 1
ATOM 5009 C CA . VAL A 1 668 ? 10.208 -18.167 -25.478 1.00 94.38 668 VAL A CA 1
ATOM 5010 C C . VAL A 1 668 ? 10.866 -19.490 -25.875 1.00 94.38 668 VAL A C 1
ATOM 5012 O O . VAL A 1 668 ? 11.865 -19.905 -25.290 1.00 94.38 668 VAL A O 1
ATOM 5015 N N . GLY A 1 669 ? 10.302 -20.181 -26.869 1.00 93.19 669 GLY A N 1
ATOM 5016 C CA . GLY A 1 669 ? 10.812 -21.478 -27.318 1.00 93.19 669 GLY A CA 1
ATOM 5017 C C . GLY A 1 669 ? 12.103 -21.390 -28.138 1.00 93.19 669 GLY A C 1
ATOM 5018 O O . GLY A 1 669 ? 12.774 -22.405 -28.323 1.00 93.19 669 GLY A O 1
ATOM 5019 N N . ASN A 1 670 ? 12.462 -20.207 -28.646 1.00 95.56 670 ASN A N 1
ATOM 5020 C CA . ASN A 1 670 ? 13.623 -20.037 -29.512 1.00 95.56 670 ASN A CA 1
ATOM 5021 C C . ASN A 1 670 ? 14.867 -19.636 -28.712 1.00 95.56 670 ASN A C 1
ATOM 5023 O O . ASN A 1 670 ? 15.251 -18.472 -28.674 1.00 95.56 670 ASN A O 1
ATOM 5027 N N . THR A 1 671 ? 15.556 -20.618 -28.138 1.00 96.31 671 THR A N 1
ATOM 5028 C CA . THR A 1 671 ? 16.808 -20.388 -27.399 1.00 96.31 671 THR A CA 1
ATOM 5029 C C . THR A 1 671 ? 18.048 -20.314 -28.295 1.00 96.31 671 THR A C 1
ATOM 5031 O O . THR A 1 671 ? 19.151 -20.099 -27.799 1.00 96.31 671 THR A O 1
ATOM 5034 N N . ALA A 1 672 ? 17.906 -20.516 -29.610 1.00 95.94 672 ALA A N 1
ATOM 5035 C CA . ALA A 1 672 ? 19.024 -20.422 -30.551 1.00 95.94 672 ALA A CA 1
ATOM 5036 C C . ALA A 1 672 ? 19.438 -18.966 -30.816 1.00 95.94 672 ALA A C 1
ATOM 5038 O O . ALA A 1 672 ? 20.545 -18.707 -31.289 1.00 95.94 672 ALA A O 1
ATOM 5039 N N . CYS A 1 673 ? 18.555 -18.012 -30.519 1.00 93.44 673 CYS A N 1
ATOM 5040 C CA . CYS A 1 673 ? 18.810 -16.585 -30.641 1.00 93.44 673 CYS A CA 1
ATOM 5041 C C . CYS A 1 673 ? 18.399 -15.868 -29.356 1.00 93.44 673 CYS A C 1
ATOM 5043 O O . CYS A 1 673 ? 17.425 -16.227 -28.698 1.00 93.44 673 CYS A O 1
ATOM 5045 N N . PHE A 1 674 ? 19.139 -14.821 -29.005 1.00 97.69 674 PHE A N 1
ATOM 5046 C CA . PHE A 1 674 ? 18.744 -13.949 -27.911 1.00 97.69 674 PHE A CA 1
ATOM 5047 C C . PHE A 1 674 ? 17.474 -13.162 -28.275 1.00 97.69 674 PHE A C 1
ATOM 5049 O O . PHE A 1 674 ? 17.340 -12.649 -29.383 1.00 97.69 674 PHE A O 1
ATOM 5056 N N . HIS A 1 675 ? 16.570 -13.054 -27.305 1.00 98.19 675 HIS A N 1
ATOM 5057 C CA . HIS A 1 675 ? 15.402 -12.181 -27.318 1.00 98.19 675 HIS A CA 1
ATOM 5058 C C . HIS A 1 675 ? 15.194 -11.682 -25.878 1.00 98.19 675 HIS A C 1
ATOM 5060 O O . HIS A 1 675 ? 15.405 -12.474 -24.952 1.00 98.19 675 HIS A O 1
ATOM 5066 N N . PRO A 1 676 ? 14.766 -10.425 -25.649 1.00 98.25 676 PRO A N 1
ATOM 5067 C CA . PRO A 1 676 ? 14.559 -9.888 -24.302 1.00 98.25 676 PRO A CA 1
ATOM 5068 C C . PRO A 1 676 ? 13.629 -10.691 -23.382 1.00 98.25 676 PRO A C 1
ATOM 5070 O O . PRO A 1 676 ? 13.764 -10.600 -22.167 1.00 98.25 676 PRO A O 1
ATOM 5073 N N . VAL A 1 677 ? 12.744 -11.525 -23.939 1.00 97.50 677 VAL A N 1
ATOM 5074 C CA . VAL A 1 677 ? 11.901 -12.471 -23.176 1.00 97.50 677 VAL A CA 1
ATOM 5075 C C . VAL A 1 677 ? 12.710 -13.469 -22.333 1.00 97.50 677 VAL A C 1
ATOM 5077 O O . VAL A 1 677 ? 12.194 -14.006 -21.364 1.00 97.50 677 VAL A O 1
ATOM 5080 N N . HIS A 1 678 ? 13.978 -13.711 -22.684 1.00 98.19 678 HIS A N 1
ATOM 5081 C CA . HIS A 1 678 ? 14.874 -14.614 -21.958 1.00 98.19 678 HIS A CA 1
ATOM 5082 C C . HIS A 1 678 ? 15.638 -13.927 -20.813 1.00 98.19 678 HIS A C 1
ATOM 5084 O O . HIS A 1 678 ? 16.444 -14.577 -20.150 1.00 98.19 678 HIS A O 1
ATOM 5090 N N . MET A 1 679 ? 15.477 -12.616 -20.609 1.00 98.00 679 MET A N 1
ATOM 5091 C CA . MET A 1 679 ? 16.086 -11.928 -19.467 1.00 98.00 679 MET A CA 1
ATOM 5092 C C . MET A 1 679 ? 15.219 -12.112 -18.230 1.00 98.00 679 MET A C 1
ATOM 5094 O O . MET A 1 679 ? 14.018 -11.871 -18.294 1.00 98.00 679 MET A O 1
ATOM 5098 N N . ASN A 1 680 ? 15.840 -12.490 -17.115 1.00 96.38 680 ASN A N 1
ATOM 5099 C CA . ASN A 1 680 ? 15.141 -12.755 -15.862 1.00 96.38 680 ASN A CA 1
ATOM 5100 C C . ASN A 1 680 ? 15.079 -11.528 -14.947 1.00 96.38 680 ASN A C 1
ATOM 5102 O O . ASN A 1 680 ? 15.737 -10.506 -15.165 1.00 96.38 680 ASN A O 1
ATOM 5106 N N . HIS A 1 681 ? 14.293 -11.657 -13.881 1.00 94.31 681 HIS A N 1
ATOM 5107 C CA . HIS A 1 681 ? 14.143 -10.625 -12.871 1.00 94.31 681 HIS A CA 1
ATOM 5108 C C . HIS A 1 681 ? 15.250 -10.637 -11.805 1.00 94.31 681 HIS A C 1
ATOM 5110 O O . HIS A 1 681 ? 15.648 -11.699 -11.326 1.00 94.31 681 HIS A O 1
ATOM 5116 N N . SER A 1 682 ? 15.676 -9.451 -11.364 1.00 93.06 682 SER A N 1
ATOM 5117 C CA . SER A 1 682 ? 16.243 -9.211 -10.027 1.00 93.06 682 SER A CA 1
ATOM 5118 C C . SER A 1 682 ? 16.193 -7.714 -9.719 1.00 93.06 682 SER A C 1
ATOM 5120 O O . SER A 1 682 ? 16.539 -6.920 -10.592 1.00 93.06 682 SER A O 1
ATOM 5122 N N . ARG A 1 683 ? 15.827 -7.314 -8.493 1.00 86.88 683 ARG A N 1
ATOM 5123 C CA . ARG A 1 683 ? 15.980 -5.917 -8.038 1.00 86.88 683 ARG A CA 1
ATOM 5124 C C . ARG A 1 683 ? 17.421 -5.598 -7.642 1.00 86.88 683 ARG A C 1
ATOM 5126 O O . ARG A 1 683 ? 17.977 -4.606 -8.104 1.00 86.88 683 ARG A O 1
ATOM 5133 N N . GLY A 1 684 ? 18.044 -6.457 -6.831 1.00 88.06 684 GLY A N 1
ATOM 5134 C CA . GLY A 1 684 ? 19.380 -6.210 -6.278 1.00 88.06 684 GLY A CA 1
ATOM 5135 C C . GLY A 1 684 ? 20.528 -6.367 -7.280 1.00 88.06 684 GLY A C 1
ATOM 5136 O O . GLY A 1 684 ? 21.560 -5.711 -7.150 1.00 88.06 684 GLY A O 1
ATOM 5137 N N . ARG A 1 685 ? 20.364 -7.218 -8.304 1.00 94.31 685 ARG A N 1
ATOM 5138 C CA . ARG A 1 685 ? 21.427 -7.545 -9.277 1.00 94.31 685 ARG A CA 1
ATOM 5139 C C . ARG A 1 685 ? 21.158 -7.031 -10.693 1.00 94.31 685 ARG A C 1
ATOM 5141 O O . ARG A 1 685 ? 21.889 -7.408 -11.610 1.00 94.31 685 ARG A O 1
ATOM 5148 N N . ALA A 1 686 ? 20.141 -6.188 -10.887 1.00 95.38 686 ALA A N 1
ATOM 5149 C CA . ALA A 1 686 ? 19.793 -5.654 -12.202 1.00 95.38 686 ALA A CA 1
ATOM 5150 C C . ALA A 1 686 ? 20.992 -4.960 -12.871 1.00 95.38 686 ALA A C 1
ATOM 5152 O O . ALA A 1 686 ? 21.577 -4.012 -12.343 1.00 95.38 686 ALA A O 1
ATOM 5153 N N . ASN A 1 687 ? 21.334 -5.409 -14.075 1.00 97.88 687 ASN A N 1
ATOM 5154 C CA . ASN A 1 687 ? 22.370 -4.823 -14.931 1.00 97.88 687 ASN A CA 1
ATOM 5155 C C . ASN A 1 687 ? 21.807 -4.342 -16.280 1.00 97.88 687 ASN A C 1
ATOM 5157 O O . ASN A 1 687 ? 22.554 -3.845 -17.126 1.00 97.88 687 ASN A O 1
ATOM 5161 N N . VAL A 1 688 ? 20.487 -4.433 -16.456 1.00 98.12 688 VAL A N 1
ATOM 5162 C CA . VAL A 1 688 ? 19.737 -3.972 -17.622 1.00 98.12 688 VAL A CA 1
ATOM 5163 C C . VAL A 1 688 ? 18.581 -3.070 -17.175 1.00 98.12 688 VAL A C 1
ATOM 5165 O O . VAL A 1 688 ? 17.938 -3.316 -16.156 1.00 98.12 688 VAL A O 1
ATOM 5168 N N . LYS A 1 689 ? 18.298 -2.020 -17.951 1.00 96.44 689 LYS A N 1
ATOM 5169 C CA . LYS A 1 689 ? 17.098 -1.182 -17.821 1.00 96.44 689 LYS A CA 1
ATOM 5170 C C . LYS A 1 689 ? 16.309 -1.148 -19.124 1.00 96.44 689 LYS A C 1
ATOM 5172 O O . LYS A 1 689 ? 16.872 -1.279 -20.211 1.00 96.44 689 LYS A O 1
ATOM 5177 N N . ARG A 1 690 ? 15.002 -0.939 -18.985 1.00 96.12 690 ARG A N 1
ATOM 5178 C CA . ARG A 1 690 ? 14.059 -0.748 -20.088 1.00 96.12 690 ARG A CA 1
ATOM 5179 C C . ARG A 1 690 ? 13.842 0.739 -20.370 1.00 96.12 690 ARG A C 1
ATOM 5181 O O . ARG A 1 690 ? 13.784 1.542 -19.443 1.00 96.12 690 ARG A O 1
ATOM 5188 N N . PHE A 1 691 ? 13.713 1.081 -21.641 1.00 95.69 691 PHE A N 1
ATOM 5189 C CA . PHE A 1 691 ? 13.323 2.388 -22.149 1.00 95.69 691 PHE A CA 1
ATOM 5190 C C . PHE A 1 691 ? 11.990 2.248 -22.881 1.00 95.69 691 PHE A C 1
ATOM 5192 O O . PHE A 1 691 ? 11.839 1.372 -23.735 1.00 95.69 691 PHE A O 1
ATOM 5199 N N . TYR A 1 692 ? 11.038 3.115 -22.555 1.00 95.31 692 TYR A N 1
ATOM 5200 C CA . TYR A 1 692 ? 9.722 3.146 -23.177 1.00 95.31 692 TYR A CA 1
ATOM 5201 C C . TYR A 1 692 ? 9.679 4.234 -24.248 1.00 95.31 692 TYR A C 1
ATOM 5203 O O . TYR A 1 692 ? 9.984 5.389 -23.969 1.00 95.31 692 TYR A O 1
ATOM 5211 N N . ALA A 1 693 ? 9.270 3.863 -25.458 1.00 94.81 693 ALA A N 1
ATOM 5212 C CA . ALA A 1 693 ? 8.862 4.794 -26.504 1.00 94.81 693 ALA A CA 1
ATOM 5213 C C . ALA A 1 693 ? 7.373 4.550 -26.783 1.00 94.81 693 ALA A C 1
ATOM 5215 O O . ALA A 1 693 ? 7.012 3.769 -27.669 1.00 94.81 693 ALA A O 1
ATOM 5216 N N . ARG A 1 694 ? 6.505 5.160 -25.972 1.00 93.69 694 ARG A N 1
ATOM 5217 C CA . ARG A 1 694 ? 5.071 4.829 -25.880 1.00 93.69 694 ARG A CA 1
ATOM 5218 C C . ARG A 1 694 ? 4.301 5.179 -27.146 1.00 93.69 694 ARG A C 1
ATOM 5220 O O . ARG A 1 694 ? 3.503 4.374 -27.620 1.00 93.69 694 ARG A O 1
ATOM 5227 N N . ALA A 1 695 ? 4.628 6.301 -27.778 1.00 91.31 695 ALA A N 1
ATOM 5228 C CA . ALA A 1 695 ? 4.092 6.700 -29.075 1.00 91.31 695 ALA A CA 1
ATOM 5229 C C . ALA A 1 695 ? 4.403 5.670 -30.176 1.00 91.31 695 ALA A C 1
ATOM 5231 O O . ALA A 1 695 ? 3.645 5.532 -31.133 1.00 91.31 695 ALA A O 1
ATOM 5232 N N . GLN A 1 696 ? 5.504 4.926 -30.028 1.00 95.19 696 GLN A N 1
ATOM 5233 C CA . GLN A 1 696 ? 5.919 3.850 -30.935 1.00 95.19 696 GLN A CA 1
ATOM 5234 C C . GLN A 1 696 ? 5.493 2.462 -30.440 1.00 95.19 696 GLN A C 1
ATOM 5236 O O . GLN A 1 696 ? 5.740 1.480 -31.136 1.00 95.19 696 GLN A O 1
ATOM 5241 N N . ARG A 1 697 ? 4.877 2.373 -29.251 1.00 95.88 697 ARG A N 1
ATOM 5242 C CA . ARG A 1 697 ? 4.506 1.124 -28.566 1.00 95.88 697 ARG A CA 1
ATOM 5243 C C . ARG A 1 697 ? 5.683 0.156 -28.474 1.00 95.88 697 ARG A C 1
ATOM 5245 O O . ARG A 1 697 ? 5.573 -1.025 -28.791 1.00 95.88 697 ARG A O 1
ATOM 5252 N N . ARG A 1 698 ? 6.838 0.697 -28.087 1.00 96.50 698 ARG A N 1
ATOM 5253 C CA . ARG A 1 698 ? 8.117 -0.010 -28.098 1.00 96.50 698 ARG A CA 1
ATOM 5254 C C . ARG A 1 698 ? 8.771 0.029 -26.725 1.00 96.50 698 ARG A C 1
ATOM 5256 O O . ARG A 1 698 ? 8.820 1.078 -26.085 1.00 96.50 698 ARG A O 1
ATOM 5263 N N . ILE A 1 699 ? 9.312 -1.116 -26.318 1.00 97.75 699 ILE A N 1
ATOM 5264 C CA . ILE A 1 699 ? 10.116 -1.275 -25.106 1.00 97.75 699 ILE A CA 1
ATOM 5265 C C . ILE A 1 699 ? 11.500 -1.749 -25.541 1.00 97.75 699 ILE A C 1
ATOM 5267 O O . ILE A 1 699 ? 11.623 -2.817 -26.132 1.00 97.75 699 ILE A O 1
ATOM 5271 N N . SER A 1 700 ? 12.531 -0.965 -25.259 1.00 98.19 700 SER A N 1
ATOM 5272 C CA . SER A 1 700 ? 13.920 -1.246 -25.637 1.00 98.19 700 SER A CA 1
ATOM 5273 C C . SER A 1 700 ? 14.765 -1.520 -24.394 1.00 98.19 700 SER A C 1
ATOM 5275 O O . SER A 1 700 ? 14.516 -0.926 -23.349 1.00 98.19 700 SER A O 1
ATOM 5277 N N . PHE A 1 701 ? 15.777 -2.383 -24.482 1.00 98.38 701 PHE A N 1
ATOM 5278 C CA . PHE A 1 701 ? 16.626 -2.736 -23.337 1.00 98.38 701 PHE A CA 1
ATOM 5279 C C . PHE A 1 701 ? 18.078 -2.306 -23.516 1.00 98.38 701 PHE A C 1
ATOM 5281 O O . PHE A 1 701 ? 18.664 -2.490 -24.584 1.00 98.38 701 PHE A O 1
ATOM 5288 N N . PHE A 1 702 ? 18.665 -1.783 -22.436 1.00 98.31 702 PHE A N 1
ATOM 5289 C CA . PHE A 1 702 ? 20.029 -1.260 -22.406 1.00 98.31 702 PHE A CA 1
ATOM 5290 C C . PHE A 1 702 ? 20.781 -1.700 -21.150 1.00 98.31 702 PHE A C 1
ATOM 5292 O O . PHE A 1 702 ? 20.213 -1.722 -20.056 1.00 98.31 702 PHE A O 1
ATOM 5299 N N . THR A 1 703 ? 22.075 -1.997 -21.274 1.00 98.19 703 THR A N 1
ATOM 5300 C CA . THR A 1 703 ? 22.932 -2.290 -20.114 1.00 98.19 703 THR A CA 1
ATOM 5301 C C . THR A 1 703 ? 23.202 -1.029 -19.284 1.00 98.19 703 THR A C 1
ATOM 5303 O O . THR A 1 703 ? 23.484 0.046 -19.816 1.00 98.19 703 THR A O 1
ATOM 5306 N N . THR A 1 704 ? 23.148 -1.133 -17.954 1.00 96.06 704 THR A N 1
ATOM 5307 C CA . THR A 1 704 ? 23.381 0.002 -17.031 1.00 96.06 704 THR A CA 1
ATOM 5308 C C . THR A 1 704 ? 24.834 0.143 -16.586 1.00 96.06 704 THR A C 1
ATOM 5310 O O . THR A 1 704 ? 25.250 1.204 -16.106 1.00 96.06 704 THR A O 1
ATOM 5313 N N . ARG A 1 705 ? 25.616 -0.918 -16.780 1.00 96.50 705 ARG A N 1
ATOM 5314 C CA . ARG A 1 705 ? 27.048 -1.035 -16.505 1.00 96.50 705 ARG A CA 1
ATOM 5315 C C . ARG A 1 705 ? 27.675 -2.011 -17.496 1.00 96.50 705 ARG A C 1
ATOM 5317 O O . ARG A 1 705 ? 26.959 -2.646 -18.267 1.00 96.50 705 ARG A O 1
ATOM 5324 N N . ASP A 1 706 ? 28.992 -2.147 -17.440 1.00 98.31 706 ASP A N 1
ATOM 5325 C CA . ASP A 1 706 ? 29.671 -3.237 -18.130 1.00 98.31 706 ASP A CA 1
ATOM 5326 C C . ASP A 1 706 ? 29.206 -4.578 -17.546 1.00 98.31 706 ASP A C 1
ATOM 5328 O O . ASP A 1 706 ? 29.132 -4.736 -16.321 1.00 98.31 706 ASP A O 1
ATOM 5332 N N . VAL A 1 707 ? 28.879 -5.526 -18.423 1.00 98.56 707 VAL A N 1
ATOM 5333 C CA . VAL A 1 707 ? 28.456 -6.886 -18.073 1.00 98.56 707 VAL A CA 1
ATOM 5334 C C . VAL A 1 707 ? 29.562 -7.851 -18.476 1.00 98.56 707 VAL A C 1
ATOM 5336 O O . VAL A 1 707 ? 29.923 -7.944 -19.649 1.00 98.56 707 VAL A O 1
ATOM 5339 N N . GLN A 1 708 ? 30.131 -8.537 -17.492 1.00 98.56 708 GLN A N 1
ATOM 5340 C CA . GLN A 1 708 ? 31.244 -9.460 -17.665 1.00 98.56 708 GLN A CA 1
ATOM 5341 C C . GLN A 1 708 ? 30.775 -10.796 -18.262 1.00 98.56 708 GLN A C 1
ATOM 5343 O O . GLN A 1 708 ? 29.637 -11.212 -18.023 1.00 98.56 708 GLN A O 1
ATOM 5348 N N . PRO A 1 709 ? 31.647 -11.516 -18.994 1.00 98.69 709 PRO A N 1
ATOM 5349 C CA . PRO A 1 709 ? 31.344 -12.866 -19.456 1.00 98.69 709 PRO A CA 1
ATOM 5350 C C . PRO A 1 709 ? 30.885 -13.775 -18.305 1.00 98.69 709 PRO A C 1
ATOM 5352 O O . PRO A 1 709 ? 31.517 -13.841 -17.254 1.00 98.69 709 PRO A O 1
ATOM 5355 N N . GLY A 1 710 ? 29.790 -14.496 -18.522 1.00 98.25 710 GLY A N 1
ATOM 5356 C CA . GLY A 1 710 ? 29.161 -15.398 -17.561 1.00 98.25 710 GLY A CA 1
ATOM 5357 C C . GLY A 1 710 ? 28.056 -14.765 -16.713 1.00 98.25 710 GLY A C 1
ATOM 5358 O O . GLY A 1 710 ? 27.246 -15.515 -16.165 1.00 98.25 710 GLY A O 1
ATOM 5359 N N . GLU A 1 711 ? 27.972 -13.432 -16.627 1.00 98.31 711 GLU A N 1
ATOM 5360 C CA . GLU A 1 711 ? 26.887 -12.758 -15.906 1.00 98.31 711 GLU A CA 1
ATOM 5361 C C . GLU A 1 711 ? 25.536 -12.949 -16.610 1.00 98.31 711 GLU A C 1
ATOM 5363 O O . GLU A 1 711 ? 25.446 -12.977 -17.839 1.00 98.31 711 GLU A O 1
ATOM 5368 N N . GLU A 1 712 ? 24.472 -13.072 -15.816 1.00 98.19 712 GLU A N 1
ATOM 5369 C CA . GLU A 1 712 ? 23.092 -13.080 -16.307 1.00 98.19 712 GLU A CA 1
ATOM 5370 C C . GLU A 1 712 ? 22.634 -11.640 -16.579 1.00 98.19 712 GLU A C 1
ATOM 5372 O O . GLU A 1 712 ? 22.930 -10.728 -15.802 1.00 98.19 712 GLU A O 1
ATOM 5377 N N . LEU A 1 713 ? 21.915 -11.432 -17.680 1.00 98.50 713 LEU A N 1
ATOM 5378 C CA . LEU A 1 713 ? 21.227 -10.183 -17.983 1.00 98.50 713 LEU A CA 1
ATOM 5379 C C . LEU A 1 713 ? 19.910 -10.149 -17.207 1.00 98.50 713 LEU A C 1
ATOM 5381 O O . LEU A 1 713 ? 19.003 -10.945 -17.460 1.00 98.50 713 LEU A O 1
ATOM 5385 N N . LEU A 1 714 ? 19.836 -9.227 -16.251 1.00 97.81 714 LEU A N 1
ATOM 5386 C CA . LEU A 1 714 ? 18.751 -9.109 -15.286 1.00 97.81 714 LEU A CA 1
ATOM 5387 C C . LEU A 1 714 ? 18.171 -7.697 -15.306 1.00 97.81 714 LEU A C 1
ATOM 5389 O O . LEU A 1 714 ? 18.921 -6.715 -15.335 1.00 97.81 714 LEU A O 1
ATOM 5393 N N . TYR A 1 715 ? 16.846 -7.596 -15.229 1.00 96.88 715 TYR A N 1
ATOM 5394 C CA . TYR A 1 715 ? 16.150 -6.317 -15.092 1.00 96.88 715 TYR A CA 1
ATOM 5395 C C . TYR A 1 715 ? 15.023 -6.381 -14.059 1.00 96.88 715 TYR A C 1
ATOM 5397 O O . TYR A 1 715 ? 14.535 -7.448 -13.686 1.00 96.88 715 TYR A O 1
ATOM 5405 N N . ASP A 1 716 ? 14.593 -5.217 -13.586 1.00 94.12 716 ASP A N 1
ATOM 5406 C CA . ASP A 1 716 ? 13.443 -5.126 -12.695 1.00 94.12 716 ASP A CA 1
ATOM 5407 C C . ASP A 1 716 ? 12.136 -5.242 -13.501 1.00 94.12 716 ASP A C 1
ATOM 5409 O O . ASP A 1 716 ? 11.861 -4.424 -14.383 1.00 94.12 716 ASP A O 1
ATOM 5413 N N . TYR A 1 717 ? 11.321 -6.260 -13.204 1.00 93.81 717 TYR A N 1
ATOM 5414 C CA . TYR A 1 717 ? 10.027 -6.472 -13.857 1.00 93.81 717 TYR A CA 1
ATOM 5415 C C . TYR A 1 717 ? 9.008 -5.415 -13.399 1.00 93.81 717 TYR A C 1
ATOM 5417 O O . TYR A 1 717 ? 8.074 -5.081 -14.136 1.00 93.81 717 TYR A O 1
ATOM 5425 N N . GLY A 1 718 ? 9.242 -4.811 -12.232 1.00 89.50 718 GLY A N 1
ATOM 5426 C CA . GLY A 1 718 ? 8.387 -3.837 -11.576 1.00 89.50 718 GLY A CA 1
ATOM 5427 C C . GLY A 1 718 ? 7.458 -4.480 -10.549 1.00 89.50 718 GLY A C 1
ATOM 5428 O O . GLY A 1 718 ? 7.082 -5.650 -10.646 1.00 89.50 718 GLY A O 1
ATOM 5429 N N . ARG A 1 719 ? 7.030 -3.680 -9.567 1.00 84.81 719 ARG A N 1
ATOM 5430 C CA . ARG A 1 719 ? 6.164 -4.123 -8.459 1.00 84.81 719 ARG A CA 1
ATOM 5431 C C . ARG A 1 719 ? 4.835 -4.719 -8.925 1.00 84.81 719 ARG A C 1
ATOM 5433 O O . ARG A 1 719 ? 4.328 -5.635 -8.289 1.00 84.81 719 ARG A O 1
ATOM 5440 N N . ALA A 1 720 ? 4.278 -4.215 -10.028 1.00 79.25 720 ALA A N 1
ATOM 5441 C CA . ALA A 1 720 ? 3.013 -4.702 -10.572 1.00 79.25 720 ALA A CA 1
ATOM 5442 C C . ALA A 1 720 ? 3.076 -6.191 -10.951 1.00 79.25 720 ALA A C 1
ATOM 5444 O O . ALA A 1 720 ? 2.130 -6.918 -10.673 1.00 79.25 720 ALA A O 1
ATOM 5445 N N . TYR A 1 721 ? 4.204 -6.656 -11.502 1.00 85.25 721 TYR A N 1
ATOM 5446 C CA . TYR A 1 721 ? 4.396 -8.070 -11.830 1.00 85.25 721 TYR A CA 1
ATOM 5447 C C . TYR A 1 721 ? 4.391 -8.944 -10.565 1.00 85.25 721 TYR A C 1
ATOM 5449 O O . TYR A 1 721 ? 3.783 -10.013 -10.554 1.00 85.25 721 TYR A O 1
ATOM 5457 N N . TRP A 1 722 ? 5.037 -8.484 -9.492 1.00 86.31 722 TRP A N 1
ATOM 5458 C CA . TRP A 1 722 ? 5.188 -9.242 -8.245 1.00 86.31 722 TRP A CA 1
ATOM 5459 C C . TRP A 1 722 ? 4.008 -9.124 -7.281 1.00 86.31 722 TRP A C 1
ATOM 5461 O O . TRP A 1 722 ? 3.970 -9.817 -6.264 1.00 86.31 722 TRP A O 1
ATOM 5471 N N . ARG A 1 723 ? 3.010 -8.286 -7.579 1.00 80.06 723 ARG A N 1
ATOM 5472 C CA . ARG A 1 723 ? 1.798 -8.182 -6.762 1.00 80.06 723 ARG A CA 1
ATOM 5473 C C . ARG A 1 723 ? 1.072 -9.535 -6.758 1.00 80.06 723 ARG A C 1
ATOM 5475 O O . ARG A 1 723 ? 0.664 -10.023 -7.802 1.00 80.06 723 ARG A O 1
ATOM 5482 N N . GLY A 1 724 ? 0.951 -10.148 -5.578 1.00 80.69 724 GLY A N 1
ATOM 5483 C CA . GLY A 1 724 ? 0.392 -11.499 -5.415 1.00 80.69 724 GLY A CA 1
ATOM 5484 C C . GLY A 1 724 ? 1.359 -12.653 -5.729 1.00 80.69 724 GLY A C 1
ATOM 5485 O O . GLY A 1 724 ? 0.963 -13.805 -5.612 1.00 80.69 724 GLY A O 1
ATOM 5486 N N . ARG A 1 725 ? 2.615 -12.353 -6.097 1.00 81.19 725 ARG A N 1
ATOM 5487 C CA . ARG A 1 725 ? 3.702 -13.317 -6.373 1.00 81.19 725 ARG A CA 1
ATOM 5488 C C . ARG A 1 725 ? 4.993 -12.965 -5.625 1.00 81.19 725 ARG A C 1
ATOM 5490 O O . ARG A 1 725 ? 6.079 -13.333 -6.056 1.00 81.19 725 ARG A O 1
ATOM 5497 N N . ALA A 1 726 ? 4.900 -12.187 -4.548 1.00 84.75 726 ALA A N 1
ATOM 5498 C CA . ALA A 1 726 ? 6.071 -11.659 -3.845 1.00 84.75 726 ALA A CA 1
ATOM 5499 C C . ALA A 1 726 ? 6.969 -12.771 -3.271 1.00 84.75 726 ALA A C 1
ATOM 5501 O O . ALA A 1 726 ? 8.176 -12.602 -3.178 1.00 84.75 726 ALA A O 1
ATOM 5502 N N . ASP A 1 727 ? 6.391 -13.929 -2.949 1.00 83.38 727 ASP A N 1
ATOM 5503 C CA . ASP A 1 727 ? 7.090 -15.145 -2.523 1.00 83.38 727 ASP A CA 1
ATOM 5504 C C . ASP A 1 727 ? 7.946 -15.788 -3.629 1.00 83.38 727 ASP A C 1
ATOM 5506 O O . ASP A 1 727 ? 8.843 -16.579 -3.342 1.00 83.38 727 ASP A O 1
ATOM 5510 N N . GLN A 1 728 ? 7.682 -15.440 -4.889 1.00 81.81 728 GLN A N 1
ATOM 5511 C CA . GLN A 1 728 ? 8.414 -15.905 -6.067 1.00 81.81 728 GLN A CA 1
ATOM 5512 C C . GLN A 1 728 ? 9.468 -14.888 -6.537 1.00 81.81 728 GLN A C 1
ATOM 5514 O O . GLN A 1 728 ? 10.234 -15.185 -7.458 1.00 81.81 728 GLN A O 1
ATOM 5519 N N . GLU A 1 729 ? 9.509 -13.691 -5.936 1.00 83.50 729 GLU A N 1
ATOM 5520 C CA . GLU A 1 729 ? 10.487 -12.658 -6.270 1.00 83.50 729 GLU A CA 1
ATOM 5521 C C . GLU A 1 729 ? 11.878 -13.099 -5.799 1.00 83.50 729 GLU A C 1
ATOM 5523 O O . GLU A 1 729 ? 12.093 -13.419 -4.628 1.00 83.50 729 GLU A O 1
ATOM 5528 N N . LEU A 1 730 ? 12.840 -13.140 -6.724 1.00 69.88 730 LEU A N 1
ATOM 5529 C CA . LEU A 1 730 ? 14.222 -13.415 -6.352 1.00 69.88 730 LEU A CA 1
ATOM 5530 C C . LEU A 1 730 ? 14.787 -12.259 -5.514 1.00 69.88 730 LEU A C 1
ATOM 5532 O O . LEU A 1 730 ? 14.597 -11.104 -5.909 1.00 69.88 730 LEU A O 1
ATOM 5536 N N . PRO A 1 731 ? 15.533 -12.561 -4.437 1.00 59.31 731 PRO A N 1
ATOM 5537 C CA . PRO A 1 731 ? 16.232 -11.544 -3.660 1.00 59.31 731 PRO A CA 1
ATOM 5538 C C . PRO A 1 731 ? 17.243 -10.734 -4.493 1.00 59.31 731 PRO A C 1
ATOM 5540 O O . PRO A 1 731 ? 17.824 -11.262 -5.482 1.00 59.31 731 PRO A O 1
#

Organism: Chlorella sorokiniana (NCBI:txid3076)

Secondary structure (DSSP, 8-state):
-HHHHHHTT---PPPPPHHHHHHHHHHHHHHHHHHHHHHHTTSSSPP-HHHHHHHHHHHHHHHTSTT----HHHHHHHHHHHHHHHHHHHHHHHHHHT----S----PPPPP---THHHHHHHHHHHHHHHHHHHHTT-HHHHHHHHHHS-HHHHHHHHHHHHTTS-HHHHHHHHHHHHTS-HHHHHHHHHHHHHHTTS-THHHHHHHHHHHHHH-TTSEE----S----TTHHHHHHTSEEEEEPPTTS---HHHHHHHHHHS-TT-SEEEEES---BSHHHHHTT-TT--EEEE-SBGGGB-TT-HHHHHHHHTT-SEEEEEBEEEEEE-SSTT--EEEEEEPBPPTTHHHHHTT-TT--EEEEEEE--HHHHHHHTT--TT--EEEEEEES--TTS-HHHHHHHHTTS-TTSEEEEEEESSSSSS--TT----PPPEEPPP-TT-TTEEEEEEETTEEPPTTGGG-TT--EEEEES--GGGGGGHHHH-TT-SEEEE---------THHHHHHHHHHHHHHHHHHHHHHHHHHHTTSTTS--HHHHS-HHHHHHHHHHHHHHHHHHHHHGGGEEEEEETTEEEEEES--S--PBPPTTSEEEEE-SSTT-EEEEESS-B-TT-EEEE--SEEEEHHHHHHH-TTS--TTEEESSSSEEEE-GGGTT-TTS--GGGPEE-STT--EEEEEEGGGTEEEEEESS-B-TT-B-EE---HHHHTT-GGG---

Radius of gyration: 35.57 Å; chains: 1; bounding box: 104×82×85 Å

Sequence (731 aa):
MQAEAAAAGQPAGAPPSVSLLKNNLRFKLLATSFNSLLRDTWAPDPIDYARLDSTAEHLLKMLGQPGFSPEPDVAVDMLDALSGAAIKEVHNTSDSLMGPTKGRRNKRQQPFQPSPLYPIIMKVLHALLVDSWQAVRGTAALSQGLLNQLPAELATLAVYRTALNLDADAAVALLQMLARRAPETQLAVASKLQSLRKTSYRMITVAANTIAQLLGPELLSVRDEQKEAKGIKAVDKEFSQMNIRGGPTESPQPDLVVGVLALLPAGLLSLELDTPCSGPVLAAAGRFSQLEELSIPGNAAAVAWDRRAAMQHALGVLTRLRLEHLETRFHVEFVEDAYKELECQPISDALPAALAAATRLQWLTVEARWSPAVVTLWGVLPPSLRHLELELRDLAPTVDLCSTVAALGQLNPRVQLCLGLSTSPDGTLSSFADEEGEDVELPPLSHISCLTELRLEGFVLPPPDWSLLTGLSALRLNPFPSENFSGVSMSFPHLTRLEHTFEPQMEQQPGQQQRTLQLSAAAASLGGLGAAVYAALSSQPQLPPLSEVAGPAAAALLGAPLLAFLAAKAVLRDQLHLELHRGRLYLTAGVPSQGPPVTPGAVVVRPTGDVRGNGAYAAALIPKGTYLGDYTGELLDRAAFFQRYPDGVGDFAAASDDEWTIDAAGAVGNTACFHPVHMNHSRGRANVKRFYARAQRRISFFTTRDVQPGEELLYDYGRAYWRGRADQELP

pLDDT: mean 73.91, std 21.75, range [30.83, 98.69]

InterPro domains:
  IPR001214 SET domain [PF00856] (613-718)
  IPR001214 SET domain [PS50280] (601-718)
  IPR001214 SET domain [SM00317] (601-724)
  IPR046341 SET domain superfamily [G3DSA:2.170.270.10] (597-729)
  IPR046341 SET domain superfamily [SSF82199] (603-724)